Protein AF-A0A8H7UE37-F1 (afdb_monomer_lite)

Sequence (654 aa):
MVHKPHLWFCLLLLSITTSHAYVTHLELTSCKQGSACSPVPGFKMLPVNVNQDTDLDSVFLHLRNDHTSPPITDLMLVQAPQPTEIDGWTYMNINLHQNSNQPKKEDSNAIWLYYTRNTTISNRPITSIIIKQGKNQDGGVGYRRLAMDLNTKVGGEHLYYHQDGSAEPITAISAKSCFSDDCYIEGWERVPKDVNEGVIIGFRVYLFFKRERGNSPVTDMVVVLDDQTPPEGYIKVDVDLNSGTVRGASIFLYYKIESNLTEDDLKTAVQQMAVAYGDSLGTPYGWNKINVDLNSQGHDSSDGFGQPTFLFFRRGYEVPEKVPPLTFKADGTFKILQLADLHFSNNKGKCRDVPPNSSCEGDSTTVASIEKLLKSERPDLVVFTGDNIDGIGGVNDARTATLKYSQPVIEQRIPWAMIFGNHDDENDLSREELFEVVRNLPYSISEEGPFEISGVGNYVLKIWTNGTDAKLTEKMHAFTVYLFDSHAYANPEKTVYGEIKQDQLEWYRNVSQSFKTGQADTPNAIAFFHIPMPEYNNLDRDGHQQPILGDKRETVSSGKDTSYSILSTFREGGDIRATGCGHDHVNDYCMNAEGIALCYAGGMGVNGYGAGHLGWPRRSRVWLIEDFGSTIRTWKRLDDKMLTMIHYQTLTND

Organism: Mortierella isabellina (NCBI:txid91625)

Radius of gyration: 26.6 Å; chains: 1; bounding box: 83×65×78 Å

Foldseek 3Di:
DDDDDDDDDDDPPPPPPVDQFFWQDKAKWWAQPPDDTDADPQWFWAPDQLAPPHNATGMIMTTHGDPVGQAWFDKAKDQALDDDDDPQKDKYPDFLRHHPPDPPDSDSRTMIMIIGSDVVVGVWTWRDKHWWADQLQALDFQKWWHLDRSHVVVDGIIMIIHTDFWAQAWQDKAKDWAQGQNDDDPQWTKQNDFLQAAAPFFTGMIMTTHRDPPHFHWADKAKDWPVDDDDPQWDWRPDFSRGRHPAATGIIMTIHTDPPDDPVSSQFGWRGKHKAFEPDFDAAPQKDKRPDFSQDRPNDPPHGNHTRMIMIIGGHDDQFADDDAAAADLQFKAKEWEAEQAAFARYQFDQALAAPPDDDRFLVLLLVLVLVCCVVVVHLEYEYQENLHHLVVAHAGLLRSLRSVCVSCVVVQHAYEYEYEQSSCNYSDHQVSSVVSQCRGHNYPFAQDRSPDDDGGFDKRFYWYPCPHPVDNGIARAEMETEAHQDHAPDPVSPFGGGGDPRSLVVVLVVLVVQDDDPDHRHAYEYGHAQDAPVVQQQDPVGDHFDKQFDDDDGRRHGDDPVDDPVVSCVVSVRAQEYEYEHRQAAAIWGQDPRHIYGYQHHSHSNDHYNSVVVQAGKGKMWMAGPSRQWIWMWMFGSDPVSDTDRTDIRGDD

Structure (mmCIF, N/CA/C/O backbone):
data_AF-A0A8H7UE37-F1
#
_entry.id   AF-A0A8H7UE37-F1
#
loop_
_atom_site.group_PDB
_atom_site.id
_atom_site.type_symbol
_atom_site.label_atom_id
_atom_site.label_alt_id
_atom_site.label_comp_id
_atom_site.label_asym_id
_atom_site.label_entity_id
_atom_site.label_seq_id
_atom_site.pdbx_PDB_ins_code
_atom_site.Cartn_x
_atom_site.Cartn_y
_atom_site.Cartn_z
_atom_site.occupancy
_atom_site.B_iso_or_equiv
_atom_site.auth_seq_id
_atom_site.auth_comp_id
_atom_site.auth_asym_id
_atom_site.auth_atom_id
_atom_site.pdbx_PDB_model_num
ATOM 1 N N . MET A 1 1 ? -51.713 34.865 -25.812 1.00 34.66 1 MET A N 1
ATOM 2 C CA . MET A 1 1 ? -50.874 35.722 -24.950 1.00 34.66 1 MET A CA 1
ATOM 3 C C . MET A 1 1 ? -50.105 34.812 -24.019 1.00 34.66 1 MET A C 1
ATOM 5 O O . MET A 1 1 ? -50.710 34.019 -23.315 1.00 34.66 1 MET A O 1
ATOM 9 N N . VAL A 1 2 ? -48.786 34.838 -24.162 1.00 32.00 2 VAL A N 1
ATOM 10 C CA . VAL A 1 2 ? -47.820 33.907 -23.573 1.00 32.00 2 VAL A CA 1
ATOM 11 C C . VAL A 1 2 ? -47.376 34.457 -22.222 1.00 32.00 2 VAL A C 1
ATOM 13 O O . VAL A 1 2 ? -46.884 35.582 -22.175 1.00 32.00 2 VAL A O 1
ATOM 16 N N . HIS A 1 3 ? -47.488 33.6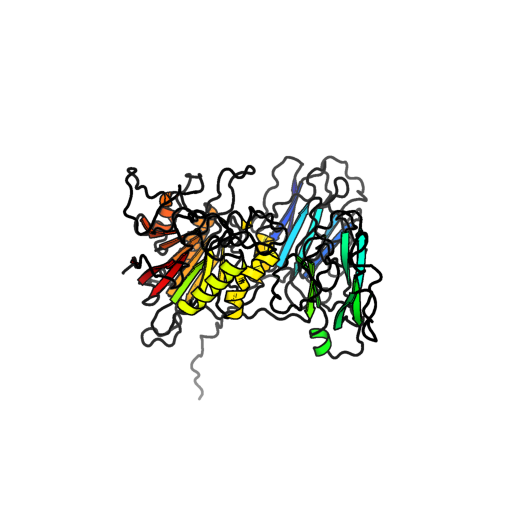74 -21.150 1.00 28.45 3 HIS A N 1
ATOM 17 C CA . HIS A 1 3 ? -46.772 33.925 -19.899 1.00 28.45 3 HIS A CA 1
ATOM 18 C C . HIS A 1 3 ? -46.062 32.644 -19.453 1.00 28.45 3 HIS A C 1
ATOM 20 O O . HIS A 1 3 ? -46.688 31.623 -19.186 1.00 28.45 3 HIS A O 1
ATOM 26 N N . LYS A 1 4 ? -44.727 32.723 -19.456 1.00 33.03 4 LYS A N 1
ATOM 27 C CA . LYS A 1 4 ? -43.789 31.742 -18.904 1.00 33.03 4 LYS A CA 1
ATOM 28 C C . LYS A 1 4 ? -43.851 31.779 -17.372 1.00 33.03 4 LYS A C 1
ATOM 30 O O . LYS A 1 4 ? -43.918 32.880 -16.828 1.00 33.03 4 LYS A O 1
ATOM 35 N N . PRO A 1 5 ? -43.638 30.649 -16.685 1.00 34.28 5 PRO A N 1
ATOM 36 C CA . PRO A 1 5 ? -42.962 30.646 -15.403 1.00 34.28 5 PRO A CA 1
ATOM 37 C C . PRO A 1 5 ? -41.538 30.094 -15.545 1.00 34.28 5 PRO A C 1
ATOM 39 O O . PRO A 1 5 ? -41.232 29.251 -16.388 1.00 34.28 5 PRO A O 1
ATOM 42 N N . HIS A 1 6 ? -40.661 30.662 -14.730 1.00 29.09 6 HIS A N 1
ATOM 43 C CA . HIS A 1 6 ? -39.228 30.440 -14.667 1.00 29.09 6 HIS A CA 1
ATOM 44 C C . HIS A 1 6 ? -38.876 29.012 -14.215 1.00 29.09 6 HIS A C 1
ATOM 46 O O . HIS A 1 6 ? -39.248 28.613 -13.117 1.00 29.09 6 HIS A O 1
ATOM 52 N N . LEU A 1 7 ? -38.098 28.285 -15.027 1.00 27.94 7 LEU A N 1
ATOM 53 C CA . LEU A 1 7 ? -37.237 27.198 -14.551 1.00 27.94 7 LEU A CA 1
ATOM 54 C C . LEU A 1 7 ? -35.882 27.809 -14.193 1.00 27.94 7 LEU A C 1
ATOM 56 O O . LEU A 1 7 ? -35.110 28.167 -15.081 1.00 27.94 7 LEU A O 1
ATOM 60 N N . TRP A 1 8 ? -35.612 27.938 -12.902 1.00 28.86 8 TRP A N 1
ATOM 61 C CA . TRP A 1 8 ? -34.265 28.048 -12.358 1.00 28.86 8 TRP A CA 1
ATOM 62 C C . TRP A 1 8 ? -34.138 26.994 -11.258 1.00 28.86 8 TRP A C 1
ATOM 64 O O . TRP A 1 8 ? -35.084 26.796 -10.501 1.00 28.86 8 TRP A O 1
ATOM 74 N N . PHE A 1 9 ? -32.947 26.399 -11.191 1.00 29.47 9 PHE A N 1
ATOM 75 C CA . PHE A 1 9 ? -32.433 25.398 -10.250 1.00 29.47 9 PHE A CA 1
ATOM 76 C C . PHE A 1 9 ? -32.498 23.911 -10.631 1.00 29.47 9 PHE A C 1
ATOM 78 O O . PHE A 1 9 ? -33.490 23.397 -11.132 1.00 29.47 9 PHE A O 1
ATOM 85 N N . CYS A 1 10 ? -31.371 23.265 -10.302 1.00 28.75 10 CYS A N 1
ATOM 86 C CA . CYS A 1 10 ? -31.026 21.843 -10.359 1.00 28.75 10 CYS A CA 1
ATOM 87 C C . CYS A 1 10 ? -30.431 21.314 -11.671 1.00 28.75 10 CYS A C 1
ATOM 89 O O . CYS A 1 10 ? -31.025 20.507 -12.375 1.00 28.75 10 CYS A O 1
ATOM 91 N N . LEU A 1 11 ? -29.171 21.687 -11.913 1.00 26.25 11 LEU A N 1
ATOM 92 C CA . LEU A 1 11 ? -28.187 20.823 -12.575 1.00 26.25 11 LEU A CA 1
ATOM 93 C C . LEU A 1 11 ? -26.800 21.103 -11.975 1.00 26.25 11 LEU A C 1
ATOM 95 O O . LEU A 1 11 ? -25.934 21.718 -12.583 1.00 26.25 11 LEU A O 1
ATOM 99 N N . LEU A 1 12 ? -26.621 20.665 -10.730 1.00 26.53 12 LEU A N 1
ATOM 100 C CA . LEU A 1 12 ? -25.312 20.380 -10.144 1.00 26.53 12 LEU A CA 1
ATOM 101 C C . LEU A 1 12 ? -25.247 18.862 -9.963 1.00 26.53 12 LEU A C 1
ATOM 103 O O . LEU A 1 12 ? -25.340 18.325 -8.866 1.00 26.53 12 LEU A O 1
ATOM 107 N N . LEU A 1 13 ? -25.146 18.157 -11.091 1.00 26.72 13 LEU A N 1
ATOM 108 C CA . LEU A 1 13 ? -24.564 16.822 -11.103 1.00 26.72 13 LEU A CA 1
ATOM 109 C C . LEU A 1 13 ? -23.064 17.028 -10.882 1.00 26.72 13 LEU A C 1
ATOM 111 O O . LEU A 1 13 ? -22.300 17.165 -11.833 1.00 26.72 13 LEU A O 1
ATOM 115 N N . LEU A 1 14 ? -22.655 17.117 -9.615 1.00 27.89 14 LEU A N 1
ATOM 116 C CA . LEU A 1 14 ? -21.276 16.843 -9.237 1.00 27.89 14 LEU A CA 1
ATOM 117 C C . LEU A 1 14 ? -21.028 15.382 -9.604 1.00 27.89 14 LEU A C 1
ATOM 119 O O . LEU A 1 14 ? -21.401 14.462 -8.878 1.00 27.89 14 LEU A O 1
ATOM 123 N N . SER A 1 15 ? -20.444 15.171 -10.780 1.00 25.73 15 SER A N 1
ATOM 124 C CA . SER A 1 15 ? -19.753 13.935 -11.083 1.00 25.73 15 SER A CA 1
ATOM 125 C C . SER A 1 15 ? -18.655 13.795 -10.035 1.00 25.73 15 SER A C 1
ATOM 127 O O . SER A 1 15 ? -17.608 14.433 -10.135 1.00 25.73 15 SER A O 1
ATOM 129 N N . ILE A 1 16 ? -18.897 12.989 -9.005 1.00 31.11 16 ILE A N 1
ATOM 130 C CA . ILE A 1 16 ? -17.833 12.500 -8.133 1.00 31.11 16 ILE A CA 1
ATOM 131 C C . ILE A 1 16 ? -17.079 11.466 -8.969 1.00 31.11 16 ILE A C 1
ATOM 133 O O . ILE A 1 16 ? -17.248 10.257 -8.839 1.00 31.11 16 ILE A O 1
ATOM 137 N N . THR A 1 17 ? -16.301 11.955 -9.930 1.00 31.14 17 THR A N 1
ATOM 138 C CA . THR A 1 17 ? -15.171 11.205 -10.443 1.00 31.14 17 THR A CA 1
ATOM 139 C C . THR A 1 17 ? -14.188 11.167 -9.290 1.00 31.14 17 THR A C 1
ATOM 141 O O . THR A 1 17 ? -13.729 12.224 -8.867 1.00 31.14 17 THR A O 1
ATOM 144 N N . THR A 1 18 ? -13.897 9.980 -8.764 1.00 38.09 18 THR A N 1
ATOM 145 C CA . THR A 1 18 ? -12.721 9.719 -7.924 1.00 38.09 18 THR A CA 1
ATOM 146 C C . THR A 1 18 ? -11.518 10.397 -8.591 1.00 38.09 18 THR A C 1
ATOM 148 O O . THR A 1 18 ? -11.012 9.882 -9.601 1.00 38.09 18 THR A O 1
ATOM 151 N N . SER A 1 19 ? -11.145 11.601 -8.152 1.00 43.75 19 SER A N 1
ATOM 152 C CA . SER A 1 19 ? -10.077 12.357 -8.792 1.00 43.75 19 SER A CA 1
ATOM 153 C C . SER A 1 19 ? -8.793 11.637 -8.445 1.00 43.75 19 SER A C 1
ATOM 155 O O . SER A 1 19 ? -8.361 11.653 -7.297 1.00 43.75 19 SER A O 1
ATOM 157 N N . HIS A 1 20 ? -8.210 10.956 -9.421 1.00 56.56 20 HIS A N 1
ATOM 158 C CA . HIS A 1 20 ? -6.853 10.470 -9.254 1.00 56.56 20 HIS A CA 1
ATOM 159 C C . HIS A 1 20 ? -5.995 11.724 -9.075 1.00 56.56 20 HIS A C 1
ATOM 161 O O . HIS A 1 20 ? -6.068 12.646 -9.892 1.00 56.56 20 HIS A O 1
ATOM 167 N N . ALA A 1 21 ? -5.286 11.816 -7.954 1.00 68.69 21 ALA A N 1
ATOM 168 C CA . ALA A 1 21 ? -4.357 12.908 -7.737 1.00 68.69 21 ALA A CA 1
ATOM 169 C C . ALA A 1 21 ? -3.197 12.720 -8.729 1.00 68.69 21 ALA A C 1
ATOM 171 O O . ALA A 1 21 ? -2.538 11.680 -8.715 1.00 68.69 21 ALA A O 1
ATOM 172 N N . TYR A 1 22 ? -3.030 13.677 -9.641 1.00 86.31 22 TYR A N 1
ATOM 173 C CA . TYR A 1 22 ? -1.960 13.700 -10.637 1.00 86.31 22 TYR A CA 1
ATOM 174 C C . TYR A 1 22 ? -1.039 14.881 -10.359 1.00 86.31 22 TYR A C 1
ATOM 176 O O . TYR A 1 22 ? -1.509 15.943 -9.939 1.00 86.31 22 TYR A O 1
ATOM 184 N N . VAL A 1 23 ? 0.243 14.726 -10.683 1.00 89.94 23 VAL A N 1
ATOM 185 C CA . VAL A 1 23 ? 1.232 15.797 -10.588 1.00 89.94 23 VAL A CA 1
ATOM 186 C C . VAL A 1 23 ? 0.902 16.873 -11.611 1.00 89.94 23 VAL A C 1
ATOM 188 O O . VAL A 1 23 ? 0.894 16.645 -12.820 1.00 89.94 23 VAL A O 1
ATOM 191 N N . THR A 1 24 ? 0.626 18.075 -11.118 1.00 92.62 24 THR A N 1
ATOM 192 C CA . THR A 1 24 ? 0.253 19.223 -11.962 1.00 92.62 24 THR A CA 1
ATOM 193 C C . THR A 1 24 ? 1.321 20.297 -11.989 1.00 92.62 24 THR A C 1
ATOM 195 O O . THR A 1 24 ? 1.437 21.016 -12.982 1.00 92.62 24 THR A O 1
ATOM 198 N N . HIS A 1 25 ? 2.117 20.400 -10.926 1.00 92.81 25 HIS A N 1
ATOM 199 C CA . HIS A 1 25 ? 3.184 21.382 -10.806 1.00 92.81 25 HIS A CA 1
ATOM 200 C C . HIS A 1 25 ? 4.425 20.744 -10.193 1.00 92.81 25 HIS A C 1
ATOM 202 O O . HIS A 1 25 ? 4.324 19.878 -9.322 1.00 92.81 25 HIS A O 1
ATOM 208 N N . LEU A 1 26 ? 5.577 21.228 -10.650 1.00 95.06 26 LEU A N 1
ATOM 209 C CA . LEU A 1 26 ? 6.892 20.928 -10.110 1.00 95.06 26 LEU A CA 1
ATOM 210 C C . LEU A 1 26 ? 7.534 22.240 -9.697 1.00 95.06 26 LEU A C 1
ATOM 212 O O . LEU A 1 26 ? 7.420 23.223 -10.427 1.00 95.06 26 LEU A O 1
ATOM 216 N N . GLU A 1 27 ? 8.234 22.226 -8.574 1.00 94.19 27 GLU A N 1
ATOM 217 C CA . GLU A 1 27 ? 9.140 23.291 -8.157 1.00 94.19 27 GLU A CA 1
ATOM 218 C C . GLU A 1 27 ? 10.468 22.680 -7.713 1.00 94.19 27 GLU A C 1
ATOM 220 O O . GLU A 1 27 ? 10.533 21.529 -7.282 1.00 94.19 27 GLU A O 1
ATOM 225 N N . LEU A 1 28 ? 11.549 23.444 -7.844 1.00 93.62 28 LEU A N 1
ATOM 226 C CA . LEU A 1 28 ? 12.855 23.065 -7.314 1.00 93.62 28 LEU A CA 1
ATOM 227 C C . LEU A 1 28 ? 13.273 24.101 -6.280 1.00 93.62 28 LEU A C 1
ATOM 229 O O . LEU A 1 28 ? 13.083 25.301 -6.474 1.00 93.62 28 LEU A O 1
ATOM 233 N N . THR A 1 29 ? 13.916 23.645 -5.213 1.00 93.44 29 THR A N 1
ATOM 234 C CA . THR A 1 29 ? 14.628 24.531 -4.286 1.00 93.44 29 THR A CA 1
ATOM 235 C C . THR A 1 29 ? 16.087 24.139 -4.235 1.00 93.44 29 THR A C 1
ATOM 237 O O . THR A 1 29 ? 16.385 22.952 -4.142 1.00 93.44 29 THR A O 1
ATOM 240 N N . SER A 1 30 ? 16.975 25.130 -4.231 1.00 91.06 30 SER A N 1
ATOM 241 C CA . SER A 1 30 ? 18.399 24.940 -3.964 1.00 91.06 30 SER A CA 1
ATOM 242 C C . SER A 1 30 ? 18.808 25.724 -2.721 1.00 91.06 30 SER A C 1
ATOM 244 O O . SER A 1 30 ? 18.370 26.860 -2.521 1.00 91.06 30 SER A O 1
ATOM 246 N N . CYS A 1 31 ? 19.646 25.126 -1.883 1.00 91.00 31 CYS A N 1
ATOM 247 C CA . CYS A 1 31 ? 20.275 25.781 -0.745 1.00 91.00 31 CYS A CA 1
ATOM 248 C C . CYS A 1 31 ? 21.724 25.312 -0.599 1.00 91.00 31 CYS A C 1
ATOM 250 O O . CYS A 1 31 ? 22.098 24.228 -1.038 1.00 91.00 31 CYS A O 1
ATOM 252 N N . LYS A 1 32 ? 22.558 26.133 0.044 1.00 88.19 32 LYS A N 1
ATOM 253 C CA . LYS A 1 32 ? 23.954 25.768 0.305 1.00 88.19 32 LYS A CA 1
ATOM 254 C C . LYS A 1 32 ? 24.036 24.457 1.076 1.00 88.19 32 LYS A C 1
ATOM 256 O O . LYS A 1 32 ? 23.261 24.248 2.010 1.00 88.19 32 LYS A O 1
ATOM 261 N N . GLN A 1 33 ? 25.024 23.633 0.742 1.00 81.25 33 GLN A N 1
ATOM 262 C CA . GLN A 1 33 ? 25.278 22.381 1.446 1.00 81.25 33 GLN A CA 1
ATOM 263 C C . GLN A 1 33 ? 25.327 22.591 2.972 1.00 81.25 33 GLN A C 1
ATOM 265 O O . GLN A 1 33 ? 25.965 23.524 3.466 1.00 81.25 33 GLN A O 1
ATOM 270 N N . GLY A 1 34 ? 24.619 21.739 3.718 1.00 73.12 34 GLY A N 1
ATOM 271 C CA . GLY A 1 34 ? 24.516 21.818 5.181 1.00 73.12 34 GLY A CA 1
ATOM 272 C C . GLY A 1 34 ? 23.551 22.887 5.711 1.00 73.12 34 GLY A C 1
ATOM 273 O O . GLY A 1 34 ? 23.388 23.005 6.923 1.00 73.12 34 GLY A O 1
ATOM 274 N N . SER A 1 35 ? 22.897 23.656 4.835 1.00 83.62 35 SER A N 1
ATOM 275 C CA . SER A 1 35 ? 21.794 24.553 5.202 1.00 83.62 35 SER A CA 1
ATOM 276 C C . SER A 1 35 ? 20.446 23.853 5.022 1.00 83.62 35 SER A C 1
ATOM 278 O O . SER A 1 35 ? 20.302 22.982 4.167 1.00 83.62 35 SER A O 1
ATOM 280 N N . ALA A 1 36 ? 19.439 24.254 5.800 1.00 82.19 36 ALA A N 1
ATOM 281 C CA . ALA A 1 36 ? 18.069 23.795 5.589 1.00 82.19 36 ALA A CA 1
ATOM 282 C C . ALA A 1 36 ? 17.468 24.484 4.352 1.00 82.19 36 ALA A C 1
ATOM 284 O O . ALA A 1 36 ? 17.422 25.714 4.284 1.00 82.19 36 ALA A O 1
ATOM 285 N N . CYS A 1 37 ? 17.008 23.695 3.382 1.00 85.44 37 CYS A N 1
ATOM 286 C CA . CYS A 1 37 ? 16.220 24.198 2.260 1.00 85.44 37 CYS A CA 1
ATOM 287 C C . CYS A 1 37 ? 14.795 24.483 2.744 1.00 85.44 37 CYS A C 1
ATOM 289 O O . CYS A 1 37 ? 14.187 23.654 3.421 1.00 85.44 37 CYS A O 1
ATOM 291 N N . SER A 1 38 ? 14.261 25.656 2.407 1.00 84.38 38 SER A N 1
ATOM 292 C CA . SER A 1 38 ? 12.884 26.000 2.763 1.00 84.38 38 SER A CA 1
ATOM 293 C C . SER A 1 38 ? 11.894 25.201 1.910 1.00 84.38 38 SER A C 1
ATOM 295 O O . SER A 1 38 ? 12.076 25.149 0.692 1.00 84.38 38 SER A O 1
ATOM 297 N N . PRO A 1 39 ? 10.827 24.634 2.501 1.00 85.12 39 PRO A N 1
ATOM 298 C CA . PRO A 1 39 ? 9.740 24.050 1.727 1.00 85.12 39 PRO A CA 1
ATOM 299 C C . PRO A 1 39 ? 9.027 25.119 0.886 1.00 85.12 39 PRO A C 1
ATOM 301 O O . PRO A 1 39 ? 8.982 26.293 1.268 1.00 85.12 39 PRO A O 1
ATOM 304 N N . VAL A 1 40 ? 8.447 24.718 -0.248 1.00 88.31 40 VAL A N 1
ATOM 305 C CA . VAL A 1 40 ? 7.613 25.607 -1.071 1.00 88.31 40 VAL A CA 1
ATOM 306 C C . VAL A 1 40 ? 6.161 25.529 -0.579 1.00 88.31 40 VAL A C 1
ATOM 308 O O . VAL A 1 40 ? 5.598 24.435 -0.542 1.00 88.31 40 VAL A O 1
ATOM 311 N N . PRO A 1 41 ? 5.515 26.652 -0.202 1.00 85.00 41 PRO A N 1
ATOM 312 C CA . PRO A 1 41 ? 4.135 26.630 0.280 1.00 85.00 41 PRO A CA 1
ATOM 313 C C . PRO A 1 41 ? 3.164 25.992 -0.722 1.00 85.00 41 PRO A C 1
ATOM 315 O O . PRO A 1 41 ? 3.100 26.404 -1.881 1.00 85.00 41 PRO A O 1
ATOM 318 N N . GLY A 1 42 ? 2.381 25.016 -0.258 1.00 83.38 42 GLY A N 1
ATOM 319 C CA . GLY A 1 42 ? 1.424 24.278 -1.089 1.00 83.38 42 GLY A CA 1
ATOM 320 C C . GLY A 1 42 ? 2.052 23.210 -1.990 1.00 83.38 42 GLY A C 1
ATOM 321 O O . GLY A 1 42 ? 1.402 22.782 -2.939 1.00 83.38 42 GLY A O 1
ATOM 322 N N . PHE A 1 43 ? 3.300 22.807 -1.734 1.00 87.19 43 PHE A N 1
ATOM 323 C CA . PHE A 1 43 ? 3.949 21.679 -2.400 1.00 87.19 43 PHE A CA 1
ATOM 324 C C . PHE A 1 43 ? 4.489 20.669 -1.376 1.00 87.19 43 PHE A C 1
ATOM 326 O O . PHE A 1 43 ? 4.968 21.050 -0.307 1.00 87.19 43 PHE A O 1
ATOM 333 N N . LYS A 1 44 ? 4.481 19.383 -1.743 1.00 83.62 44 LYS A N 1
ATOM 334 C CA . LYS A 1 44 ? 5.189 18.306 -1.038 1.00 83.62 44 LYS A CA 1
ATOM 335 C C . LYS A 1 44 ? 6.640 18.275 -1.499 1.00 83.62 44 LYS A C 1
ATOM 337 O O . LYS A 1 44 ? 6.910 18.014 -2.671 1.00 83.62 44 LYS A O 1
ATOM 342 N N . MET A 1 45 ? 7.571 18.516 -0.582 1.00 86.69 45 MET A N 1
ATOM 343 C CA . MET A 1 45 ? 9.000 18.331 -0.829 1.00 86.69 45 MET A CA 1
ATOM 344 C C . MET A 1 45 ? 9.333 16.838 -0.781 1.00 86.69 45 MET A C 1
ATOM 346 O O . MET A 1 45 ? 9.078 16.187 0.231 1.00 86.69 45 MET A O 1
ATOM 350 N N . LEU A 1 46 ? 9.921 16.293 -1.847 1.00 85.19 46 LEU A N 1
ATOM 351 C CA . LEU A 1 46 ? 10.476 14.943 -1.812 1.00 85.19 46 LEU A CA 1
ATOM 352 C C . LEU A 1 46 ? 11.668 14.915 -0.842 1.00 85.19 46 LEU A C 1
ATOM 354 O O . LEU A 1 46 ? 12.514 15.809 -0.907 1.00 85.19 46 LEU A O 1
ATOM 358 N N . PRO A 1 47 ? 11.783 13.902 0.034 1.00 81.19 47 PRO A N 1
ATOM 359 C CA . PRO A 1 47 ? 12.769 13.883 1.118 1.00 81.19 47 PRO A CA 1
ATOM 360 C C . PRO A 1 47 ? 14.196 13.536 0.653 1.00 81.19 47 PRO A C 1
ATOM 362 O O . PRO A 1 47 ? 15.035 13.152 1.463 1.00 81.19 47 PRO A O 1
ATOM 365 N N . VAL A 1 48 ? 14.480 13.656 -0.645 1.00 84.75 48 VAL A N 1
ATOM 366 C CA . VAL A 1 48 ? 15.735 13.236 -1.271 1.00 84.75 48 VAL A CA 1
ATOM 367 C C . VAL A 1 48 ? 16.450 14.461 -1.829 1.00 84.75 48 VAL A C 1
ATOM 369 O O . VAL A 1 48 ? 15.912 15.170 -2.681 1.00 84.75 48 VAL A O 1
ATOM 372 N N . ASN A 1 49 ? 17.664 14.706 -1.335 1.00 87.19 49 ASN A N 1
ATOM 373 C CA . ASN A 1 49 ? 18.562 15.701 -1.907 1.00 87.19 49 ASN A CA 1
ATOM 374 C C . ASN A 1 49 ? 19.245 15.096 -3.136 1.00 87.19 49 ASN A C 1
ATOM 376 O O . ASN A 1 49 ? 20.067 14.212 -2.957 1.00 87.19 49 ASN A O 1
ATOM 380 N N . VAL A 1 50 ? 18.986 15.617 -4.337 1.00 88.06 50 VAL A N 1
ATOM 381 C CA . VAL A 1 50 ? 19.532 15.072 -5.605 1.00 88.06 50 VAL A CA 1
ATOM 382 C C . VAL A 1 50 ? 21.045 15.236 -5.784 1.00 88.06 50 VAL A C 1
ATOM 384 O O . VAL A 1 50 ? 21.590 14.815 -6.798 1.00 88.06 50 VAL A O 1
ATOM 387 N N . ASN A 1 51 ? 21.693 15.922 -4.844 1.00 86.44 51 ASN A N 1
ATOM 388 C CA . ASN A 1 51 ? 23.136 16.114 -4.779 1.00 86.44 51 ASN A CA 1
ATOM 389 C C . ASN A 1 51 ? 23.709 15.536 -3.479 1.00 86.44 51 ASN A C 1
ATOM 391 O O . ASN A 1 51 ? 24.707 16.044 -2.950 1.00 86.44 51 ASN A O 1
ATOM 395 N N . GLN A 1 52 ? 23.051 14.533 -2.897 1.00 84.44 52 GLN A N 1
ATOM 396 C CA . GLN A 1 52 ? 23.498 13.949 -1.639 1.00 84.44 52 GLN A CA 1
ATOM 397 C C . GLN A 1 52 ? 24.938 13.421 -1.767 1.00 84.44 52 GLN A C 1
ATOM 399 O O . GLN A 1 52 ? 25.369 12.972 -2.824 1.00 84.44 52 GLN A O 1
ATOM 404 N N . ASP A 1 53 ? 25.723 13.551 -0.696 1.00 81.69 53 ASP A N 1
ATOM 405 C CA . ASP A 1 53 ? 27.126 13.108 -0.632 1.00 81.69 53 ASP A CA 1
ATOM 406 C C . ASP A 1 53 ? 28.099 13.779 -1.631 1.00 81.69 53 ASP A C 1
ATOM 408 O O . ASP A 1 53 ? 29.234 13.329 -1.802 1.00 81.69 53 ASP A O 1
ATOM 412 N N . THR A 1 54 ? 27.704 14.895 -2.252 1.00 80.88 54 THR A N 1
ATOM 413 C CA . THR A 1 54 ? 28.578 15.728 -3.104 1.00 80.88 54 THR A CA 1
ATOM 414 C C . THR A 1 54 ? 29.066 16.989 -2.393 1.00 80.88 54 THR A C 1
ATOM 416 O O . THR A 1 54 ? 28.726 17.230 -1.244 1.00 80.88 54 THR A O 1
ATOM 419 N N . ASP A 1 55 ? 29.853 17.822 -3.078 1.00 83.38 55 ASP A N 1
ATOM 420 C CA . ASP A 1 55 ? 30.199 19.194 -2.681 1.00 83.38 55 ASP A CA 1
ATOM 421 C C . ASP A 1 55 ? 29.281 20.268 -3.311 1.00 83.38 55 ASP A C 1
ATOM 423 O O . ASP A 1 55 ? 29.609 21.460 -3.297 1.00 83.38 55 ASP A O 1
ATOM 427 N N . LEU A 1 56 ? 28.166 19.852 -3.921 1.00 86.88 56 LEU A N 1
ATOM 428 C CA . LEU A 1 56 ? 27.205 20.719 -4.606 1.00 86.88 56 LEU A CA 1
ATOM 429 C C . LEU A 1 56 ? 26.155 21.275 -3.625 1.00 86.88 56 LEU A C 1
ATOM 431 O O . LEU A 1 56 ? 26.043 20.840 -2.477 1.00 86.88 56 LEU A O 1
ATOM 435 N N . ASP A 1 57 ? 25.381 22.265 -4.076 1.00 89.31 57 ASP A N 1
ATOM 436 C CA . ASP A 1 57 ? 24.240 22.777 -3.315 1.00 89.31 57 ASP A CA 1
ATOM 437 C C . ASP A 1 57 ? 23.197 21.664 -3.137 1.00 89.31 57 ASP A C 1
ATOM 439 O O . ASP A 1 57 ? 22.945 20.885 -4.056 1.00 89.31 57 ASP A O 1
ATOM 443 N N . SER A 1 58 ? 22.534 21.615 -1.982 1.00 90.62 58 SER A N 1
ATOM 444 C CA . SER A 1 58 ? 21.401 20.713 -1.798 1.00 90.62 58 SER A CA 1
ATOM 445 C C . SER A 1 58 ? 20.257 21.150 -2.706 1.00 90.62 58 SER A C 1
ATOM 447 O O . SER A 1 58 ? 19.889 22.328 -2.705 1.00 90.62 58 SER A O 1
ATOM 449 N N . VAL A 1 59 ? 19.684 20.217 -3.464 1.00 91.38 59 VAL A N 1
ATOM 450 C CA . VAL A 1 59 ? 18.566 20.479 -4.376 1.00 91.38 59 VAL A CA 1
ATOM 451 C C . VAL A 1 59 ? 17.442 19.481 -4.099 1.00 91.38 59 VAL A C 1
ATOM 453 O O . VAL A 1 59 ? 17.672 18.277 -4.028 1.00 91.38 59 VAL A O 1
ATOM 456 N N . PHE A 1 60 ? 16.220 19.990 -3.940 1.00 91.38 60 PHE A N 1
ATOM 457 C CA . PHE A 1 60 ? 15.028 19.190 -3.644 1.00 91.38 60 PHE A CA 1
ATOM 458 C C . PHE A 1 60 ? 13.925 19.458 -4.665 1.00 91.38 60 PHE A C 1
ATOM 460 O O . PHE A 1 60 ? 13.722 20.605 -5.079 1.00 91.38 60 PHE A O 1
ATOM 467 N N . LEU A 1 61 ? 13.206 18.396 -5.035 1.00 92.62 61 LEU A N 1
ATOM 468 C CA . LEU A 1 61 ? 12.032 18.450 -5.902 1.00 92.62 61 LEU A CA 1
ATOM 469 C C . LEU A 1 61 ? 10.755 18.579 -5.072 1.00 92.62 61 LEU A C 1
ATOM 471 O O . LEU A 1 61 ? 10.571 17.874 -4.085 1.00 92.62 61 LEU A O 1
ATOM 475 N N . HIS A 1 62 ? 9.869 19.468 -5.504 1.00 91.94 62 HIS A N 1
ATOM 476 C CA . HIS A 1 62 ? 8.595 19.771 -4.867 1.00 91.94 62 HIS A CA 1
ATOM 477 C C . HIS A 1 62 ? 7.458 19.461 -5.834 1.00 91.94 62 HIS A C 1
ATOM 479 O O . HIS A 1 62 ? 7.498 19.886 -6.990 1.00 91.94 62 HIS A O 1
ATOM 485 N N . LEU A 1 63 ? 6.440 18.739 -5.371 1.00 91.25 63 LEU A N 1
ATOM 486 C CA . LEU A 1 63 ? 5.294 18.299 -6.167 1.00 91.25 63 LEU A CA 1
ATOM 487 C C . LEU A 1 63 ? 4.007 18.950 -5.661 1.00 91.25 63 LEU A C 1
ATOM 489 O O . LEU A 1 63 ? 3.820 19.101 -4.456 1.00 91.25 63 LEU A O 1
ATOM 493 N N . ARG A 1 64 ? 3.089 19.290 -6.568 1.00 88.62 64 ARG A N 1
ATOM 494 C CA . ARG A 1 64 ? 1.730 19.707 -6.197 1.00 88.62 64 ARG A CA 1
ATOM 495 C C . ARG A 1 64 ? 0.683 19.107 -7.123 1.00 88.62 64 ARG A C 1
ATOM 497 O O . ARG A 1 64 ? 0.832 19.111 -8.354 1.00 88.62 64 ARG A O 1
ATOM 504 N N . ASN A 1 65 ? -0.424 18.704 -6.512 1.00 85.12 65 ASN A N 1
ATOM 505 C CA . ASN A 1 65 ? -1.599 18.173 -7.184 1.00 85.12 65 ASN A CA 1
ATOM 506 C C . ASN A 1 65 ? -2.733 19.195 -7.055 1.00 85.12 65 ASN A C 1
ATOM 508 O O . ASN A 1 65 ? -3.209 19.478 -5.963 1.00 85.12 65 ASN A O 1
ATOM 512 N N . ASP A 1 66 ? -3.129 19.789 -8.177 1.00 82.69 66 ASP A N 1
ATOM 513 C CA . ASP A 1 66 ? -4.175 20.804 -8.254 1.00 82.69 66 ASP A CA 1
ATOM 514 C C . ASP A 1 66 ? -5.223 20.359 -9.274 1.00 82.69 66 ASP A C 1
ATOM 516 O O . ASP A 1 66 ? -4.978 20.356 -10.477 1.00 82.69 66 ASP A O 1
ATOM 520 N N . HIS A 1 67 ? -6.417 20.014 -8.798 1.00 76.31 67 HIS A N 1
ATOM 521 C CA . HIS A 1 67 ? -7.498 19.503 -9.645 1.00 76.31 67 HIS A CA 1
ATOM 522 C C . HIS A 1 67 ? -8.002 20.498 -10.704 1.00 76.31 67 HIS A C 1
ATOM 524 O O . HIS A 1 67 ? -8.778 20.108 -11.576 1.00 76.31 67 HIS A O 1
ATOM 530 N N . THR A 1 68 ? -7.594 21.767 -10.645 1.00 84.56 68 THR A N 1
ATOM 531 C CA . THR A 1 68 ? -7.974 22.787 -11.631 1.00 84.56 68 THR A CA 1
ATOM 532 C C . THR A 1 68 ? -6.981 22.926 -12.784 1.00 84.56 68 THR A C 1
ATOM 534 O O . THR A 1 68 ? -7.304 23.545 -13.800 1.00 84.56 68 THR A O 1
ATOM 537 N N . SER A 1 69 ? -5.801 22.315 -12.665 1.00 88.06 69 SER A N 1
ATOM 538 C CA . SER A 1 69 ? -4.712 22.447 -13.629 1.00 88.06 69 SER A CA 1
ATOM 539 C C . SER A 1 69 ? -4.522 21.178 -14.468 1.00 88.06 69 SER A C 1
ATOM 541 O O . SER A 1 69 ? -4.7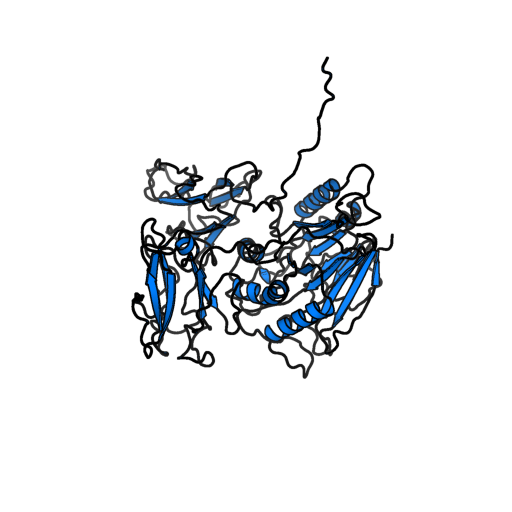16 20.068 -13.971 1.00 88.06 69 SER A O 1
ATOM 543 N N . PRO A 1 70 ? -4.110 21.300 -15.746 1.00 89.75 70 PRO A N 1
ATOM 544 C CA . PRO A 1 70 ? -3.792 20.135 -16.563 1.00 89.75 70 PRO A CA 1
ATOM 545 C C . PRO A 1 70 ? -2.584 19.369 -15.990 1.00 89.75 70 PRO A C 1
ATOM 547 O O . PRO A 1 70 ? -1.613 19.997 -15.545 1.00 89.75 70 PRO A O 1
ATOM 550 N N . PRO A 1 71 ? -2.608 18.024 -16.027 1.00 92.38 71 PRO A N 1
ATOM 551 C CA . PRO A 1 71 ? -1.537 17.205 -15.478 1.00 92.38 71 PRO A CA 1
ATOM 552 C C . PRO A 1 71 ? -0.256 17.320 -16.303 1.00 92.38 71 PRO A C 1
ATOM 554 O O . PRO A 1 71 ? -0.282 17.553 -17.514 1.00 92.38 71 PRO A O 1
ATOM 557 N N . ILE A 1 72 ? 0.876 17.115 -15.637 1.00 94.94 72 ILE A N 1
ATOM 558 C CA . ILE A 1 72 ? 2.143 16.831 -16.304 1.00 94.94 72 ILE A CA 1
ATOM 559 C C . ILE A 1 72 ? 2.068 15.414 -16.866 1.00 94.94 72 ILE A C 1
ATOM 561 O O . ILE A 1 72 ? 1.558 14.501 -16.221 1.00 94.94 72 ILE A O 1
ATOM 565 N N . THR A 1 73 ? 2.551 15.251 -18.091 1.00 91.94 73 THR A N 1
ATOM 566 C CA . THR A 1 73 ? 2.396 14.022 -18.879 1.00 91.94 73 THR A CA 1
ATOM 567 C C . THR A 1 73 ? 3.705 13.334 -19.223 1.00 91.94 73 THR A C 1
ATOM 569 O O . THR A 1 73 ? 3.677 12.160 -19.571 1.00 91.94 73 THR A O 1
ATOM 572 N N . ASP A 1 74 ? 4.843 14.025 -19.154 1.00 91.31 74 ASP A N 1
ATOM 573 C CA . ASP A 1 74 ? 6.154 13.398 -19.332 1.00 91.31 74 ASP A CA 1
ATOM 574 C C . ASP A 1 74 ? 7.270 14.269 -18.735 1.00 91.31 74 ASP A C 1
ATOM 576 O O . ASP A 1 74 ? 7.082 15.480 -18.556 1.00 91.31 74 ASP A O 1
ATOM 580 N N . LEU A 1 75 ? 8.418 13.649 -18.446 1.00 93.75 75 LEU A N 1
ATOM 581 C CA . LEU A 1 75 ? 9.632 14.291 -17.932 1.00 93.75 75 LEU A CA 1
ATOM 582 C C . LEU A 1 75 ? 10.838 13.949 -18.806 1.00 93.75 75 LEU A C 1
ATOM 584 O O . LEU A 1 75 ? 10.928 12.857 -19.363 1.00 93.75 75 LEU A O 1
ATOM 588 N N . MET A 1 76 ? 11.806 14.861 -18.871 1.00 91.56 76 MET A N 1
ATOM 589 C CA . MET A 1 76 ? 13.130 14.559 -19.415 1.00 91.56 76 MET A CA 1
ATOM 590 C C . MET A 1 76 ? 14.230 15.290 -18.650 1.00 91.56 76 MET A C 1
ATOM 592 O O . MET A 1 76 ? 13.997 16.331 -18.036 1.00 91.56 76 MET A O 1
ATOM 596 N N . LEU A 1 77 ? 15.445 14.757 -18.738 1.00 90.62 77 LEU A N 1
ATOM 597 C CA . LEU A 1 77 ? 16.659 15.397 -18.245 1.00 90.62 77 LEU A CA 1
ATOM 598 C C . LEU A 1 77 ? 17.553 15.737 -19.433 1.00 90.62 77 LEU A C 1
ATOM 600 O O . LEU A 1 77 ? 17.783 14.890 -20.296 1.00 90.62 77 LEU A O 1
ATOM 604 N N . VAL A 1 78 ? 18.061 16.967 -19.465 1.00 89.88 78 VAL A N 1
ATOM 605 C CA . VAL A 1 78 ? 18.966 17.446 -20.515 1.00 89.88 78 VAL A CA 1
ATOM 606 C C . VAL A 1 78 ? 20.238 17.971 -19.869 1.00 89.88 78 VAL A C 1
ATOM 608 O O . VAL A 1 78 ? 20.181 18.853 -19.011 1.00 89.88 78 VAL A O 1
ATOM 611 N N . GLN A 1 79 ? 21.383 17.446 -20.304 1.00 88.31 79 GLN A N 1
ATOM 612 C CA . GLN A 1 79 ? 22.695 17.914 -19.876 1.00 88.31 79 GLN A CA 1
ATOM 613 C C . GLN A 1 79 ? 23.208 18.931 -20.894 1.00 88.31 79 GLN A C 1
ATOM 615 O O . GLN A 1 79 ? 23.463 18.589 -22.049 1.00 88.31 79 GLN A O 1
ATOM 620 N N . ALA A 1 80 ? 23.310 20.191 -20.480 1.00 87.75 80 ALA A N 1
ATOM 621 C CA . ALA A 1 80 ? 23.753 21.288 -21.333 1.00 87.75 80 ALA A CA 1
ATOM 622 C C . ALA A 1 80 ? 24.208 22.488 -20.483 1.00 87.75 80 ALA A C 1
ATOM 624 O O . ALA A 1 80 ? 23.617 22.730 -19.428 1.00 87.75 80 ALA A O 1
ATOM 625 N N . PRO A 1 81 ? 25.170 23.312 -20.955 1.00 86.56 81 PRO A N 1
ATOM 626 C CA . PRO A 1 81 ? 25.638 24.492 -20.220 1.00 86.56 81 PRO A CA 1
ATOM 627 C C . PRO A 1 81 ? 24.535 25.474 -19.817 1.00 86.56 81 PRO A C 1
ATOM 629 O O . PRO A 1 81 ? 24.670 26.188 -18.825 1.00 86.56 81 PRO A O 1
ATOM 632 N N . GLN A 1 82 ? 23.465 25.535 -20.610 1.00 86.81 82 GLN A N 1
ATOM 633 C CA . GLN A 1 82 ? 22.266 26.342 -20.408 1.00 86.81 82 GLN A CA 1
ATOM 634 C C . GLN A 1 82 ? 21.050 25.540 -20.891 1.00 86.81 82 GLN A C 1
ATOM 636 O O . GLN A 1 82 ? 21.210 24.685 -21.771 1.00 86.81 82 GLN A O 1
ATOM 641 N N . PRO A 1 83 ? 19.843 25.802 -20.360 1.00 87.62 83 PRO A N 1
ATOM 642 C CA . PRO A 1 83 ? 18.643 25.160 -20.866 1.00 87.62 83 PRO A CA 1
ATOM 643 C C . PRO A 1 83 ? 18.402 25.595 -22.318 1.00 87.62 83 PRO A C 1
ATOM 645 O O . PRO A 1 83 ? 18.687 26.729 -22.704 1.00 87.62 83 PRO A O 1
ATOM 648 N N . THR A 1 84 ? 17.890 24.676 -23.128 1.00 89.06 84 THR A N 1
ATOM 649 C CA . THR A 1 84 ? 17.554 24.915 -24.534 1.00 89.06 84 THR A CA 1
ATOM 650 C C . THR A 1 84 ? 16.043 24.898 -24.684 1.00 89.06 84 THR A C 1
ATOM 652 O O . THR A 1 84 ? 15.357 24.128 -24.017 1.00 89.06 84 THR A O 1
ATOM 655 N N . GLU A 1 85 ? 15.500 25.761 -25.540 1.00 92.38 85 GLU A N 1
ATOM 656 C CA . GLU A 1 85 ? 14.075 25.698 -25.854 1.00 92.38 85 GLU A CA 1
ATOM 657 C C . GLU A 1 85 ? 13.793 24.432 -26.667 1.00 92.38 85 GLU A C 1
ATOM 659 O O . GLU A 1 85 ? 14.372 24.218 -27.734 1.00 92.38 85 GLU A O 1
ATOM 664 N N . ILE A 1 86 ? 12.901 23.590 -26.148 1.00 92.44 86 ILE A N 1
ATOM 665 C CA . ILE A 1 86 ? 12.441 22.369 -26.804 1.00 92.44 86 ILE A CA 1
ATOM 666 C C . ILE A 1 86 ? 10.934 22.510 -27.001 1.00 92.44 86 ILE A C 1
ATOM 668 O O . ILE A 1 86 ? 10.199 22.751 -26.042 1.00 92.44 86 ILE A O 1
ATOM 672 N N . ASP A 1 87 ? 10.475 22.374 -28.246 1.00 92.25 87 ASP A N 1
ATOM 673 C CA . ASP A 1 87 ? 9.066 22.569 -28.592 1.00 92.25 87 ASP A CA 1
ATOM 674 C C . ASP A 1 87 ? 8.147 21.653 -27.771 1.00 92.25 87 ASP A C 1
ATOM 676 O O . ASP A 1 87 ? 8.357 20.444 -27.677 1.00 92.25 87 ASP A O 1
ATOM 680 N N . GLY A 1 88 ? 7.127 22.245 -27.150 1.00 91.25 88 GLY A N 1
ATOM 681 C CA . GLY A 1 88 ? 6.193 21.538 -26.278 1.00 91.25 88 GLY A CA 1
ATOM 682 C C . GLY A 1 88 ? 6.729 21.152 -24.892 1.00 91.25 88 GLY A C 1
ATOM 683 O O . GLY A 1 88 ? 5.991 20.505 -24.149 1.00 91.25 88 GLY A O 1
ATOM 684 N N . TRP A 1 89 ? 7.946 21.547 -24.508 1.00 95.69 89 TRP A N 1
ATOM 685 C CA . TRP A 1 89 ? 8.534 21.255 -23.196 1.00 95.69 89 TRP A CA 1
ATOM 686 C C . TRP A 1 89 ? 8.859 22.524 -22.408 1.00 95.69 89 TRP A C 1
ATOM 688 O O . TRP A 1 89 ? 9.163 23.577 -22.960 1.00 95.69 89 TRP A O 1
ATOM 698 N N . THR A 1 90 ? 8.793 22.429 -21.083 1.00 95.94 90 THR A N 1
ATOM 699 C CA . THR A 1 90 ? 9.130 23.510 -20.151 1.00 95.94 90 THR A CA 1
ATOM 700 C C . THR A 1 90 ? 10.236 23.038 -19.222 1.00 95.94 90 THR A C 1
ATOM 702 O O . THR A 1 90 ? 10.098 21.976 -18.620 1.00 95.94 90 THR A O 1
ATOM 705 N N . TYR A 1 91 ? 11.321 23.805 -19.099 1.00 94.44 91 TYR A N 1
ATOM 706 C CA . TYR A 1 91 ? 12.419 23.491 -18.183 1.00 94.44 91 TYR A CA 1
ATOM 707 C C . TYR A 1 91 ? 12.237 24.147 -16.813 1.00 94.44 91 TYR A C 1
ATOM 709 O O . TYR A 1 91 ? 11.612 25.198 -16.677 1.00 94.44 91 TYR A O 1
ATOM 717 N N . MET A 1 92 ? 12.825 23.525 -15.797 1.00 94.38 92 MET A N 1
ATOM 718 C CA . MET A 1 92 ? 12.917 24.044 -14.440 1.00 94.38 92 MET A CA 1
ATOM 719 C C . MET A 1 92 ? 14.119 24.984 -14.310 1.00 94.38 92 MET A C 1
ATOM 721 O O . MET A 1 92 ? 15.214 24.674 -14.770 1.00 94.38 92 MET A O 1
ATOM 725 N N . ASN A 1 93 ? 13.945 26.121 -13.636 1.00 88.12 93 ASN A N 1
ATOM 726 C CA . ASN A 1 93 ? 14.945 27.200 -13.585 1.00 88.12 93 ASN A CA 1
ATOM 727 C C . ASN A 1 93 ? 16.141 26.950 -12.641 1.00 88.12 93 ASN A C 1
ATOM 729 O O . ASN A 1 93 ? 16.900 27.878 -12.362 1.00 88.12 93 ASN A O 1
ATOM 733 N N . ILE A 1 94 ? 16.318 25.728 -12.137 1.00 90.06 94 ILE A N 1
ATOM 734 C CA . ILE A 1 94 ? 17.426 25.354 -11.254 1.00 90.06 94 ILE A CA 1
ATOM 735 C C . ILE A 1 94 ? 18.239 24.255 -11.934 1.00 90.06 94 ILE A C 1
ATOM 737 O O . ILE A 1 94 ? 17.687 23.235 -12.343 1.00 90.06 94 ILE A O 1
ATOM 741 N N . ASN A 1 95 ? 19.554 24.473 -12.024 1.00 89.50 95 ASN A N 1
ATOM 742 C CA . ASN A 1 95 ? 20.504 23.429 -12.391 1.00 89.50 95 ASN A CA 1
ATOM 743 C C . ASN A 1 95 ? 20.497 22.373 -11.279 1.00 89.50 95 ASN A C 1
ATOM 745 O O . ASN A 1 95 ? 20.808 22.693 -10.131 1.00 89.50 95 ASN A O 1
ATOM 749 N N . LEU A 1 96 ? 20.176 21.123 -11.604 1.00 89.62 96 LEU A N 1
ATOM 750 C CA . LEU A 1 96 ? 20.193 20.047 -10.616 1.00 89.62 96 LEU A CA 1
ATOM 751 C C . LEU A 1 96 ? 21.597 19.828 -10.040 1.00 89.62 96 LEU A C 1
ATOM 753 O O . LEU A 1 96 ? 21.698 19.443 -8.890 1.00 89.62 96 LEU A O 1
ATOM 757 N N . HIS A 1 97 ? 22.662 20.184 -10.765 1.00 86.94 97 HIS A N 1
ATOM 758 C CA . HIS A 1 97 ? 24.065 20.164 -10.315 1.00 86.94 97 HIS A CA 1
ATOM 759 C C . HIS A 1 97 ? 24.580 21.522 -9.822 1.00 86.94 97 HIS A C 1
ATOM 761 O O . HIS A 1 97 ? 25.763 21.840 -9.943 1.00 86.94 97 HIS A O 1
ATOM 767 N N . GLN A 1 98 ? 23.704 22.385 -9.307 1.00 84.19 98 GLN A N 1
ATOM 768 C CA . GLN A 1 98 ? 24.118 23.723 -8.897 1.00 84.19 98 GLN A CA 1
ATOM 769 C C . GLN A 1 98 ? 25.210 23.696 -7.812 1.00 84.19 98 GLN A C 1
ATOM 771 O O . GLN A 1 98 ? 25.104 22.985 -6.819 1.00 84.19 98 GLN A O 1
ATOM 776 N N . ASN A 1 99 ? 26.239 24.538 -7.965 1.00 83.69 99 ASN A N 1
ATOM 777 C CA . ASN A 1 99 ? 27.248 24.783 -6.935 1.00 83.69 99 ASN A CA 1
ATOM 778 C C . ASN A 1 99 ? 27.455 26.288 -6.727 1.00 83.69 99 ASN A C 1
ATOM 780 O O . ASN A 1 99 ? 28.143 26.950 -7.508 1.00 83.69 99 ASN A O 1
ATOM 784 N N . SER A 1 100 ? 26.892 26.835 -5.649 1.00 79.31 100 SER A N 1
ATOM 785 C CA . SER A 1 100 ? 27.015 28.258 -5.313 1.00 79.31 100 SER A CA 1
ATOM 786 C C . SER A 1 100 ? 28.429 28.698 -4.903 1.00 79.31 100 SER A C 1
ATOM 788 O O . SER A 1 100 ? 28.690 29.902 -4.837 1.00 79.31 100 SER A O 1
ATOM 790 N N . ASN A 1 101 ? 29.350 27.760 -4.646 1.00 71.69 101 ASN A N 1
ATOM 791 C CA . ASN A 1 101 ? 30.737 28.041 -4.268 1.00 71.69 101 ASN A CA 1
ATOM 792 C C . ASN A 1 101 ? 31.699 28.108 -5.469 1.00 71.69 101 ASN A C 1
ATOM 794 O O . ASN A 1 101 ? 32.850 28.514 -5.295 1.00 71.69 101 ASN A O 1
ATOM 798 N N . GLN A 1 102 ? 31.260 27.748 -6.682 1.00 66.62 102 GLN A N 1
ATOM 799 C CA . GLN A 1 102 ? 32.077 27.875 -7.891 1.00 66.62 102 GLN A CA 1
ATOM 800 C C . GLN A 1 102 ? 31.746 29.152 -8.686 1.00 66.62 102 GLN A C 1
ATOM 802 O O . GLN A 1 102 ? 30.588 29.569 -8.757 1.00 66.62 102 GLN A O 1
ATOM 807 N N . PRO A 1 103 ? 32.748 29.816 -9.300 1.00 58.34 103 PRO A N 1
ATOM 808 C CA . PRO A 1 103 ? 32.492 30.954 -10.179 1.00 58.34 103 PRO A CA 1
ATOM 809 C C . PRO A 1 103 ? 31.620 30.516 -11.363 1.00 58.34 103 PRO A C 1
ATOM 811 O O . PRO A 1 103 ? 31.856 29.445 -11.916 1.00 58.34 103 PRO A O 1
ATOM 814 N N . LYS A 1 104 ? 30.663 31.365 -11.778 1.00 56.31 104 LYS A N 1
ATOM 815 C CA . LYS A 1 104 ? 29.782 31.170 -12.950 1.00 56.31 104 LYS A CA 1
ATOM 816 C C . LYS A 1 104 ? 30.590 31.058 -14.256 1.00 56.31 104 LYS A C 1
ATOM 818 O O . LYS A 1 104 ? 30.652 32.005 -15.036 1.00 56.31 104 LYS A O 1
ATOM 823 N N . LYS A 1 105 ? 31.266 29.937 -14.479 1.00 55.41 105 LYS A N 1
ATOM 824 C CA . LYS A 1 105 ? 31.704 29.491 -15.803 1.00 55.41 105 LYS A CA 1
ATOM 825 C C . LYS A 1 105 ? 30.569 28.679 -16.422 1.00 55.41 105 LYS A C 1
ATOM 827 O O . LYS A 1 105 ? 29.717 28.181 -15.693 1.00 55.41 105 LYS A O 1
ATOM 832 N N . GLU A 1 106 ? 30.551 28.574 -17.748 1.00 58.31 106 GLU A N 1
ATOM 833 C CA . GLU A 1 106 ? 29.705 27.594 -18.434 1.00 58.31 106 GLU A CA 1
ATOM 834 C C . GLU A 1 106 ? 30.022 26.209 -17.866 1.00 58.31 106 GLU A C 1
ATOM 836 O O . GLU A 1 106 ? 31.110 25.672 -18.081 1.00 58.31 106 GLU A O 1
ATOM 841 N N . ASP A 1 107 ? 29.098 25.679 -17.070 1.00 66.19 107 ASP A N 1
ATOM 842 C CA . ASP A 1 107 ? 29.210 24.340 -16.521 1.00 66.19 107 ASP A CA 1
ATOM 843 C C . ASP A 1 107 ? 28.656 23.364 -17.552 1.00 66.19 107 ASP A C 1
ATOM 845 O O . ASP A 1 107 ? 27.450 23.147 -17.644 1.00 66.19 107 ASP A O 1
ATOM 849 N N . SER A 1 108 ? 29.546 22.785 -18.358 1.00 65.94 108 SER A N 1
ATOM 850 C CA . SER A 1 108 ? 29.202 21.739 -19.327 1.00 65.94 108 SER A CA 1
ATOM 851 C C . SER A 1 108 ? 28.503 20.530 -18.705 1.00 65.94 108 SER A C 1
ATOM 853 O O . SER A 1 108 ? 27.929 19.735 -19.443 1.00 65.94 108 SER A O 1
ATOM 855 N N . ASN A 1 109 ? 28.547 20.387 -17.377 1.00 76.94 109 ASN A N 1
ATOM 856 C CA . ASN A 1 109 ? 27.901 19.301 -16.660 1.00 76.94 109 ASN A CA 1
ATOM 857 C C . ASN A 1 109 ? 26.525 19.676 -16.097 1.00 76.94 109 ASN A C 1
ATOM 859 O O . ASN A 1 109 ? 25.910 18.815 -15.480 1.00 76.94 109 ASN A O 1
ATOM 863 N N . ALA A 1 110 ? 26.030 20.902 -16.307 1.00 86.50 110 ALA A N 1
ATOM 864 C CA . ALA A 1 110 ? 24.726 21.315 -15.801 1.00 86.50 110 ALA A CA 1
ATOM 865 C C . ALA A 1 110 ? 23.596 20.415 -16.327 1.00 86.50 110 ALA A C 1
ATOM 867 O O . ALA A 1 110 ? 23.541 20.083 -17.515 1.00 86.50 110 ALA A O 1
ATOM 868 N N . ILE A 1 111 ? 22.685 20.049 -15.425 1.00 90.06 111 ILE A N 1
ATOM 869 C CA . ILE A 1 111 ? 21.549 19.167 -15.693 1.00 90.06 111 ILE A CA 1
ATOM 870 C C . ILE A 1 111 ? 20.257 19.941 -15.453 1.00 90.06 111 ILE A C 1
ATOM 872 O O . ILE A 1 111 ? 20.055 20.541 -14.397 1.00 90.06 111 ILE A O 1
ATOM 876 N N . TRP A 1 112 ? 19.356 19.880 -16.426 1.00 92.50 112 TRP A N 1
ATOM 877 C CA . TRP A 1 112 ? 18.086 20.594 -16.417 1.00 92.50 112 TRP A CA 1
ATOM 878 C C . TRP A 1 112 ? 16.926 19.601 -16.501 1.00 92.50 112 TRP A C 1
ATOM 880 O O . TRP A 1 112 ? 16.884 18.764 -17.406 1.00 92.50 112 TRP A O 1
ATOM 890 N N . LEU A 1 113 ? 15.974 19.711 -15.571 1.00 94.81 113 LEU A N 1
ATOM 891 C CA . LEU A 1 113 ? 14.718 18.959 -15.598 1.00 94.81 113 LEU A CA 1
ATOM 892 C C . LEU A 1 113 ? 13.703 19.675 -16.484 1.00 94.81 113 LEU A C 1
ATOM 894 O O . LEU A 1 113 ? 13.476 20.870 -16.315 1.00 94.81 113 LEU A O 1
ATOM 898 N N . TYR A 1 114 ? 13.065 18.938 -17.386 1.00 95.75 114 TYR A N 1
ATOM 899 C CA . TYR A 1 114 ? 11.961 19.420 -18.206 1.00 95.75 114 TYR A CA 1
ATOM 900 C C . TYR A 1 114 ? 10.718 18.590 -17.939 1.00 95.75 114 TYR A C 1
ATOM 902 O O . TYR A 1 114 ? 10.794 17.398 -17.638 1.00 95.75 114 TYR A O 1
ATOM 910 N N . TYR A 1 115 ? 9.570 19.219 -18.138 1.00 96.25 115 TYR A N 1
ATOM 911 C CA . TYR A 1 115 ? 8.275 18.569 -18.125 1.00 96.25 115 TYR A CA 1
ATOM 912 C C . TYR A 1 115 ? 7.445 18.998 -19.340 1.00 96.25 115 TYR A C 1
ATOM 914 O O . TYR A 1 115 ? 7.660 20.066 -19.921 1.00 96.25 115 TYR A O 1
ATOM 922 N N . THR A 1 116 ? 6.457 18.190 -19.716 1.00 94.69 116 THR A N 1
ATOM 923 C CA . THR A 1 116 ? 5.468 18.554 -20.740 1.00 94.69 116 THR A CA 1
ATOM 924 C C . THR A 1 116 ? 4.045 18.236 -20.296 1.00 94.69 116 THR A C 1
ATOM 926 O O . THR A 1 116 ? 3.802 17.301 -19.533 1.00 94.69 116 THR A O 1
ATOM 929 N N . ARG A 1 117 ? 3.091 19.023 -20.799 1.00 94.06 117 ARG A N 1
ATOM 930 C CA . ARG A 1 117 ? 1.641 18.765 -20.722 1.00 94.06 117 ARG A CA 1
ATOM 931 C C . ARG A 1 117 ? 1.043 18.467 -22.101 1.00 94.06 117 ARG A C 1
ATOM 933 O O . ARG A 1 117 ? -0.175 18.446 -22.267 1.00 94.06 117 ARG A O 1
ATOM 940 N N . ASN A 1 118 ? 1.895 18.339 -23.118 1.00 89.56 118 ASN A N 1
ATOM 941 C CA . ASN A 1 118 ? 1.471 18.161 -24.491 1.00 89.56 118 ASN A CA 1
ATOM 942 C C . ASN A 1 118 ? 1.021 16.711 -24.706 1.00 89.56 118 ASN A C 1
ATOM 944 O O . ASN A 1 118 ? 1.838 15.801 -24.840 1.00 89.56 118 ASN A O 1
ATOM 948 N N . THR A 1 119 ? -0.292 16.517 -24.819 1.00 86.44 119 THR A N 1
ATOM 949 C CA . THR A 1 119 ? -0.907 15.195 -24.994 1.00 86.44 119 THR A CA 1
ATOM 950 C C . THR A 1 119 ? -0.562 14.519 -26.318 1.00 86.44 119 THR A C 1
ATOM 952 O O . THR A 1 119 ? -0.759 13.312 -26.461 1.00 86.44 119 THR A O 1
ATOM 955 N N . THR A 1 120 ? -0.010 15.265 -27.281 1.00 83.06 120 THR A N 1
ATOM 956 C CA . THR A 1 120 ? 0.537 14.681 -28.512 1.00 83.06 120 THR A CA 1
ATOM 957 C C . THR A 1 120 ? 1.862 13.954 -28.270 1.00 83.06 120 THR A C 1
ATOM 959 O O . THR A 1 120 ? 2.179 13.045 -29.032 1.00 83.06 120 THR A O 1
ATOM 962 N N . ILE A 1 121 ? 2.598 14.291 -27.203 1.00 80.44 121 ILE A N 1
ATOM 963 C CA . ILE A 1 121 ? 3.842 13.623 -26.787 1.00 80.44 121 ILE A CA 1
ATOM 964 C C . ILE A 1 121 ? 3.504 12.417 -25.910 1.00 80.44 121 ILE A C 1
ATOM 966 O O . ILE A 1 121 ? 3.845 11.287 -26.249 1.00 80.44 121 ILE A O 1
ATOM 970 N N . SER A 1 122 ? 2.766 12.652 -24.826 1.00 82.19 122 SER A N 1
ATOM 971 C CA . SER A 1 122 ? 2.284 11.628 -23.899 1.00 82.19 122 SER A CA 1
ATOM 972 C C . SER A 1 122 ? 0.897 12.024 -23.416 1.00 82.19 122 SER A C 1
ATOM 974 O O . SER A 1 122 ? 0.692 13.143 -22.962 1.00 82.19 122 SER A O 1
ATOM 976 N N . ASN A 1 123 ? -0.074 11.121 -23.498 1.00 83.00 123 ASN A N 1
ATOM 977 C CA . ASN A 1 123 ? -1.436 11.361 -23.013 1.00 83.00 123 ASN A CA 1
ATOM 978 C C . ASN A 1 123 ? -1.668 10.825 -21.590 1.00 83.00 123 ASN A C 1
ATOM 980 O O . ASN A 1 123 ? -2.793 10.894 -21.094 1.00 83.00 123 ASN A O 1
ATOM 984 N N . ARG A 1 124 ? -0.627 10.288 -20.942 1.00 85.19 124 ARG A N 1
ATOM 985 C CA . ARG A 1 124 ? -0.726 9.682 -19.616 1.00 85.19 124 ARG A CA 1
ATOM 986 C C . ARG A 1 124 ? -0.258 10.657 -18.540 1.00 85.19 124 ARG A C 1
ATOM 988 O O . ARG A 1 124 ? 0.899 11.081 -18.580 1.00 85.19 124 ARG A O 1
ATOM 995 N N . PRO A 1 125 ? -1.118 11.013 -17.577 1.00 88.94 125 PRO A N 1
ATOM 996 C CA . PRO A 1 125 ? -0.723 11.885 -16.486 1.00 88.94 125 PRO A CA 1
ATOM 997 C C . PRO A 1 125 ? 0.267 11.179 -15.555 1.00 88.94 125 PRO A C 1
ATOM 999 O O . PRO A 1 125 ? 0.135 9.986 -15.275 1.00 88.94 125 PRO A O 1
ATOM 1002 N N . ILE A 1 126 ? 1.245 11.932 -15.061 1.00 90.19 126 ILE A N 1
ATOM 1003 C CA . ILE A 1 126 ? 2.163 11.484 -14.016 1.00 90.19 126 ILE A CA 1
ATOM 1004 C C . ILE A 1 126 ? 1.418 11.483 -12.681 1.00 90.19 126 ILE A C 1
ATOM 1006 O O . ILE A 1 126 ? 0.833 12.499 -12.305 1.00 90.19 126 ILE A O 1
ATOM 1010 N N . THR A 1 127 ? 1.436 10.360 -11.965 1.00 84.81 127 THR A N 1
ATOM 1011 C CA . THR A 1 127 ? 0.807 10.230 -10.637 1.00 84.81 127 THR A CA 1
ATOM 1012 C C . THR A 1 127 ? 1.804 10.381 -9.505 1.00 84.81 127 THR A C 1
ATOM 1014 O O . THR A 1 127 ? 1.462 10.936 -8.469 1.00 84.81 127 THR A O 1
ATOM 1017 N N . SER A 1 128 ? 3.041 9.934 -9.717 1.00 85.94 128 SER A N 1
ATOM 1018 C CA . SER A 1 128 ? 4.077 9.912 -8.692 1.00 85.94 128 SER A CA 1
ATOM 1019 C C . SER A 1 128 ? 5.452 10.147 -9.306 1.00 85.94 128 SER A C 1
ATOM 1021 O O . SER A 1 128 ? 5.713 9.745 -10.442 1.00 85.94 128 SER A O 1
ATOM 1023 N N . ILE A 1 129 ? 6.328 10.812 -8.555 1.00 88.94 129 ILE A N 1
ATOM 1024 C CA . ILE A 1 129 ? 7.740 11.004 -8.884 1.00 88.94 129 ILE A CA 1
ATOM 1025 C C . ILE A 1 129 ? 8.549 10.632 -7.649 1.00 88.94 129 ILE A C 1
ATOM 1027 O O . ILE A 1 129 ? 8.269 11.115 -6.554 1.00 88.94 129 ILE A O 1
ATOM 1031 N N . ILE A 1 130 ? 9.565 9.804 -7.849 1.00 86.00 130 ILE A N 1
ATOM 1032 C CA . ILE A 1 130 ? 10.471 9.332 -6.805 1.00 86.00 130 ILE A CA 1
ATOM 1033 C C . ILE A 1 130 ? 11.918 9.526 -7.253 1.00 86.00 130 ILE A C 1
ATOM 1035 O O . ILE A 1 130 ? 12.218 9.617 -8.448 1.00 86.00 130 ILE A O 1
ATOM 1039 N N . ILE A 1 131 ? 12.826 9.567 -6.285 1.00 85.50 131 ILE A N 1
ATOM 1040 C CA . ILE A 1 131 ? 14.263 9.669 -6.527 1.00 85.50 131 ILE A CA 1
ATOM 1041 C C . ILE A 1 131 ? 14.928 8.555 -5.726 1.00 85.50 131 ILE A C 1
ATOM 1043 O O . ILE A 1 131 ? 14.759 8.489 -4.510 1.00 85.50 131 ILE A O 1
ATOM 1047 N N . LYS A 1 132 ? 15.638 7.652 -6.408 1.00 78.00 132 LYS A N 1
ATOM 1048 C CA . LYS A 1 132 ? 16.336 6.524 -5.769 1.00 78.00 132 LYS A CA 1
ATOM 1049 C C . LYS A 1 132 ? 17.826 6.794 -5.721 1.00 78.00 132 LYS A C 1
ATOM 1051 O O . LYS A 1 132 ? 18.374 7.257 -6.720 1.00 78.00 132 LYS A O 1
ATOM 1056 N N . GLN A 1 133 ? 18.436 6.458 -4.586 1.00 71.75 133 GLN A N 1
ATOM 1057 C CA . GLN A 1 133 ? 19.860 6.631 -4.309 1.00 71.75 133 GLN A CA 1
ATOM 1058 C C . GLN A 1 133 ? 20.636 5.306 -4.373 1.00 71.75 133 GLN A C 1
ATOM 1060 O O . GLN A 1 133 ? 20.138 4.242 -3.999 1.00 71.75 133 GLN A O 1
ATOM 1065 N N . GLY A 1 134 ? 21.912 5.386 -4.746 1.00 61.88 134 GLY A N 1
ATOM 1066 C CA . GLY A 1 134 ? 22.897 4.323 -4.583 1.00 61.88 134 GLY A CA 1
ATOM 1067 C C . GLY A 1 134 ? 22.675 3.079 -5.455 1.00 61.88 134 GLY A C 1
ATOM 1068 O O . GLY A 1 134 ? 22.375 3.161 -6.647 1.00 61.88 134 GLY A O 1
ATOM 1069 N N . LYS A 1 135 ? 22.924 1.901 -4.859 1.00 48.97 135 LYS A N 1
ATOM 1070 C CA . LYS A 1 135 ? 22.931 0.593 -5.546 1.00 48.97 135 LYS A CA 1
ATOM 1071 C C . LYS A 1 135 ? 21.535 0.002 -5.770 1.00 48.97 135 LYS A C 1
ATOM 1073 O O . LYS A 1 135 ? 21.385 -0.821 -6.663 1.00 48.97 135 LYS A O 1
ATOM 1078 N N . ASN A 1 136 ? 20.528 0.418 -4.999 1.00 56.28 136 ASN A N 1
ATOM 1079 C CA . ASN A 1 136 ? 19.154 -0.050 -5.174 1.00 56.28 136 ASN A CA 1
ATOM 1080 C C . ASN A 1 136 ? 18.388 0.911 -6.100 1.00 56.28 136 ASN A C 1
ATOM 1082 O O . ASN A 1 136 ? 17.687 1.816 -5.654 1.00 56.28 136 ASN A O 1
ATOM 1086 N N . GLN A 1 137 ? 18.594 0.740 -7.408 1.00 62.62 137 GLN A N 1
ATOM 1087 C CA . GLN A 1 137 ? 17.993 1.552 -8.476 1.00 62.62 137 GLN A CA 1
ATOM 1088 C C . GLN A 1 137 ? 16.653 0.976 -8.973 1.00 62.62 137 GLN A C 1
ATOM 1090 O O . GLN A 1 137 ? 16.328 1.075 -10.161 1.00 62.62 137 GLN A O 1
ATOM 1095 N N . ASP A 1 138 ? 15.900 0.304 -8.105 1.00 64.81 138 ASP A N 1
ATOM 1096 C CA . ASP A 1 138 ? 14.567 -0.187 -8.439 1.00 64.81 138 ASP A CA 1
ATOM 1097 C C . ASP A 1 138 ? 13.531 0.900 -8.115 1.00 64.81 138 ASP A C 1
ATOM 1099 O O . ASP A 1 138 ? 13.357 1.279 -6.959 1.00 64.81 138 ASP A O 1
ATOM 1103 N N . GLY A 1 139 ? 12.884 1.442 -9.152 1.00 62.28 139 GLY A N 1
ATOM 1104 C CA . GLY A 1 139 ? 11.767 2.380 -8.999 1.00 62.28 139 GLY A CA 1
ATOM 1105 C C . GLY A 1 139 ? 10.409 1.692 -8.834 1.00 62.28 139 GLY A C 1
ATOM 1106 O O . GLY A 1 139 ? 9.395 2.369 -8.771 1.00 62.28 139 GLY A O 1
ATOM 1107 N N . GLY A 1 140 ? 10.360 0.362 -8.836 1.00 64.62 140 GLY A N 1
ATOM 1108 C CA . GLY A 1 140 ? 9.135 -0.419 -8.817 1.00 64.62 140 GLY A CA 1
ATOM 1109 C C . GLY A 1 140 ? 8.482 -0.568 -10.193 1.00 64.62 140 GLY A C 1
ATOM 1110 O O . GLY A 1 140 ? 8.782 0.117 -11.175 1.00 64.62 140 GLY A O 1
ATOM 1111 N N . VAL A 1 141 ? 7.552 -1.515 -10.296 1.00 62.28 141 VAL A N 1
ATOM 1112 C CA . VAL A 1 141 ? 6.838 -1.779 -11.553 1.00 62.28 141 VAL A CA 1
ATOM 1113 C C . VAL A 1 141 ? 5.903 -0.622 -11.893 1.00 62.28 141 VAL A C 1
ATOM 1115 O O . VAL A 1 141 ? 5.093 -0.213 -11.071 1.00 62.28 141 VAL A O 1
ATOM 1118 N N . GLY A 1 142 ? 5.962 -0.164 -13.145 1.00 68.00 142 GLY A N 1
ATOM 1119 C CA . GLY A 1 142 ? 5.146 0.943 -13.651 1.00 68.00 142 GLY A CA 1
ATOM 1120 C C . GLY A 1 142 ? 5.866 2.290 -13.616 1.00 68.00 142 GLY A C 1
ATOM 1121 O O . GLY A 1 142 ? 5.446 3.208 -14.320 1.00 68.00 142 GLY A O 1
ATOM 1122 N N . TYR A 1 143 ? 6.974 2.391 -12.880 1.00 76.31 143 TYR A N 1
ATOM 1123 C CA . TYR A 1 143 ? 7.836 3.563 -12.889 1.00 76.31 143 TYR A CA 1
ATOM 1124 C C . TYR A 1 143 ? 8.815 3.530 -14.062 1.00 76.31 143 TYR A C 1
ATOM 1126 O O . TYR A 1 143 ? 9.472 2.524 -14.338 1.00 76.31 143 TYR A O 1
ATOM 1134 N N . ARG A 1 144 ? 8.945 4.670 -14.739 1.00 78.62 144 ARG A N 1
ATOM 1135 C CA . ARG A 1 144 ? 9.932 4.896 -15.793 1.00 78.62 144 ARG A CA 1
ATOM 1136 C C . ARG A 1 144 ? 11.145 5.614 -15.212 1.00 78.62 144 ARG A C 1
ATOM 1138 O O . ARG A 1 144 ? 11.008 6.708 -14.672 1.00 78.62 144 ARG A O 1
ATOM 1145 N N . ARG A 1 145 ? 12.330 5.010 -15.352 1.00 80.31 145 ARG A N 1
ATOM 1146 C CA . ARG A 1 145 ? 13.630 5.620 -15.012 1.00 80.31 145 ARG A CA 1
ATOM 1147 C C . ARG A 1 145 ? 14.012 6.658 -16.064 1.00 80.31 145 ARG A C 1
ATOM 1149 O O . ARG A 1 145 ? 14.037 6.338 -17.253 1.00 80.31 145 ARG A O 1
ATOM 1156 N N . LEU A 1 146 ? 14.393 7.861 -15.644 1.00 83.44 146 LEU A N 1
ATOM 1157 C CA . LEU A 1 146 ? 15.143 8.774 -16.502 1.00 83.44 146 LEU A CA 1
ATOM 1158 C C . LEU A 1 146 ? 16.614 8.341 -16.530 1.00 83.44 146 LEU A C 1
ATOM 1160 O O . LEU A 1 146 ? 17.225 8.125 -15.488 1.00 83.44 146 LEU A O 1
ATOM 1164 N N . ALA A 1 147 ? 17.171 8.178 -17.732 1.00 75.25 147 ALA A N 1
ATOM 1165 C CA . ALA A 1 147 ? 18.456 7.502 -17.947 1.00 75.25 147 ALA A CA 1
ATOM 1166 C C . ALA A 1 147 ? 19.680 8.231 -17.364 1.00 75.25 147 ALA A C 1
ATOM 1168 O O . ALA A 1 147 ? 20.744 7.633 -17.244 1.00 75.25 147 ALA A O 1
ATOM 1169 N N . MET A 1 148 ? 19.545 9.514 -17.037 1.00 82.44 148 MET A N 1
ATOM 1170 C CA . MET A 1 148 ? 20.647 10.340 -16.561 1.00 82.44 148 MET A CA 1
ATOM 1171 C C . MET A 1 148 ? 20.841 10.173 -15.055 1.00 82.44 148 MET A C 1
ATOM 1173 O O . MET A 1 148 ? 19.901 10.380 -14.288 1.00 82.44 148 MET A O 1
ATOM 1177 N N . ASP A 1 149 ? 22.069 9.843 -14.656 1.00 79.38 149 ASP A N 1
ATOM 1178 C CA . ASP A 1 149 ? 22.488 9.882 -13.258 1.00 79.38 149 ASP A CA 1
ATOM 1179 C C . ASP A 1 149 ? 22.598 11.345 -12.821 1.00 79.38 149 ASP A C 1
ATOM 1181 O O . ASP A 1 149 ? 23.427 12.110 -13.324 1.00 79.38 149 ASP A O 1
ATOM 1185 N N . LEU A 1 150 ? 21.731 11.733 -11.892 1.00 82.38 150 LEU A N 1
ATOM 1186 C CA . LEU A 1 150 ? 21.694 13.057 -11.289 1.00 82.38 150 LEU A CA 1
ATOM 1187 C C . LEU A 1 150 ? 22.867 13.293 -10.351 1.00 82.38 150 LEU A C 1
ATOM 1189 O O . LEU A 1 150 ? 22.986 14.393 -9.837 1.00 82.38 150 LEU A O 1
ATOM 1193 N N . ASN A 1 151 ? 23.744 12.317 -10.127 1.00 76.62 151 ASN A N 1
ATOM 1194 C CA . ASN A 1 151 ? 24.858 12.458 -9.210 1.00 76.62 151 ASN A CA 1
ATOM 1195 C C . ASN A 1 151 ? 26.095 11.655 -9.656 1.00 76.62 151 ASN A C 1
ATOM 1197 O O . ASN A 1 151 ? 26.666 10.851 -8.923 1.00 76.62 151 ASN A O 1
ATOM 1201 N N . THR A 1 152 ? 26.552 11.905 -10.884 1.00 66.50 152 THR A N 1
ATOM 1202 C CA . THR A 1 152 ? 27.614 11.140 -11.574 1.00 66.50 152 THR A CA 1
ATOM 1203 C C . THR A 1 152 ? 28.952 10.994 -10.833 1.00 66.50 152 THR A C 1
ATOM 1205 O O . THR A 1 152 ? 29.715 10.081 -11.146 1.00 66.50 152 THR A O 1
ATOM 1208 N N . LYS A 1 153 ? 29.289 11.882 -9.884 1.00 63.66 153 LYS A N 1
ATOM 1209 C CA . LYS A 1 153 ? 30.585 11.850 -9.174 1.00 63.66 153 LYS A CA 1
ATOM 1210 C C . LYS A 1 153 ? 30.646 10.803 -8.061 1.00 63.66 153 LYS A C 1
ATOM 1212 O O . LYS A 1 153 ? 31.715 10.242 -7.831 1.00 63.66 153 LYS A O 1
ATOM 1217 N N . VAL A 1 154 ? 29.534 10.581 -7.362 1.00 64.31 154 VAL A N 1
ATOM 1218 C CA . VAL A 1 154 ? 29.399 9.564 -6.297 1.00 64.31 154 VAL A CA 1
ATOM 1219 C C . VAL A 1 154 ? 28.535 8.383 -6.747 1.00 64.31 154 VAL A C 1
ATOM 1221 O O . VAL A 1 154 ? 28.664 7.293 -6.193 1.00 64.31 154 VAL A O 1
ATOM 1224 N N . GLY A 1 155 ? 27.770 8.570 -7.824 1.00 62.19 155 GLY A N 1
ATOM 1225 C CA . GLY A 1 155 ? 26.923 7.588 -8.478 1.00 62.19 155 GLY A CA 1
ATOM 1226 C C . GLY A 1 155 ? 25.571 7.424 -7.790 1.00 62.19 155 GLY A C 1
ATOM 1227 O O . GLY A 1 155 ? 25.485 7.304 -6.570 1.00 62.19 155 GLY A O 1
ATOM 1228 N N . GLY A 1 156 ? 24.518 7.293 -8.595 1.00 62.69 156 GLY A N 1
ATOM 1229 C CA . GLY A 1 156 ? 23.335 6.546 -8.184 1.00 62.69 156 GLY A CA 1
ATOM 1230 C C . GLY A 1 156 ? 22.110 7.347 -7.776 1.00 62.69 156 GLY A C 1
ATOM 1231 O O . GLY A 1 156 ? 21.276 6.764 -7.098 1.00 62.69 156 GLY A O 1
ATOM 1232 N N . GLU A 1 157 ? 21.927 8.596 -8.210 1.00 77.44 157 GLU A N 1
ATOM 1233 C CA . GLU A 1 157 ? 20.640 9.285 -8.024 1.00 77.44 157 GLU A CA 1
ATOM 1234 C C . GLU A 1 157 ? 19.869 9.340 -9.337 1.00 77.44 157 GLU A C 1
ATOM 1236 O O . GLU A 1 157 ? 20.254 10.024 -10.277 1.00 77.44 157 GLU A O 1
ATOM 1241 N N . HIS A 1 158 ? 18.769 8.599 -9.425 1.00 81.25 158 HIS A N 1
ATOM 1242 C CA . HIS A 1 158 ? 17.938 8.576 -10.628 1.00 81.25 158 HIS A CA 1
ATOM 1243 C C . HIS A 1 158 ? 16.518 9.002 -10.299 1.00 81.25 158 HIS A C 1
ATOM 1245 O O . HIS A 1 158 ? 15.946 8.579 -9.293 1.00 81.25 158 HIS A O 1
ATOM 1251 N N . LEU A 1 159 ? 15.946 9.820 -11.181 1.00 85.75 159 LEU A N 1
ATOM 1252 C CA . LEU A 1 159 ? 14.541 10.190 -11.118 1.00 85.75 159 LEU A CA 1
ATOM 1253 C C . LEU A 1 159 ? 13.705 9.118 -11.811 1.00 85.75 159 LEU A C 1
ATOM 1255 O O . LEU A 1 159 ? 14.007 8.710 -12.937 1.00 85.75 159 LEU A O 1
ATOM 1259 N N . TYR A 1 160 ? 12.629 8.708 -11.152 1.00 85.56 160 TYR A N 1
ATOM 1260 C CA . TYR A 1 160 ? 11.617 7.837 -11.723 1.00 85.56 160 TYR A CA 1
ATOM 1261 C C . TYR A 1 160 ? 10.255 8.493 -11.597 1.00 85.56 160 TYR A C 1
ATOM 1263 O O . TYR A 1 160 ? 9.998 9.244 -10.658 1.00 85.56 160 TYR A O 1
ATOM 1271 N N . TYR A 1 161 ? 9.362 8.187 -12.526 1.00 85.38 161 TYR A N 1
ATOM 1272 C CA . TYR A 1 161 ? 7.985 8.653 -12.451 1.00 85.38 161 TYR A CA 1
ATOM 1273 C C . TYR A 1 161 ? 7.012 7.567 -12.889 1.00 85.38 161 TYR A C 1
ATOM 1275 O O . TYR A 1 161 ? 7.293 6.791 -13.804 1.00 85.38 161 TYR A O 1
ATOM 1283 N N . HIS A 1 162 ? 5.873 7.519 -12.209 1.00 82.94 162 HIS A N 1
ATOM 1284 C CA . HIS A 1 162 ? 4.765 6.629 -12.507 1.00 82.94 162 HIS A CA 1
ATOM 1285 C C . HIS A 1 162 ? 3.697 7.378 -13.295 1.00 82.94 162 HIS A C 1
ATOM 1287 O O . HIS A 1 162 ? 3.464 8.573 -13.095 1.00 82.94 162 HIS A O 1
ATOM 1293 N N . GLN A 1 163 ? 3.032 6.663 -14.192 1.00 82.12 163 GLN A N 1
ATOM 1294 C CA . GLN A 1 163 ? 1.924 7.184 -14.974 1.00 82.12 163 GLN A CA 1
ATOM 1295 C C . GLN A 1 163 ? 0.755 6.211 -14.922 1.00 82.12 163 GLN A C 1
ATOM 1297 O O . GLN A 1 163 ? 0.947 5.003 -15.053 1.00 82.12 163 GLN A O 1
ATOM 1302 N N . ASP A 1 164 ? -0.462 6.734 -14.869 1.00 71.06 164 ASP A N 1
ATOM 1303 C CA . ASP A 1 164 ? -1.670 5.916 -14.999 1.00 71.06 164 ASP A CA 1
ATOM 1304 C C . ASP A 1 164 ? -2.164 5.860 -16.451 1.00 71.06 164 ASP A C 1
ATOM 1306 O O . ASP A 1 164 ? -1.787 6.668 -17.304 1.00 71.06 164 ASP A O 1
ATOM 1310 N N . GLY A 1 165 ? -3.008 4.875 -16.755 1.00 72.12 165 GLY A N 1
ATOM 1311 C CA . GLY A 1 165 ? -3.655 4.728 -18.061 1.00 72.12 165 GLY A CA 1
ATOM 1312 C C . GLY A 1 165 ? -2.901 3.865 -19.078 1.00 72.12 165 GLY A C 1
ATOM 1313 O O . GLY A 1 165 ? -1.836 3.310 -18.805 1.00 72.12 165 GLY A O 1
ATOM 1314 N N . SER A 1 166 ? -3.495 3.748 -20.270 1.00 72.81 166 SER A N 1
ATOM 1315 C CA . SER A 1 166 ? -2.979 2.932 -21.376 1.00 72.81 166 SER A CA 1
ATOM 1316 C C . SER A 1 166 ? -1.638 3.443 -21.877 1.00 72.81 166 SER A C 1
ATOM 1318 O O . SER A 1 166 ? -1.555 4.561 -22.379 1.00 72.81 166 SER A O 1
ATOM 1320 N N . ALA A 1 167 ? -0.609 2.601 -21.787 1.00 75.19 167 ALA A N 1
ATOM 1321 C CA . ALA A 1 167 ? 0.685 2.859 -22.406 1.00 75.19 167 ALA A CA 1
ATOM 1322 C C . ALA A 1 167 ? 0.629 2.574 -23.911 1.00 75.19 167 ALA A C 1
ATOM 1324 O O . ALA A 1 167 ? -0.119 1.702 -24.354 1.00 75.19 167 ALA A O 1
ATOM 1325 N N . GLU A 1 168 ? 1.461 3.267 -24.690 1.00 81.00 168 GLU A N 1
ATOM 1326 C CA . GLU A 1 168 ? 1.780 2.838 -26.058 1.00 81.00 168 GLU A CA 1
ATOM 1327 C C . GLU A 1 168 ? 2.323 1.403 -26.014 1.00 81.00 168 GLU A C 1
ATOM 1329 O O . GLU A 1 168 ? 3.100 1.111 -25.106 1.00 81.00 168 GLU A O 1
ATOM 1334 N N . PRO A 1 169 ? 1.969 0.499 -26.935 1.00 89.75 169 PRO A N 1
ATOM 1335 C CA . PRO A 1 169 ? 2.486 -0.866 -26.926 1.00 89.75 169 PRO A CA 1
ATOM 1336 C C . PRO A 1 169 ? 4.017 -0.943 -26.940 1.00 89.75 169 PRO A C 1
ATOM 1338 O O . PRO A 1 169 ? 4.710 -0.088 -27.497 1.00 89.75 169 PRO A O 1
ATOM 1341 N N . ILE A 1 170 ? 4.552 -2.008 -26.349 1.00 93.56 170 ILE A N 1
ATOM 1342 C CA . ILE A 1 170 ? 5.950 -2.389 -26.529 1.00 93.56 170 ILE A CA 1
ATOM 1343 C C . ILE A 1 170 ? 6.143 -2.784 -27.994 1.00 93.56 170 ILE A C 1
ATOM 1345 O O . ILE A 1 170 ? 5.292 -3.441 -28.578 1.00 93.56 170 ILE A O 1
ATOM 1349 N N . THR A 1 171 ? 7.260 -2.385 -28.590 1.00 94.81 171 THR A N 1
ATOM 1350 C CA . THR A 1 171 ? 7.576 -2.590 -30.019 1.00 94.81 171 THR A CA 1
ATOM 1351 C C . THR A 1 171 ? 8.853 -3.396 -30.234 1.00 94.81 171 THR A C 1
ATOM 1353 O O . THR A 1 171 ? 9.047 -3.981 -31.294 1.00 94.81 171 THR A O 1
ATOM 1356 N N . ALA A 1 172 ? 9.709 -3.480 -29.216 1.00 96.44 172 ALA A N 1
ATOM 1357 C CA . ALA A 1 172 ? 10.878 -4.346 -29.208 1.00 96.44 172 ALA A CA 1
ATOM 1358 C C . ALA A 1 172 ? 11.236 -4.723 -27.771 1.00 96.44 172 ALA A C 1
ATOM 1360 O O . ALA A 1 172 ? 11.015 -3.932 -26.849 1.00 96.44 172 ALA A O 1
ATOM 1361 N N . ILE A 1 173 ? 11.820 -5.910 -27.605 1.00 97.69 173 ILE A N 1
ATOM 1362 C CA . ILE A 1 173 ? 12.326 -6.420 -26.329 1.00 97.69 173 ILE A CA 1
ATOM 1363 C C . ILE A 1 173 ? 13.780 -6.852 -26.518 1.00 97.69 173 ILE A C 1
ATOM 1365 O O . ILE A 1 173 ? 14.145 -7.424 -27.547 1.00 97.69 173 ILE A O 1
ATOM 1369 N N . SER A 1 174 ? 14.602 -6.564 -25.517 1.00 96.50 174 SER A N 1
ATOM 1370 C CA . SER A 1 174 ? 15.992 -6.987 -25.415 1.00 96.50 174 SER A CA 1
ATOM 1371 C C . SER A 1 174 ? 16.316 -7.363 -23.967 1.00 96.50 174 SER A C 1
ATOM 1373 O O . SER A 1 174 ? 15.497 -7.192 -23.063 1.00 96.50 174 SER A O 1
ATOM 1375 N N . ALA A 1 175 ? 17.518 -7.869 -23.735 1.00 96.06 175 ALA A N 1
ATOM 1376 C CA . ALA A 1 175 ? 18.049 -8.122 -22.408 1.00 96.06 175 ALA A CA 1
ATOM 1377 C C . ALA A 1 175 ? 19.547 -7.806 -22.382 1.00 96.06 175 ALA A C 1
ATOM 1379 O O . ALA A 1 175 ? 20.183 -7.667 -23.430 1.00 96.06 175 ALA A O 1
ATOM 1380 N N . LYS A 1 176 ? 20.115 -7.654 -21.186 1.00 93.88 176 LYS A N 1
ATOM 1381 C CA . LYS A 1 176 ? 21.552 -7.416 -21.009 1.00 93.88 176 LYS A CA 1
ATOM 1382 C C . LYS A 1 176 ? 22.045 -8.058 -19.721 1.00 93.88 176 LYS A C 1
ATOM 1384 O O . LYS A 1 176 ? 21.468 -7.825 -18.661 1.00 93.88 176 LYS A O 1
ATOM 1389 N N . SER A 1 177 ? 23.133 -8.816 -19.826 1.00 92.44 177 SER A N 1
ATOM 1390 C CA . SER A 1 177 ? 23.897 -9.303 -18.677 1.00 92.44 177 SER A CA 1
ATOM 1391 C C . SER A 1 177 ? 24.862 -8.221 -18.189 1.00 92.44 177 SER A C 1
ATOM 1393 O O . SER A 1 177 ? 25.578 -7.605 -18.982 1.00 92.44 177 SER A O 1
ATOM 1395 N N . CYS A 1 178 ? 24.887 -7.993 -16.884 1.00 87.44 178 CYS A N 1
ATOM 1396 C CA . CYS A 1 178 ? 25.627 -6.928 -16.230 1.00 87.44 178 CYS A CA 1
ATOM 1397 C C . CYS A 1 178 ? 26.305 -7.440 -14.950 1.00 87.44 178 CYS A C 1
ATOM 1399 O O . CYS A 1 178 ? 25.823 -8.348 -14.277 1.00 87.44 178 CYS A O 1
ATOM 1401 N N . PHE A 1 179 ? 27.450 -6.845 -14.605 1.00 82.62 179 PHE A N 1
ATOM 1402 C CA . PHE A 1 179 ? 28.176 -7.151 -13.364 1.00 82.62 179 PHE A CA 1
ATOM 1403 C C . PHE A 1 179 ? 27.635 -6.374 -12.148 1.00 82.62 179 PHE A C 1
ATOM 1405 O O . PHE A 1 179 ? 27.980 -6.687 -11.010 1.00 82.62 179 PHE A O 1
ATOM 1412 N N . SER A 1 180 ? 26.825 -5.339 -12.378 1.00 79.38 180 SER A N 1
ATOM 1413 C CA . SER A 1 180 ? 26.273 -4.447 -11.355 1.00 79.38 180 SER A CA 1
ATOM 1414 C C . SER A 1 180 ? 24.831 -4.043 -11.684 1.00 79.38 180 SER A C 1
ATOM 1416 O O . SER A 1 180 ? 24.349 -4.285 -12.792 1.00 79.38 180 SER A O 1
ATOM 1418 N N . ASP A 1 181 ? 24.162 -3.413 -10.712 1.00 73.94 181 ASP A N 1
ATOM 1419 C CA . ASP A 1 181 ? 22.806 -2.851 -10.835 1.00 73.94 181 ASP A CA 1
ATOM 1420 C C . ASP A 1 181 ? 22.693 -1.705 -11.847 1.00 73.94 181 ASP A C 1
ATOM 1422 O O . ASP A 1 181 ? 21.599 -1.400 -12.332 1.00 73.94 181 ASP A O 1
ATOM 1426 N N . ASP A 1 182 ? 23.817 -1.068 -12.191 1.00 73.25 182 ASP A N 1
ATOM 1427 C CA . ASP A 1 182 ? 23.866 0.004 -13.185 1.00 73.25 182 ASP A CA 1
ATOM 1428 C C . ASP A 1 182 ? 23.887 -0.573 -14.607 1.00 73.25 182 ASP A C 1
ATOM 1430 O O . ASP A 1 182 ? 24.845 -0.478 -15.375 1.00 73.25 182 ASP A O 1
ATOM 1434 N N . CYS A 1 183 ? 22.803 -1.268 -14.927 1.00 79.31 183 CYS A N 1
ATOM 1435 C CA . CYS A 1 183 ? 22.579 -1.909 -16.204 1.00 79.31 183 CYS A CA 1
ATOM 1436 C C . CYS A 1 183 ? 21.538 -1.112 -16.983 1.00 79.31 183 CYS A C 1
ATOM 1438 O O . CYS A 1 183 ? 20.366 -1.099 -16.603 1.00 79.31 183 CYS A O 1
ATOM 1440 N N . TYR A 1 184 ? 21.948 -0.464 -18.074 1.00 79.50 184 TYR A N 1
ATOM 1441 C CA . TYR A 1 184 ? 21.036 0.212 -18.995 1.00 79.50 184 TYR A CA 1
ATOM 1442 C C . TYR A 1 184 ? 21.428 0.021 -20.466 1.00 79.50 184 TYR A C 1
ATOM 1444 O O . TYR A 1 184 ? 22.556 -0.381 -20.790 1.00 79.50 184 TYR A O 1
ATOM 1452 N N . ILE A 1 185 ? 20.468 0.302 -21.351 1.00 84.31 185 ILE A N 1
ATOM 1453 C CA . ILE A 1 185 ? 20.655 0.430 -22.797 1.00 84.31 185 ILE A CA 1
ATOM 1454 C C . ILE A 1 185 ? 20.091 1.797 -23.196 1.00 84.31 185 ILE A C 1
ATOM 1456 O O . ILE A 1 185 ? 18.952 2.121 -22.864 1.00 84.31 185 ILE A O 1
ATOM 1460 N N . GLU A 1 186 ? 20.894 2.613 -23.876 1.00 78.00 186 GLU A N 1
ATOM 1461 C CA . GLU A 1 186 ? 20.493 3.960 -24.291 1.00 78.00 186 GLU A CA 1
ATOM 1462 C C . GLU A 1 186 ? 19.231 3.919 -25.166 1.00 78.00 186 GLU A C 1
ATOM 1464 O O . GLU A 1 186 ? 19.164 3.180 -26.150 1.00 78.00 186 GLU A O 1
ATOM 1469 N N . GLY A 1 187 ? 18.219 4.707 -24.796 1.00 77.62 187 GLY A N 1
ATOM 1470 C CA . GLY A 1 187 ? 16.940 4.756 -25.507 1.00 77.62 187 GLY A CA 1
ATOM 1471 C C . GLY A 1 187 ? 16.010 3.562 -25.255 1.00 77.62 187 GLY A C 1
ATOM 1472 O O . GLY A 1 187 ? 15.030 3.414 -25.983 1.00 77.62 187 GLY A O 1
ATOM 1473 N N . TRP A 1 188 ? 16.292 2.718 -24.257 1.00 86.19 188 TRP A N 1
ATOM 1474 C CA . TRP A 1 188 ? 15.404 1.635 -23.828 1.00 86.19 188 TRP A CA 1
ATOM 1475 C C . TRP A 1 188 ? 14.894 1.862 -22.407 1.00 86.19 188 TRP A C 1
ATOM 1477 O O . TRP A 1 188 ? 15.617 2.335 -21.531 1.00 86.19 188 TRP A O 1
ATOM 1487 N N . GLU A 1 189 ? 13.652 1.462 -22.167 1.00 84.19 189 GLU A N 1
ATOM 1488 C CA . GLU A 1 189 ? 13.098 1.337 -20.824 1.00 84.19 189 GLU A CA 1
ATOM 1489 C C . GLU A 1 189 ? 13.547 0.003 -20.218 1.00 84.19 189 GLU A C 1
ATOM 1491 O O . GLU A 1 189 ? 13.610 -1.012 -20.912 1.00 84.19 189 GLU A O 1
ATOM 1496 N N . ARG A 1 190 ? 13.870 -0.006 -18.924 1.00 85.12 190 ARG A N 1
ATOM 1497 C CA . ARG A 1 190 ? 14.336 -1.195 -18.202 1.00 85.12 190 ARG A CA 1
ATOM 1498 C C . ARG A 1 190 ? 13.216 -1.764 -17.339 1.00 85.12 190 ARG A C 1
ATOM 1500 O O . ARG A 1 190 ? 12.576 -1.010 -16.612 1.00 85.12 190 ARG A O 1
ATOM 1507 N N . VAL A 1 191 ? 13.038 -3.084 -17.344 1.00 86.88 191 VAL A N 1
ATOM 1508 C CA . VAL A 1 191 ? 12.302 -3.778 -16.279 1.00 86.88 191 VAL A CA 1
ATOM 1509 C C . VAL A 1 191 ? 13.178 -3.752 -15.022 1.00 86.88 191 VAL A C 1
ATOM 1511 O O . VAL A 1 191 ? 14.285 -4.284 -15.073 1.00 86.88 191 VAL A O 1
ATOM 1514 N N . PRO A 1 192 ? 12.746 -3.119 -13.917 1.00 79.81 192 PRO A N 1
ATOM 1515 C CA . PRO A 1 192 ? 13.668 -2.750 -12.841 1.00 79.81 192 PRO A CA 1
ATOM 1516 C C . PRO A 1 192 ? 14.388 -3.904 -12.137 1.00 79.81 192 PRO A C 1
ATOM 1518 O O . PRO A 1 192 ? 15.514 -3.713 -11.683 1.00 79.81 192 PRO A O 1
ATOM 1521 N N . LYS A 1 193 ? 13.749 -5.074 -12.078 1.00 85.56 193 LYS A N 1
ATOM 1522 C CA . LYS A 1 193 ? 14.190 -6.250 -11.327 1.00 85.56 193 LYS A CA 1
ATOM 1523 C C . LYS A 1 193 ? 15.100 -7.173 -12.131 1.00 85.56 193 LYS A C 1
ATOM 1525 O O . LYS A 1 193 ? 14.917 -7.339 -13.339 1.00 85.56 193 LYS A O 1
ATOM 1530 N N . ASP A 1 194 ? 16.059 -7.762 -11.427 1.00 88.44 194 ASP A N 1
ATOM 1531 C CA . ASP A 1 194 ? 17.011 -8.739 -11.950 1.00 88.44 194 ASP A CA 1
ATOM 1532 C C . ASP A 1 194 ? 16.309 -10.087 -12.141 1.00 88.44 194 ASP A C 1
ATOM 1534 O O . ASP A 1 194 ? 15.711 -10.620 -11.210 1.00 88.44 194 ASP A O 1
ATOM 1538 N N . VAL A 1 195 ? 16.371 -10.667 -13.340 1.00 91.56 195 VAL A N 1
ATOM 1539 C CA . VAL A 1 195 ? 15.784 -11.999 -13.558 1.00 91.56 195 VAL A CA 1
ATOM 1540 C C . VAL A 1 195 ? 16.574 -13.112 -12.858 1.00 91.56 195 VAL A C 1
ATOM 1542 O O . VAL A 1 195 ? 16.005 -14.167 -12.599 1.00 91.56 195 VAL A O 1
ATOM 1545 N N . ASN A 1 196 ? 17.832 -12.847 -12.486 1.00 89.19 196 ASN A N 1
ATOM 1546 C CA . ASN A 1 196 ? 18.732 -13.754 -11.769 1.00 89.19 196 ASN A CA 1
ATOM 1547 C C . ASN A 1 196 ? 18.825 -13.451 -10.260 1.00 89.19 196 ASN A C 1
ATOM 1549 O O . ASN A 1 196 ? 19.835 -13.754 -9.618 1.00 89.19 196 ASN A O 1
ATOM 1553 N N . GLU A 1 197 ? 17.787 -12.857 -9.663 1.00 87.44 197 GLU A N 1
ATOM 1554 C CA . GLU A 1 197 ? 17.790 -12.521 -8.233 1.00 87.44 197 GLU A CA 1
ATOM 1555 C C . GLU A 1 197 ? 18.169 -13.725 -7.349 1.00 87.44 197 GLU A C 1
ATOM 1557 O O . GLU A 1 197 ? 17.694 -14.848 -7.525 1.00 87.44 197 GLU A O 1
ATOM 1562 N N . GLY A 1 198 ? 19.044 -13.493 -6.368 1.00 81.25 198 GLY A N 1
ATOM 1563 C CA . GLY A 1 198 ? 19.497 -14.516 -5.421 1.00 81.25 198 GLY A CA 1
ATOM 1564 C C . GLY A 1 198 ? 20.541 -15.504 -5.962 1.00 81.25 198 GLY A C 1
ATOM 1565 O O . GLY A 1 198 ? 21.016 -16.348 -5.200 1.00 81.25 198 GLY A O 1
ATOM 1566 N N . VAL A 1 199 ? 20.945 -15.408 -7.233 1.00 81.50 199 VAL A N 1
ATOM 1567 C CA . VAL A 1 199 ? 22.016 -16.243 -7.793 1.00 81.50 199 VAL A CA 1
ATOM 1568 C C . VAL A 1 199 ? 23.388 -15.796 -7.265 1.00 81.50 199 VAL A C 1
ATOM 1570 O O . VAL A 1 199 ? 23.823 -14.665 -7.463 1.00 81.50 199 VAL A O 1
ATOM 1573 N N . ILE A 1 200 ? 24.111 -16.710 -6.605 1.00 73.88 200 ILE A N 1
ATOM 1574 C CA . ILE A 1 200 ? 25.383 -16.406 -5.909 1.00 73.88 200 ILE A CA 1
ATOM 1575 C C . ILE A 1 200 ? 26.567 -16.236 -6.878 1.00 73.88 200 ILE A C 1
ATOM 1577 O O . ILE A 1 200 ? 27.462 -15.425 -6.641 1.00 73.88 200 ILE A O 1
ATOM 1581 N N . ILE A 1 201 ? 26.608 -17.032 -7.950 1.00 75.56 201 ILE A N 1
ATOM 1582 C CA . ILE A 1 201 ? 27.655 -16.996 -8.981 1.00 75.56 201 ILE A CA 1
ATOM 1583 C C . ILE A 1 201 ? 26.945 -16.841 -10.321 1.00 75.56 201 ILE A C 1
ATOM 1585 O O . ILE A 1 201 ? 26.424 -17.823 -10.848 1.00 75.56 201 ILE A O 1
ATOM 1589 N N . GLY A 1 202 ? 26.893 -15.612 -10.831 1.00 74.19 202 GLY A N 1
ATOM 1590 C CA . GLY A 1 202 ? 26.170 -15.280 -12.054 1.00 74.19 202 GLY A CA 1
ATOM 1591 C C . GLY A 1 202 ? 26.292 -13.815 -12.447 1.00 74.19 202 GLY A C 1
ATOM 1592 O O . GLY A 1 202 ? 26.855 -13.002 -11.709 1.00 74.19 202 GLY A O 1
ATOM 1593 N N . PHE A 1 203 ? 25.778 -13.492 -13.632 1.00 85.69 203 PHE A N 1
ATOM 1594 C CA . PHE A 1 203 ? 25.527 -12.109 -14.016 1.00 85.69 203 PHE A CA 1
ATOM 1595 C C . PHE A 1 203 ? 24.142 -11.696 -13.544 1.00 85.69 203 PHE A C 1
ATOM 1597 O O . PHE A 1 203 ? 23.215 -12.506 -13.553 1.00 85.69 203 PHE A O 1
ATOM 1604 N N . ARG A 1 204 ? 23.993 -10.410 -13.239 1.00 87.88 204 ARG A N 1
ATOM 1605 C CA . ARG A 1 204 ? 22.670 -9.796 -13.184 1.00 87.88 204 ARG A CA 1
ATOM 1606 C C . ARG A 1 204 ? 22.139 -9.695 -14.598 1.00 87.88 204 ARG A C 1
ATOM 1608 O O . ARG A 1 204 ? 22.898 -9.330 -15.501 1.00 87.88 204 ARG A O 1
ATOM 1615 N N . VAL A 1 205 ? 20.870 -9.989 -14.815 1.00 92.38 205 VAL A N 1
ATOM 1616 C CA . VAL A 1 205 ? 20.261 -9.913 -16.140 1.00 92.38 205 VAL A CA 1
ATOM 1617 C C . VAL A 1 205 ? 18.998 -9.071 -16.051 1.00 92.38 205 VAL A C 1
ATOM 1619 O O . VAL A 1 205 ? 18.101 -9.330 -15.259 1.00 92.38 205 VAL A O 1
ATOM 1622 N N . TYR A 1 206 ? 18.920 -8.040 -16.889 1.00 92.50 206 TYR A N 1
ATOM 1623 C CA . TYR A 1 206 ? 17.758 -7.153 -16.937 1.00 92.50 206 TYR A CA 1
ATOM 1624 C C . TYR A 1 206 ? 17.101 -7.212 -18.307 1.00 92.50 206 TYR A C 1
ATOM 1626 O O . TYR A 1 206 ? 17.784 -7.289 -19.334 1.00 92.50 206 TYR A O 1
ATOM 1634 N N . LEU A 1 207 ? 15.771 -7.139 -18.310 1.00 94.50 207 LEU A N 1
ATOM 1635 C CA . LEU A 1 207 ? 14.967 -7.005 -19.520 1.00 94.50 207 LEU A CA 1
ATOM 1636 C C . LEU A 1 207 ? 14.810 -5.525 -19.878 1.00 94.50 207 LEU A C 1
ATOM 1638 O O . LEU A 1 207 ? 14.685 -4.662 -19.008 1.00 94.50 207 LEU A O 1
ATOM 1642 N N . PHE A 1 208 ? 14.776 -5.245 -21.174 1.00 93.00 208 PHE A N 1
ATOM 1643 C CA . PHE A 1 208 ? 14.629 -3.910 -21.736 1.00 93.00 208 PHE A CA 1
ATOM 1644 C C . PHE A 1 208 ? 13.561 -3.917 -22.815 1.00 93.00 208 PHE A C 1
ATOM 1646 O O . PHE A 1 208 ? 13.435 -4.885 -23.562 1.00 93.00 208 PHE A O 1
ATOM 1653 N N . PHE A 1 209 ? 12.821 -2.823 -22.946 1.00 93.19 209 PHE A N 1
ATOM 1654 C CA . PHE A 1 209 ? 11.828 -2.678 -23.999 1.00 93.19 209 PHE A CA 1
ATOM 1655 C C . PHE A 1 209 ? 11.778 -1.257 -24.569 1.00 93.19 209 PHE A C 1
ATOM 1657 O O . PHE A 1 209 ? 12.263 -0.299 -23.967 1.00 93.19 209 PHE A O 1
ATOM 1664 N N . LYS A 1 210 ? 11.200 -1.131 -25.766 1.00 91.19 210 LYS A N 1
ATOM 1665 C CA . LYS A 1 210 ? 11.001 0.138 -26.478 1.00 91.19 210 LYS A CA 1
ATOM 1666 C C . LYS A 1 210 ? 9.545 0.371 -26.837 1.00 91.19 210 LYS A C 1
ATOM 1668 O O . LYS A 1 210 ? 8.811 -0.576 -27.123 1.00 91.19 210 LYS A O 1
ATOM 1673 N N . ARG A 1 211 ? 9.170 1.646 -26.928 1.00 87.75 211 ARG A N 1
ATOM 1674 C CA . ARG A 1 211 ? 7.872 2.120 -27.421 1.00 87.75 211 ARG A CA 1
ATOM 1675 C C . ARG A 1 211 ? 8.111 3.126 -28.538 1.00 87.75 211 ARG A C 1
ATOM 1677 O O . ARG A 1 211 ? 8.418 4.286 -28.278 1.00 87.75 211 ARG A O 1
ATOM 1684 N N . GLU A 1 212 ? 8.019 2.676 -29.781 1.00 85.00 212 GLU A N 1
ATOM 1685 C CA . GLU A 1 212 ? 8.279 3.514 -30.952 1.00 85.00 212 GLU A CA 1
ATOM 1686 C C . GLU A 1 212 ? 6.997 3.633 -31.784 1.00 85.00 212 GLU A C 1
ATOM 1688 O O . GLU A 1 212 ? 6.533 2.668 -32.390 1.00 85.00 212 GLU A O 1
ATOM 1693 N N . ARG A 1 213 ? 6.391 4.828 -31.802 1.00 79.44 213 ARG A N 1
ATOM 1694 C CA . ARG A 1 213 ? 5.170 5.071 -32.584 1.00 79.44 213 ARG A CA 1
ATOM 1695 C C . ARG A 1 213 ? 5.402 4.768 -34.062 1.00 79.44 213 ARG A C 1
ATOM 1697 O O . ARG A 1 213 ? 6.386 5.210 -34.645 1.00 79.44 213 ARG A O 1
ATOM 1704 N N . GLY A 1 214 ? 4.454 4.058 -34.668 1.00 79.81 214 GLY A N 1
ATOM 1705 C CA . GLY A 1 214 ? 4.524 3.628 -36.067 1.00 79.81 214 GLY A CA 1
ATOM 1706 C C . GLY A 1 214 ? 5.222 2.283 -36.277 1.00 79.81 214 GLY A C 1
ATOM 1707 O O . GLY A 1 214 ? 5.082 1.709 -37.357 1.00 79.81 214 GLY A O 1
ATOM 1708 N N . ASN A 1 215 ? 5.901 1.741 -35.260 1.00 89.00 215 ASN A N 1
ATOM 1709 C CA . ASN A 1 215 ? 6.429 0.383 -35.314 1.00 89.00 215 ASN A CA 1
ATOM 1710 C C . ASN A 1 215 ? 5.346 -0.641 -34.959 1.00 89.00 215 ASN A C 1
ATOM 1712 O O . ASN A 1 215 ? 4.384 -0.354 -34.246 1.00 89.00 215 ASN A O 1
ATOM 1716 N N . SER A 1 216 ? 5.506 -1.853 -35.489 1.00 92.88 216 SER A N 1
ATOM 1717 C CA . SER A 1 216 ? 4.607 -2.966 -35.183 1.00 92.88 216 SER A CA 1
ATOM 1718 C C . SER A 1 216 ? 4.775 -3.386 -33.716 1.00 92.88 216 SER A C 1
ATOM 1720 O O . SER A 1 216 ? 5.913 -3.498 -33.252 1.00 92.88 216 SER A O 1
ATOM 1722 N N . PRO A 1 217 ? 3.682 -3.591 -32.967 1.00 94.62 217 PRO A N 1
ATOM 1723 C CA . PRO A 1 217 ? 3.763 -3.896 -31.549 1.00 94.62 217 PRO A CA 1
ATOM 1724 C C . PRO A 1 217 ? 4.080 -5.368 -31.284 1.00 94.62 217 PRO A C 1
ATOM 1726 O O . PRO A 1 217 ? 3.811 -6.255 -32.097 1.00 94.62 217 PRO A O 1
ATOM 1729 N N . VAL A 1 218 ? 4.586 -5.619 -30.084 1.00 95.75 218 VAL A N 1
ATOM 1730 C CA . VAL A 1 218 ? 4.685 -6.941 -29.484 1.00 95.75 218 VAL A CA 1
ATOM 1731 C C . VAL A 1 218 ? 3.294 -7.378 -29.040 1.00 95.75 218 VAL A C 1
ATOM 1733 O O . VAL A 1 218 ? 2.655 -6.707 -28.228 1.00 95.75 218 VAL A O 1
ATOM 1736 N N . THR A 1 219 ? 2.819 -8.508 -29.553 1.00 93.62 219 THR A N 1
ATOM 1737 C CA . THR A 1 219 ? 1.495 -9.057 -29.215 1.00 93.62 219 THR A CA 1
ATOM 1738 C C . THR A 1 219 ? 1.575 -10.282 -28.320 1.00 93.62 219 THR A C 1
ATOM 1740 O O . THR A 1 219 ? 0.613 -10.580 -27.612 1.00 93.62 219 THR A O 1
ATOM 1743 N N . ASP A 1 220 ? 2.723 -10.961 -28.287 1.00 93.25 220 ASP A N 1
ATOM 1744 C CA . ASP A 1 220 ? 2.924 -12.122 -27.431 1.00 93.25 220 ASP A CA 1
ATOM 1745 C C . ASP A 1 220 ? 4.379 -12.320 -27.000 1.00 93.25 220 ASP A C 1
ATOM 1747 O O . ASP A 1 220 ? 5.309 -11.830 -27.643 1.00 93.25 220 ASP A O 1
ATOM 1751 N N . MET A 1 221 ? 4.558 -13.057 -25.906 1.00 95.31 221 MET A N 1
ATOM 1752 C CA . MET A 1 221 ? 5.839 -13.379 -25.291 1.00 95.31 221 MET A CA 1
ATOM 1753 C C . MET A 1 221 ? 5.798 -14.782 -24.686 1.00 95.31 221 MET A C 1
ATOM 1755 O O . MET A 1 221 ? 4.854 -15.132 -23.981 1.00 95.31 221 MET A O 1
ATOM 1759 N N . VAL A 1 222 ? 6.861 -15.555 -24.891 1.00 94.69 222 VAL A N 1
ATOM 1760 C CA . VAL A 1 222 ? 7.035 -16.888 -24.307 1.00 94.69 222 VAL A CA 1
ATOM 1761 C C . VAL A 1 222 ? 8.471 -17.075 -23.835 1.00 94.69 222 VAL A C 1
ATOM 1763 O O . VAL A 1 222 ? 9.411 -16.587 -24.458 1.00 94.69 222 VAL A O 1
ATOM 1766 N N . VAL A 1 223 ? 8.646 -17.798 -22.735 1.00 93.19 223 VAL A N 1
ATOM 1767 C CA . VAL A 1 223 ? 9.964 -18.248 -22.281 1.00 93.19 223 VAL A CA 1
ATOM 1768 C C . VAL A 1 223 ? 10.161 -19.682 -22.755 1.00 93.19 223 VAL A C 1
ATOM 1770 O O . VAL A 1 223 ? 9.266 -20.509 -22.595 1.00 93.19 223 VAL A O 1
ATOM 1773 N N . VAL A 1 224 ? 11.313 -19.952 -23.362 1.00 90.12 224 VAL A N 1
ATOM 1774 C CA . VAL A 1 224 ? 11.661 -21.236 -23.975 1.00 90.12 224 VAL A CA 1
ATOM 1775 C C . VAL A 1 224 ? 12.988 -21.699 -23.386 1.00 90.12 224 VAL A C 1
ATOM 1777 O O . VAL A 1 224 ? 13.954 -20.933 -23.354 1.00 90.12 224 VAL A O 1
ATOM 1780 N N . LEU A 1 225 ? 13.015 -22.940 -22.909 1.00 87.75 225 LEU A N 1
ATOM 1781 C CA . LEU A 1 225 ? 14.229 -23.603 -22.425 1.00 87.75 225 LEU A CA 1
ATOM 1782 C C . LEU A 1 225 ? 15.001 -24.219 -23.603 1.00 87.75 225 LEU A C 1
ATOM 1784 O O . LEU A 1 225 ? 14.407 -24.518 -24.636 1.00 87.75 225 LEU A O 1
ATOM 1788 N N . ASP A 1 226 ? 16.310 -24.428 -23.463 1.00 79.50 226 ASP A N 1
ATOM 1789 C CA . ASP A 1 226 ? 17.179 -24.947 -24.539 1.00 79.50 226 ASP A CA 1
ATOM 1790 C C . ASP A 1 226 ? 16.725 -26.244 -25.218 1.00 79.50 226 ASP A C 1
ATOM 1792 O O . ASP A 1 226 ? 17.040 -26.485 -26.385 1.00 79.50 226 ASP A O 1
ATOM 1796 N N . ASP A 1 227 ? 16.024 -27.108 -24.491 1.00 77.50 227 ASP A N 1
ATOM 1797 C CA . ASP A 1 227 ? 15.513 -28.383 -24.989 1.00 77.50 227 ASP A CA 1
ATOM 1798 C C . ASP A 1 227 ? 14.163 -28.251 -25.716 1.00 77.50 227 ASP A C 1
ATOM 1800 O O . ASP A 1 227 ? 13.667 -29.215 -26.306 1.00 77.50 227 ASP A O 1
ATOM 1804 N N . GLN A 1 228 ? 13.579 -27.053 -25.721 1.00 84.69 228 GLN A N 1
ATOM 1805 C CA . GLN A 1 228 ? 12.307 -26.747 -26.354 1.00 84.69 228 GLN A CA 1
ATOM 1806 C C . GLN A 1 228 ? 12.499 -26.043 -27.699 1.00 84.69 228 GLN A C 1
ATOM 1808 O O . GLN A 1 228 ? 13.386 -25.218 -27.906 1.00 84.69 228 GLN A O 1
ATOM 1813 N N . THR A 1 229 ? 11.613 -26.351 -28.647 1.00 87.94 229 THR A N 1
ATOM 1814 C CA . THR A 1 229 ? 11.574 -25.644 -29.932 1.00 87.94 229 THR A CA 1
ATOM 1815 C C . THR A 1 229 ? 10.740 -24.370 -29.781 1.00 87.94 229 THR A C 1
ATOM 1817 O O . THR A 1 229 ? 9.591 -24.468 -29.342 1.00 87.94 229 THR A O 1
ATOM 1820 N N . PRO A 1 230 ? 11.265 -23.186 -30.147 1.00 87.81 230 PRO A N 1
ATOM 1821 C CA . PRO A 1 230 ? 10.488 -21.958 -30.074 1.00 87.81 230 PRO A CA 1
ATOM 1822 C C . PRO A 1 230 ? 9.327 -21.990 -31.080 1.00 87.81 230 PRO A C 1
ATOM 1824 O O . PRO A 1 230 ? 9.461 -22.590 -32.152 1.00 87.81 230 PRO A O 1
ATOM 1827 N N . PRO A 1 231 ? 8.191 -21.336 -30.782 1.00 91.31 231 PRO A N 1
ATOM 1828 C CA . PRO A 1 231 ? 7.089 -21.260 -31.730 1.00 91.31 231 PRO A CA 1
ATOM 1829 C C . PRO A 1 231 ? 7.488 -20.511 -33.012 1.00 91.31 231 PRO A C 1
ATOM 1831 O O . PRO A 1 231 ? 8.304 -19.585 -32.993 1.00 91.31 231 PRO A O 1
ATOM 1834 N N . GLU A 1 232 ? 6.890 -20.896 -34.141 1.00 92.56 232 GLU A N 1
ATOM 1835 C CA . GLU A 1 232 ? 7.151 -20.255 -35.432 1.00 92.56 232 GLU A CA 1
ATOM 1836 C C . GLU A 1 232 ? 6.753 -18.768 -35.410 1.00 92.56 232 GLU A C 1
ATOM 1838 O O . GLU A 1 232 ? 5.702 -18.392 -34.889 1.00 92.56 232 GLU A O 1
ATOM 1843 N N . GLY A 1 233 ? 7.594 -17.913 -35.998 1.00 92.38 233 GLY A N 1
ATOM 1844 C CA . GLY A 1 233 ? 7.327 -16.477 -36.119 1.00 92.38 233 GLY A CA 1
ATOM 1845 C C . GLY A 1 233 ? 7.684 -15.636 -34.889 1.00 92.38 233 GLY A C 1
ATOM 1846 O O . GLY A 1 233 ? 7.370 -14.447 -34.875 1.00 92.38 233 GLY A O 1
ATOM 1847 N N . TYR A 1 234 ? 8.344 -16.213 -33.879 1.00 96.38 234 TYR A N 1
ATOM 1848 C CA . TYR A 1 234 ? 8.833 -15.470 -32.716 1.00 96.38 234 TYR A CA 1
ATOM 1849 C C . TYR A 1 234 ? 10.292 -15.036 -32.898 1.00 96.38 234 TYR A C 1
ATOM 1851 O O . TYR A 1 234 ? 11.120 -15.745 -33.471 1.00 96.38 234 TYR A O 1
ATOM 1859 N N . ILE A 1 235 ? 10.610 -13.861 -32.365 1.00 96.44 235 ILE A N 1
ATOM 1860 C CA . ILE A 1 235 ? 11.933 -13.246 -32.351 1.00 96.44 235 ILE A CA 1
ATOM 1861 C C . ILE A 1 235 ? 12.617 -13.616 -31.036 1.00 96.44 235 ILE A C 1
ATOM 1863 O O . ILE A 1 235 ? 12.062 -13.390 -29.960 1.00 96.44 235 ILE A O 1
ATOM 1867 N N . LYS A 1 236 ? 13.829 -14.171 -31.122 1.00 95.50 236 LYS A N 1
ATOM 1868 C CA . LYS A 1 236 ? 14.658 -14.505 -29.959 1.00 95.50 236 LYS A CA 1
ATOM 1869 C C . LYS A 1 236 ? 15.270 -13.238 -29.354 1.00 95.50 236 LYS A C 1
ATOM 1871 O O . LYS A 1 236 ? 15.896 -12.458 -30.069 1.00 95.50 236 LYS A O 1
ATOM 1876 N N . VAL A 1 237 ? 15.165 -13.073 -28.038 1.00 96.25 237 VAL A N 1
ATOM 1877 C CA . VAL A 1 237 ? 16.032 -12.169 -27.271 1.00 96.25 237 VAL A CA 1
ATOM 1878 C C . VAL A 1 237 ? 17.372 -12.876 -27.075 1.00 96.25 237 VAL A C 1
ATOM 1880 O O . VAL A 1 237 ? 17.438 -13.895 -26.392 1.00 96.25 237 VAL A O 1
ATOM 1883 N N . ASP A 1 238 ? 18.434 -12.379 -27.714 1.00 92.19 238 ASP A N 1
ATOM 1884 C CA . ASP A 1 238 ? 19.731 -13.073 -27.796 1.00 92.19 238 ASP A CA 1
ATOM 1885 C C . ASP A 1 238 ? 20.608 -12.887 -26.545 1.00 92.19 238 ASP A C 1
ATOM 1887 O O . ASP A 1 238 ? 21.765 -12.477 -26.606 1.00 92.19 238 ASP A O 1
ATOM 1891 N N . VAL A 1 239 ? 20.018 -13.161 -25.384 1.00 93.06 239 VAL A N 1
ATOM 1892 C CA . VAL A 1 239 ? 20.679 -13.223 -24.082 1.00 93.06 239 VAL A CA 1
ATOM 1893 C C . VAL A 1 239 ? 20.032 -14.358 -23.308 1.00 93.06 239 VAL A C 1
ATOM 1895 O O . VAL A 1 239 ? 18.808 -14.415 -23.199 1.00 93.06 239 VAL A O 1
ATOM 1898 N N . ASP A 1 240 ? 20.862 -15.250 -22.778 1.00 90.50 240 ASP A N 1
ATOM 1899 C CA . ASP A 1 240 ? 20.411 -16.248 -21.817 1.00 90.50 240 ASP A CA 1
ATOM 1900 C C . ASP A 1 240 ? 19.958 -15.520 -20.545 1.00 90.50 240 ASP A C 1
ATOM 1902 O O . ASP A 1 240 ? 20.739 -14.814 -19.901 1.00 90.50 240 ASP A O 1
ATOM 1906 N N . LEU A 1 241 ? 18.678 -15.637 -20.207 1.00 90.56 241 LEU A N 1
ATOM 1907 C CA . LEU A 1 241 ? 18.117 -15.029 -19.008 1.00 90.56 241 LEU A CA 1
ATOM 1908 C C . LEU A 1 241 ? 18.729 -15.619 -17.744 1.00 90.56 241 LEU A C 1
ATOM 1910 O O . LEU A 1 241 ? 18.831 -14.907 -16.759 1.00 90.56 241 LEU A O 1
ATOM 1914 N N . ASN A 1 242 ? 19.237 -16.846 -17.829 1.00 85.75 242 ASN A N 1
ATOM 1915 C CA . ASN A 1 242 ? 19.990 -17.533 -16.794 1.00 85.75 242 ASN A CA 1
ATOM 1916 C C . ASN A 1 242 ? 21.520 -17.407 -17.027 1.00 85.75 242 ASN A C 1
ATOM 1918 O O . ASN A 1 242 ? 22.312 -18.279 -16.678 1.00 85.75 242 ASN A O 1
ATOM 1922 N N . SER A 1 243 ? 21.978 -16.322 -17.666 1.00 81.62 243 SER A N 1
ATOM 1923 C CA . SER A 1 243 ? 23.389 -16.149 -18.047 1.00 81.62 243 SER A CA 1
ATOM 1924 C C . SER A 1 243 ? 24.345 -16.039 -16.855 1.00 81.62 243 SER A C 1
ATOM 1926 O O . SER A 1 243 ? 24.110 -15.332 -15.871 1.00 81.62 243 SER A O 1
ATOM 1928 N N . GLY A 1 244 ? 25.510 -16.673 -17.004 1.00 72.06 244 GLY A N 1
ATOM 1929 C CA . GLY A 1 244 ? 26.611 -16.633 -16.039 1.00 72.06 244 GLY A CA 1
ATOM 1930 C C . GLY A 1 244 ? 26.453 -17.603 -14.880 1.00 72.06 244 GLY A C 1
ATOM 1931 O O . GLY A 1 244 ? 27.365 -17.714 -14.060 1.00 72.06 244 GLY A O 1
ATOM 1932 N N . THR A 1 245 ? 25.333 -18.313 -14.815 1.00 68.81 245 THR A N 1
ATOM 1933 C CA . THR A 1 245 ? 25.079 -19.278 -13.760 1.00 68.81 245 THR A CA 1
ATOM 1934 C C . THR A 1 245 ? 25.821 -20.573 -14.069 1.00 68.81 245 THR A C 1
ATOM 1936 O O . THR A 1 245 ? 26.024 -20.974 -15.214 1.00 68.81 245 THR A O 1
ATOM 1939 N N . VAL A 1 246 ? 26.343 -21.215 -13.026 1.00 65.50 246 VAL A N 1
ATOM 1940 C CA . VAL A 1 246 ? 27.157 -22.435 -13.169 1.00 65.50 246 VAL A CA 1
ATOM 1941 C C . VAL A 1 246 ? 26.305 -23.708 -13.300 1.00 65.50 246 VAL A C 1
ATOM 1943 O O . VAL A 1 246 ? 26.862 -24.808 -13.334 1.00 65.50 246 VAL A O 1
ATOM 1946 N N . ARG A 1 247 ? 24.968 -23.583 -13.295 1.00 65.81 247 ARG A N 1
ATOM 1947 C CA . ARG A 1 247 ? 23.974 -24.674 -13.259 1.00 65.81 247 ARG A CA 1
ATOM 1948 C C . ARG A 1 247 ? 22.654 -24.220 -13.905 1.00 65.81 247 ARG A C 1
ATOM 1950 O O . ARG A 1 247 ? 22.319 -23.051 -13.818 1.00 65.81 247 ARG A O 1
ATOM 1957 N N . GLY A 1 248 ? 21.882 -25.160 -14.457 1.00 69.56 248 GLY A N 1
ATOM 1958 C CA . GLY A 1 248 ? 20.573 -24.907 -15.086 1.00 69.56 248 GLY A CA 1
ATOM 1959 C C . GLY A 1 248 ? 20.601 -24.980 -16.618 1.00 69.56 248 GLY A C 1
ATOM 1960 O O . GLY A 1 248 ? 21.674 -25.038 -17.215 1.00 69.56 248 GLY A O 1
ATOM 1961 N N . ALA A 1 249 ? 19.420 -25.043 -17.240 1.00 75.25 249 ALA A N 1
ATOM 1962 C CA . ALA A 1 249 ? 19.271 -24.892 -18.692 1.00 75.25 249 ALA A CA 1
ATOM 1963 C C . ALA A 1 249 ? 19.419 -23.411 -19.073 1.00 75.25 249 ALA A C 1
ATOM 1965 O O . ALA A 1 249 ? 19.087 -22.553 -18.245 1.00 75.25 249 ALA A O 1
ATOM 1966 N N . SER A 1 250 ? 19.871 -23.096 -20.294 1.00 84.88 250 SER A N 1
ATOM 1967 C CA . SER A 1 250 ? 19.718 -21.726 -20.780 1.00 84.88 250 SER A CA 1
ATOM 1968 C C . SER A 1 250 ? 18.245 -21.452 -21.062 1.00 84.88 250 SER A C 1
ATOM 1970 O O . SER A 1 250 ? 17.466 -22.318 -21.481 1.00 84.88 250 SER A O 1
ATOM 1972 N N . ILE A 1 251 ? 17.855 -20.224 -20.745 1.00 89.88 251 ILE A N 1
ATOM 1973 C CA . ILE A 1 251 ? 16.474 -19.768 -20.744 1.00 89.88 251 ILE A CA 1
ATOM 1974 C C . ILE A 1 251 ? 16.402 -18.551 -21.645 1.00 89.88 251 ILE A C 1
ATOM 1976 O O . ILE A 1 251 ? 17.053 -17.542 -21.395 1.00 89.88 251 ILE A O 1
ATOM 1980 N N . PHE A 1 252 ? 15.586 -18.608 -22.690 1.00 93.19 252 PHE A N 1
ATOM 1981 C CA . PHE A 1 252 ? 15.475 -17.513 -23.644 1.00 93.19 252 PHE A CA 1
ATOM 1982 C C . PHE A 1 252 ? 14.052 -16.970 -23.692 1.00 93.19 252 PHE A C 1
ATOM 1984 O O . PHE A 1 252 ? 13.076 -17.719 -23.746 1.00 93.19 252 PHE A O 1
ATOM 1991 N N . LEU A 1 253 ? 13.937 -15.643 -23.724 1.00 96.00 253 LEU A N 1
ATOM 1992 C CA . LEU A 1 253 ? 12.683 -14.971 -24.038 1.00 96.00 253 LEU A CA 1
ATOM 1993 C C . LEU A 1 253 ? 12.517 -14.883 -25.554 1.00 96.00 253 LEU A C 1
ATOM 1995 O O . LEU A 1 253 ? 13.419 -14.462 -26.277 1.00 96.00 253 LEU A O 1
ATOM 1999 N N . TYR A 1 254 ? 11.332 -15.238 -26.020 1.00 96.56 254 TYR A N 1
ATOM 2000 C CA . TYR A 1 254 ? 10.892 -15.085 -27.394 1.00 96.56 254 TYR A CA 1
ATOM 2001 C C . TYR A 1 254 ? 9.654 -14.199 -27.417 1.00 96.56 254 TYR A C 1
ATOM 2003 O O . TYR A 1 254 ? 8.795 -14.304 -26.542 1.00 96.56 254 TYR A O 1
ATOM 2011 N N . TYR A 1 255 ? 9.533 -13.332 -28.415 1.00 96.94 255 TYR A N 1
ATOM 2012 C CA . TYR A 1 255 ? 8.373 -12.452 -28.546 1.00 96.94 255 TYR A CA 1
ATOM 2013 C C . TYR A 1 255 ? 7.900 -12.338 -29.989 1.00 96.94 255 TYR A C 1
ATOM 2015 O O . TYR A 1 255 ? 8.677 -12.496 -30.929 1.00 96.94 255 TYR A O 1
ATOM 2023 N N . LYS A 1 256 ? 6.609 -12.076 -30.171 1.00 95.50 256 LYS A N 1
ATOM 2024 C CA . LYS A 1 256 ? 5.969 -11.975 -31.481 1.00 95.50 256 LYS A CA 1
ATOM 2025 C C . LYS A 1 256 ? 5.620 -10.525 -31.781 1.00 95.50 256 LYS A C 1
ATOM 2027 O O . LYS A 1 256 ? 5.007 -9.862 -30.947 1.00 95.50 256 LYS A O 1
ATOM 2032 N N . ILE A 1 257 ? 5.988 -10.060 -32.972 1.00 94.88 257 ILE A N 1
ATOM 2033 C CA . ILE A 1 257 ? 5.562 -8.768 -33.516 1.00 94.88 257 ILE A CA 1
ATOM 2034 C C . ILE A 1 257 ? 4.526 -9.019 -34.611 1.00 94.88 257 ILE A C 1
ATOM 2036 O O . ILE A 1 257 ? 4.744 -9.860 -35.485 1.00 94.88 257 ILE A O 1
ATOM 2040 N N . GLU A 1 258 ? 3.430 -8.263 -34.604 1.00 92.00 258 GLU A N 1
ATOM 2041 C CA . GLU A 1 258 ? 2.397 -8.341 -35.641 1.00 92.00 258 GLU A CA 1
ATOM 2042 C C . GLU A 1 258 ? 2.135 -6.975 -36.276 1.00 92.00 258 GLU A C 1
ATOM 2044 O O . GLU A 1 258 ? 2.132 -5.944 -35.610 1.00 92.00 258 GLU A O 1
ATOM 2049 N N . SER A 1 259 ? 1.928 -6.971 -37.593 1.00 89.50 259 SER A N 1
ATOM 2050 C CA . SER A 1 259 ? 1.652 -5.769 -38.389 1.00 89.50 259 SER A CA 1
ATOM 2051 C C . SER A 1 259 ? 0.203 -5.765 -38.879 1.00 89.50 259 SER A C 1
ATOM 2053 O O . SER A 1 259 ? -0.457 -6.803 -38.874 1.00 89.50 259 SER A O 1
ATOM 2055 N N . ASN A 1 260 ? -0.285 -4.607 -39.340 1.00 86.38 260 ASN A N 1
ATOM 2056 C CA . ASN A 1 260 ? -1.660 -4.419 -39.838 1.00 86.38 260 ASN A CA 1
ATOM 2057 C C . ASN A 1 260 ? -2.751 -4.751 -38.806 1.00 86.38 260 ASN A C 1
ATOM 2059 O O . ASN A 1 260 ? -3.827 -5.233 -39.157 1.00 86.38 260 ASN A O 1
ATOM 2063 N N . LEU A 1 261 ? -2.454 -4.487 -37.536 1.00 83.69 261 LEU A N 1
ATOM 2064 C CA . LEU A 1 261 ? -3.384 -4.642 -36.429 1.00 83.69 261 LEU A CA 1
ATOM 2065 C C . LEU A 1 261 ? -4.491 -3.584 -36.483 1.00 83.69 261 LEU A C 1
ATOM 2067 O O . LEU A 1 261 ? -4.257 -2.439 -36.879 1.00 83.69 261 LEU A O 1
ATOM 2071 N N . THR A 1 262 ? -5.698 -3.964 -36.068 1.00 86.00 262 THR A N 1
ATOM 2072 C CA . THR A 1 262 ? -6.790 -3.010 -35.850 1.00 86.00 262 THR A CA 1
ATOM 2073 C C . THR A 1 262 ? -6.500 -2.126 -34.630 1.00 86.00 262 THR A C 1
ATOM 2075 O O . THR A 1 262 ? -5.618 -2.420 -33.821 1.00 86.00 262 THR A O 1
ATOM 2078 N N . GLU A 1 263 ? -7.251 -1.034 -34.448 1.00 79.75 263 GLU A N 1
ATOM 2079 C CA . GLU A 1 263 ? -7.131 -0.218 -33.228 1.00 79.75 263 GLU A CA 1
ATOM 2080 C C . GLU A 1 263 ? -7.417 -1.018 -31.947 1.00 79.75 263 GLU A C 1
ATOM 2082 O O . GLU A 1 263 ? -6.822 -0.739 -30.907 1.00 79.75 263 GLU A O 1
ATOM 2087 N N . ASP A 1 264 ? -8.301 -2.014 -32.003 1.00 80.19 264 ASP A N 1
ATOM 2088 C CA . ASP A 1 264 ? -8.618 -2.854 -30.845 1.00 80.19 264 ASP A CA 1
ATOM 2089 C C . ASP A 1 264 ? -7.516 -3.887 -30.566 1.00 80.19 264 ASP A C 1
ATOM 2091 O O . ASP A 1 264 ? -7.186 -4.144 -29.405 1.00 80.19 264 ASP A O 1
ATOM 2095 N N . ASP A 1 265 ? -6.855 -4.396 -31.606 1.00 81.62 265 ASP A N 1
ATOM 2096 C CA . ASP A 1 265 ? -5.661 -5.233 -31.453 1.00 81.62 265 ASP A CA 1
ATOM 2097 C C . ASP A 1 265 ? -4.504 -4.432 -30.825 1.00 81.62 265 ASP A C 1
ATOM 2099 O O . ASP A 1 265 ? -3.826 -4.906 -29.915 1.00 81.62 265 ASP A O 1
ATOM 2103 N N . LEU A 1 266 ? -4.314 -3.170 -31.233 1.00 79.12 266 LEU A N 1
ATOM 2104 C CA . LEU A 1 266 ? -3.313 -2.277 -30.633 1.00 79.12 266 LEU A CA 1
ATOM 2105 C C . LEU A 1 266 ? -3.581 -2.022 -29.143 1.00 79.12 266 LEU A C 1
ATOM 2107 O O . LEU A 1 266 ? -2.644 -1.971 -28.345 1.00 79.12 266 LEU A O 1
ATOM 2111 N N . LYS A 1 267 ? -4.855 -1.910 -28.746 1.00 76.75 267 LYS A N 1
ATOM 2112 C CA . LYS A 1 267 ? -5.249 -1.769 -27.334 1.00 76.75 267 LYS A CA 1
ATOM 2113 C C . LYS A 1 267 ? -4.998 -3.028 -26.512 1.00 76.75 267 LYS A C 1
ATOM 2115 O O . LYS A 1 267 ? -4.945 -2.914 -25.295 1.00 76.75 267 LYS A O 1
ATOM 2120 N N . THR A 1 268 ? -4.860 -4.197 -27.133 1.00 84.88 268 THR A N 1
ATOM 2121 C CA . THR A 1 268 ? -4.646 -5.484 -26.446 1.00 84.88 268 THR A CA 1
ATOM 2122 C C . THR A 1 268 ? -3.231 -6.040 -26.631 1.00 84.88 268 THR A C 1
ATOM 2124 O O . THR A 1 268 ? -2.894 -7.079 -26.064 1.00 84.88 268 THR A O 1
ATOM 2127 N N . ALA A 1 269 ? -2.367 -5.327 -27.357 1.00 91.06 269 ALA A N 1
ATOM 2128 C CA . ALA A 1 269 ? -0.946 -5.628 -27.458 1.00 91.06 269 ALA A CA 1
ATOM 2129 C C . ALA A 1 269 ? -0.235 -5.533 -26.094 1.00 91.06 269 ALA A C 1
ATOM 2131 O O . ALA A 1 269 ? -0.755 -4.971 -25.122 1.00 91.06 269 ALA A O 1
ATOM 2132 N N . VAL A 1 270 ? 0.977 -6.087 -26.008 1.00 92.94 270 VAL A N 1
ATOM 2133 C CA . VAL A 1 270 ? 1.773 -6.064 -24.779 1.00 92.94 270 VAL A CA 1
ATOM 2134 C C . VAL A 1 270 ? 2.176 -4.626 -24.470 1.00 92.94 270 VAL A C 1
ATOM 2136 O O . VAL A 1 270 ? 2.886 -3.979 -25.234 1.00 92.94 270 VAL A O 1
ATOM 2139 N N . GLN A 1 271 ? 1.728 -4.120 -23.326 1.00 88.44 271 GLN A N 1
ATOM 2140 C CA . GLN A 1 271 ? 1.975 -2.753 -22.882 1.00 88.44 271 GLN A CA 1
ATOM 2141 C C . GLN A 1 271 ? 2.989 -2.680 -21.748 1.00 88.44 271 GLN A C 1
ATOM 2143 O O . GLN A 1 271 ? 3.650 -1.660 -21.611 1.00 88.44 271 GLN A O 1
ATOM 2148 N N . GLN A 1 272 ? 3.148 -3.702 -20.913 1.00 86.94 272 GLN A N 1
ATOM 2149 C CA . GLN A 1 272 ? 4.103 -3.656 -19.800 1.00 86.94 272 GLN A CA 1
ATOM 2150 C C . GLN A 1 272 ? 4.712 -5.025 -19.540 1.00 86.94 272 GLN A C 1
ATOM 2152 O O . GLN A 1 272 ? 4.106 -6.051 -19.840 1.00 86.94 272 GLN A O 1
ATOM 2157 N N . MET A 1 273 ? 5.898 -5.011 -18.941 1.00 90.56 273 MET A N 1
ATOM 2158 C CA . MET A 1 273 ? 6.602 -6.186 -18.446 1.00 90.56 273 MET A CA 1
ATOM 2159 C C . MET A 1 273 ? 7.028 -5.935 -17.003 1.00 90.56 273 MET A C 1
ATOM 2161 O O . MET A 1 273 ? 7.330 -4.802 -16.627 1.00 90.56 273 MET A O 1
ATOM 2165 N N . ALA A 1 274 ? 7.042 -6.991 -16.202 1.00 88.00 274 ALA A N 1
ATOM 2166 C CA . ALA A 1 274 ? 7.451 -6.952 -14.811 1.00 88.00 274 ALA A CA 1
ATOM 2167 C C . ALA A 1 274 ? 8.098 -8.273 -14.418 1.00 88.00 274 ALA A C 1
ATOM 2169 O O . ALA A 1 274 ? 7.725 -9.326 -14.920 1.00 88.00 274 ALA A O 1
ATOM 2170 N N . VAL A 1 275 ? 9.031 -8.212 -13.484 1.00 89.56 275 VAL A N 1
ATOM 2171 C CA . VAL A 1 275 ? 9.598 -9.391 -12.834 1.00 89.56 275 VAL A CA 1
ATOM 2172 C C . VAL A 1 275 ? 9.148 -9.354 -11.379 1.00 89.56 275 VAL A C 1
ATOM 2174 O O . VAL A 1 275 ? 9.030 -8.272 -10.800 1.00 89.56 275 VAL A O 1
ATOM 2177 N N . ALA A 1 276 ? 8.826 -10.510 -10.814 1.00 87.00 276 ALA A N 1
ATOM 2178 C CA . ALA A 1 276 ? 8.478 -10.636 -9.406 1.00 87.00 276 ALA A CA 1
ATOM 2179 C C . ALA A 1 276 ? 9.086 -11.910 -8.823 1.00 87.00 276 ALA A C 1
ATOM 2181 O O . ALA A 1 276 ? 9.277 -12.901 -9.540 1.00 87.00 276 ALA A O 1
ATOM 2182 N N . TYR A 1 277 ? 9.385 -11.862 -7.528 1.00 87.00 277 TYR A N 1
ATOM 2183 C CA . TYR A 1 277 ? 10.133 -12.906 -6.840 1.00 87.00 277 TYR A CA 1
ATOM 2184 C C . TYR A 1 277 ? 9.259 -13.651 -5.833 1.00 87.00 277 TYR A C 1
ATOM 2186 O O . TYR A 1 277 ? 8.543 -13.030 -5.052 1.00 87.00 277 TYR A O 1
ATOM 2194 N N . GLY A 1 278 ? 9.353 -14.978 -5.796 1.00 82.56 278 GLY A N 1
ATOM 2195 C CA . GLY A 1 278 ? 8.612 -15.807 -4.849 1.00 82.56 278 GLY A CA 1
ATOM 2196 C C . GLY A 1 278 ? 8.150 -17.142 -5.419 1.00 82.56 278 GLY A C 1
ATOM 2197 O O . GLY A 1 278 ? 7.795 -17.245 -6.588 1.00 82.56 278 GLY A O 1
ATOM 2198 N N . ASP A 1 279 ? 8.080 -18.170 -4.577 1.00 76.62 279 ASP A N 1
ATOM 2199 C CA . ASP A 1 279 ? 7.591 -19.509 -4.958 1.00 76.62 279 ASP A CA 1
ATOM 2200 C C . ASP A 1 279 ? 6.055 -19.630 -5.008 1.00 76.62 279 ASP A C 1
ATOM 2202 O O . ASP A 1 279 ? 5.516 -20.578 -5.574 1.00 76.62 279 ASP A O 1
ATOM 2206 N N . SER A 1 280 ? 5.342 -18.666 -4.424 1.00 73.12 280 SER A N 1
ATOM 2207 C CA . SER A 1 280 ? 3.889 -18.712 -4.209 1.00 73.12 280 SER A CA 1
ATOM 2208 C C . SER A 1 280 ? 3.186 -17.498 -4.831 1.00 73.12 280 SER A C 1
ATOM 2210 O O . SER A 1 280 ? 2.262 -16.930 -4.252 1.00 73.12 280 SER A O 1
ATOM 2212 N N . LEU A 1 281 ? 3.671 -17.047 -5.994 1.00 74.56 281 LEU A N 1
ATOM 2213 C CA . LEU A 1 281 ? 3.140 -15.875 -6.696 1.00 74.56 281 LEU A CA 1
ATOM 2214 C C . LEU A 1 281 ? 1.818 -16.175 -7.408 1.00 74.56 281 LEU A C 1
ATOM 2216 O O . LEU A 1 281 ? 1.801 -16.932 -8.390 1.00 74.56 281 LEU A O 1
ATOM 2220 N N . GLY A 1 282 ? 0.753 -15.502 -6.966 1.00 72.88 282 GLY A N 1
ATOM 2221 C CA . GLY A 1 282 ? -0.476 -15.323 -7.736 1.00 72.88 282 GLY A CA 1
ATOM 2222 C C . GLY A 1 282 ? -0.255 -14.464 -8.987 1.00 72.88 282 GLY A C 1
ATOM 2223 O O . GLY A 1 282 ? 0.800 -13.854 -9.170 1.00 72.88 282 GLY A O 1
ATOM 2224 N N . THR A 1 283 ? -1.252 -14.425 -9.875 1.00 79.75 283 THR A N 1
ATOM 2225 C CA . THR A 1 283 ? -1.216 -13.552 -11.059 1.00 79.75 283 THR A CA 1
ATOM 2226 C C . THR A 1 283 ? -1.996 -12.271 -10.767 1.00 79.75 283 THR A C 1
ATOM 2228 O O . THR A 1 283 ? -3.200 -12.362 -10.525 1.00 79.75 283 THR A O 1
ATOM 2231 N N . PRO A 1 284 ? -1.353 -11.088 -10.772 1.00 75.69 284 PRO A N 1
ATOM 2232 C CA . PRO A 1 284 ? -2.043 -9.826 -10.524 1.00 75.69 284 PRO A CA 1
ATOM 2233 C C . PRO A 1 284 ? -3.163 -9.573 -11.530 1.00 75.69 284 PRO A C 1
ATOM 2235 O O . PRO A 1 284 ? -3.057 -9.956 -12.696 1.00 75.69 284 PRO A O 1
ATOM 2238 N N . TYR A 1 285 ? -4.203 -8.856 -11.106 1.00 75.69 285 TYR A N 1
ATOM 2239 C CA . TYR A 1 285 ? -5.299 -8.463 -11.991 1.00 75.69 285 TYR A CA 1
ATOM 2240 C C . TYR A 1 285 ? -4.793 -7.726 -13.241 1.00 75.69 285 TYR A C 1
ATOM 2242 O O . TYR A 1 285 ? -4.010 -6.778 -13.142 1.00 75.69 285 TYR A O 1
ATOM 2250 N N . GLY A 1 286 ? -5.241 -8.169 -14.416 1.00 78.62 286 GLY A N 1
ATOM 2251 C CA . GLY A 1 286 ? -4.845 -7.628 -15.718 1.00 78.62 286 GLY A CA 1
ATOM 2252 C C . GLY A 1 286 ? -3.432 -8.002 -16.183 1.00 78.62 286 GLY A C 1
ATOM 2253 O O . GLY A 1 286 ? -3.025 -7.577 -17.264 1.00 78.62 286 GLY A O 1
ATOM 2254 N N . TRP A 1 287 ? -2.671 -8.782 -15.408 1.00 84.38 287 TRP A N 1
ATOM 2255 C CA . TRP A 1 287 ? -1.357 -9.296 -15.798 1.00 84.38 287 TRP A CA 1
ATOM 2256 C C . TRP A 1 287 ? -1.440 -10.763 -16.218 1.00 84.38 287 TRP A C 1
ATOM 2258 O O . TRP A 1 287 ? -2.315 -11.509 -15.796 1.00 84.38 287 TRP A O 1
ATOM 2268 N N . ASN A 1 288 ? -0.486 -11.187 -17.037 1.00 89.69 288 ASN A N 1
ATOM 2269 C CA . ASN A 1 288 ? -0.275 -12.574 -17.421 1.00 89.69 288 ASN A CA 1
ATOM 2270 C C . ASN A 1 288 ? 1.059 -13.024 -16.833 1.00 89.69 288 ASN A C 1
ATOM 2272 O O . ASN A 1 288 ? 2.068 -12.345 -17.026 1.00 89.69 288 ASN A O 1
ATOM 2276 N N . LYS A 1 289 ? 1.066 -14.155 -16.126 1.00 90.56 289 LYS A N 1
ATOM 2277 C CA . LYS A 1 289 ? 2.282 -14.789 -15.608 1.00 90.56 289 LYS A CA 1
ATOM 2278 C C . LYS A 1 289 ? 2.812 -15.789 -16.630 1.00 90.56 289 LYS A C 1
ATOM 2280 O O . LYS A 1 289 ? 2.079 -16.682 -17.052 1.00 90.56 289 LYS A O 1
ATOM 2285 N N . ILE A 1 290 ? 4.091 -15.696 -16.976 1.00 91.88 290 ILE A N 1
ATOM 2286 C CA . ILE A 1 290 ? 4.793 -16.777 -17.668 1.00 91.88 290 ILE A CA 1
ATOM 2287 C C . ILE A 1 290 ? 5.227 -17.779 -16.601 1.00 91.88 290 ILE A C 1
ATOM 2289 O O . ILE A 1 290 ? 6.054 -17.471 -15.746 1.00 91.88 290 ILE A O 1
ATOM 2293 N N . ASN A 1 291 ? 4.625 -18.969 -16.614 1.00 88.69 291 ASN A N 1
ATOM 2294 C CA . ASN A 1 291 ? 4.795 -19.969 -15.559 1.00 88.69 291 ASN A CA 1
ATOM 2295 C C . ASN A 1 291 ? 6.077 -20.804 -15.739 1.00 88.69 291 ASN A C 1
ATOM 2297 O O . ASN A 1 291 ? 6.022 -22.028 -15.837 1.00 88.69 291 ASN A O 1
ATOM 2301 N N . VAL A 1 292 ? 7.215 -20.114 -15.814 1.00 88.12 292 VAL A N 1
ATOM 2302 C CA . VAL A 1 292 ? 8.569 -20.675 -15.849 1.00 88.12 292 VAL A CA 1
ATOM 2303 C C . VAL A 1 292 ? 9.383 -19.941 -14.791 1.00 88.12 292 VAL A C 1
ATOM 2305 O O . VAL A 1 292 ? 9.454 -18.713 -14.829 1.00 88.12 292 VAL A O 1
ATOM 2308 N N . ASP A 1 293 ? 9.961 -20.685 -13.850 1.00 88.00 293 ASP A N 1
ATOM 2309 C CA . ASP A 1 293 ? 10.900 -20.129 -12.876 1.00 88.00 293 ASP A CA 1
ATOM 2310 C C . ASP A 1 293 ? 12.262 -19.931 -13.547 1.00 88.00 293 ASP A C 1
ATOM 2312 O O . ASP A 1 293 ? 12.930 -20.903 -13.917 1.00 88.00 293 ASP A O 1
ATOM 2316 N N . LEU A 1 294 ? 12.655 -18.666 -13.699 1.00 89.00 294 LEU A N 1
ATOM 2317 C CA . LEU A 1 294 ? 13.873 -18.250 -14.391 1.00 89.00 294 LEU A CA 1
ATOM 2318 C C . LEU A 1 294 ? 15.164 -18.642 -13.648 1.00 89.00 294 LEU A C 1
ATOM 2320 O O . LEU A 1 294 ? 16.229 -18.589 -14.250 1.00 89.00 294 LEU A O 1
ATOM 2324 N N . ASN A 1 295 ? 15.070 -19.095 -12.392 1.00 85.38 295 ASN A N 1
ATOM 2325 C CA . ASN A 1 295 ? 16.208 -19.508 -11.560 1.00 85.38 295 ASN A CA 1
ATOM 2326 C C . ASN A 1 295 ? 16.190 -21.003 -11.178 1.00 85.38 295 ASN A C 1
ATOM 2328 O O . ASN A 1 295 ? 16.884 -21.435 -10.246 1.00 85.38 295 ASN A O 1
ATOM 2332 N N . SER A 1 296 ? 15.398 -21.811 -11.888 1.00 77.56 296 SER A N 1
ATOM 2333 C CA . SER A 1 296 ? 15.266 -23.254 -11.652 1.00 77.56 296 SER A CA 1
ATOM 2334 C C . SER A 1 296 ? 16.142 -24.101 -12.590 1.00 77.56 296 SER A C 1
ATOM 2336 O O . SER A 1 296 ? 16.551 -23.669 -13.666 1.00 77.56 296 SER A O 1
ATOM 2338 N N . GLN A 1 297 ? 16.441 -25.347 -12.200 1.00 66.44 297 GLN A N 1
ATOM 2339 C CA . GLN A 1 297 ? 17.235 -26.282 -13.020 1.00 66.44 297 GLN A CA 1
ATOM 2340 C C . GLN A 1 297 ? 16.432 -26.970 -14.148 1.00 66.44 297 GLN A C 1
ATOM 2342 O O . GLN A 1 297 ? 16.907 -27.950 -14.720 1.00 66.44 297 GLN A O 1
ATOM 2347 N N . GLY A 1 298 ? 15.224 -26.497 -14.476 1.00 62.00 298 GLY A N 1
ATOM 2348 C CA . GLY A 1 298 ? 14.358 -27.105 -15.488 1.00 62.00 298 GLY A CA 1
ATOM 2349 C C . GLY A 1 298 ? 12.878 -26.809 -15.242 1.00 62.00 298 GLY A C 1
ATOM 2350 O O . GLY A 1 298 ? 12.490 -25.666 -15.048 1.00 62.00 298 GLY A O 1
ATOM 2351 N N . HIS A 1 299 ? 12.030 -27.841 -15.263 1.00 55.62 299 HIS A N 1
ATOM 2352 C CA . HIS A 1 299 ? 10.580 -27.701 -15.056 1.00 55.62 299 HIS A CA 1
ATOM 2353 C C . HIS A 1 299 ? 10.133 -27.718 -13.582 1.00 55.62 299 HIS A C 1
ATOM 2355 O O . HIS A 1 299 ? 8.935 -27.594 -13.329 1.00 55.62 299 HIS A O 1
ATOM 2361 N N . ASP A 1 300 ? 11.055 -27.899 -12.629 1.00 55.44 300 ASP A N 1
ATOM 2362 C CA . ASP A 1 300 ? 10.747 -28.006 -11.197 1.00 55.44 300 ASP A CA 1
ATOM 2363 C C . ASP A 1 300 ? 11.424 -26.889 -10.389 1.00 55.44 300 ASP A C 1
ATOM 2365 O O . ASP A 1 300 ? 12.646 -26.725 -10.420 1.00 55.44 300 ASP A O 1
ATOM 2369 N N . SER A 1 301 ? 10.615 -26.123 -9.656 1.00 56.44 301 SER A N 1
ATOM 2370 C CA . SER A 1 301 ? 11.034 -24.984 -8.834 1.00 56.44 301 SER A CA 1
ATOM 2371 C C . SER A 1 301 ? 11.654 -25.389 -7.488 1.00 56.44 301 SER A C 1
ATOM 2373 O O . SER A 1 301 ? 12.090 -24.520 -6.737 1.00 56.44 301 SER A O 1
ATOM 2375 N N . SER A 1 302 ? 11.677 -26.679 -7.124 1.00 54.84 302 SER A N 1
ATOM 2376 C CA . SER A 1 302 ? 12.205 -27.122 -5.821 1.00 54.84 302 SER A CA 1
ATOM 2377 C C . SER A 1 302 ? 13.734 -27.087 -5.699 1.00 54.84 302 SER A C 1
ATOM 2379 O O . SER A 1 302 ? 14.246 -27.049 -4.581 1.00 54.84 302 SER A O 1
ATOM 2381 N N . ASP A 1 303 ? 14.453 -27.079 -6.828 1.00 57.53 303 ASP A N 1
ATOM 2382 C CA . ASP A 1 303 ? 15.905 -27.329 -6.897 1.00 57.53 303 ASP A CA 1
ATOM 2383 C C . ASP A 1 303 ? 16.705 -26.121 -7.446 1.00 57.53 303 ASP A C 1
ATOM 2385 O O . ASP A 1 303 ? 17.841 -26.263 -7.927 1.00 57.53 303 ASP A O 1
ATOM 2389 N N . GLY A 1 304 ? 16.097 -24.927 -7.406 1.00 59.41 304 GLY A N 1
ATOM 2390 C CA . GLY A 1 304 ? 16.674 -23.668 -7.889 1.00 59.41 304 GLY A CA 1
ATOM 2391 C C . GLY A 1 304 ? 17.927 -23.223 -7.125 1.00 59.41 304 GLY A C 1
ATOM 2392 O O . GLY A 1 304 ? 18.148 -23.581 -5.968 1.00 59.41 304 GLY A O 1
ATOM 2393 N N . PHE A 1 305 ? 18.784 -22.446 -7.787 1.00 76.06 305 PHE A N 1
ATOM 2394 C CA . PHE A 1 305 ? 20.043 -21.910 -7.230 1.00 76.06 305 PHE A CA 1
ATOM 2395 C C . PHE A 1 305 ? 20.013 -20.378 -7.062 1.00 76.06 305 PHE A C 1
ATOM 2397 O O . PHE A 1 305 ? 21.039 -19.772 -6.743 1.00 76.06 305 PHE A O 1
ATOM 2404 N N . GLY A 1 306 ? 18.837 -19.780 -7.256 1.00 80.88 306 GLY A N 1
ATOM 2405 C CA . GLY A 1 306 ? 18.501 -18.390 -6.963 1.00 80.88 306 GLY A CA 1
ATOM 2406 C C . GLY A 1 306 ? 17.113 -18.291 -6.324 1.00 80.88 306 GLY A C 1
ATOM 2407 O O . GLY A 1 306 ? 16.484 -19.305 -6.012 1.00 80.88 306 GLY A O 1
ATOM 2408 N N . GLN A 1 307 ? 16.635 -17.069 -6.110 1.00 84.31 307 GLN A N 1
ATOM 2409 C CA . GLN A 1 307 ? 15.263 -16.830 -5.666 1.00 84.31 307 GLN A CA 1
ATOM 2410 C C . GLN A 1 307 ? 14.301 -17.196 -6.808 1.00 84.31 307 GLN A C 1
ATOM 2412 O O . GLN A 1 307 ? 14.592 -16.827 -7.943 1.00 84.31 307 GLN A O 1
ATOM 2417 N N . PRO A 1 308 ? 13.178 -17.896 -6.558 1.00 87.62 308 PRO A N 1
ATOM 2418 C CA . PRO A 1 308 ? 12.211 -18.187 -7.612 1.00 87.62 308 PRO A CA 1
ATOM 2419 C C . PRO A 1 308 ? 11.737 -16.897 -8.278 1.00 87.62 308 PRO A C 1
ATOM 2421 O O . PRO A 1 308 ? 11.249 -15.994 -7.591 1.00 87.62 308 PRO A O 1
ATOM 2424 N N . THR A 1 309 ? 11.885 -16.805 -9.597 1.00 89.06 309 THR A N 1
ATOM 2425 C CA . THR A 1 309 ? 11.708 -15.546 -10.332 1.00 89.06 309 THR A CA 1
ATOM 2426 C C . THR A 1 309 ? 10.836 -15.755 -11.554 1.00 89.06 309 THR A C 1
ATOM 2428 O O . THR A 1 309 ? 11.082 -16.640 -12.369 1.00 89.06 309 THR A O 1
ATOM 2431 N N . PHE A 1 310 ? 9.809 -14.917 -11.703 1.00 90.25 310 PHE A N 1
ATOM 2432 C CA . PHE A 1 310 ? 8.806 -15.070 -12.752 1.00 90.25 310 PHE A CA 1
ATOM 2433 C C . PHE A 1 310 ? 8.616 -13.779 -13.545 1.00 90.25 310 PHE A C 1
ATOM 2435 O O . PHE A 1 310 ? 8.585 -12.678 -12.989 1.00 90.25 310 PHE A O 1
ATOM 2442 N N . LEU A 1 311 ? 8.435 -13.934 -14.858 1.00 92.88 311 LEU A N 1
ATOM 2443 C CA . LEU A 1 311 ? 8.117 -12.845 -15.776 1.00 92.88 311 LEU A CA 1
ATOM 2444 C C . LEU A 1 311 ? 6.600 -12.677 -15.895 1.00 92.88 311 LEU A C 1
ATOM 2446 O O . LEU A 1 311 ? 5.859 -13.632 -16.131 1.00 92.88 311 LEU A O 1
ATOM 2450 N N . PHE A 1 312 ? 6.153 -11.435 -15.786 1.00 91.31 312 PHE A N 1
ATOM 2451 C CA . PHE A 1 312 ? 4.780 -11.014 -15.994 1.00 91.31 312 PHE A CA 1
ATOM 2452 C C . PHE A 1 312 ? 4.715 -10.017 -17.142 1.00 91.31 312 PHE A C 1
ATOM 2454 O O . PHE A 1 312 ? 5.605 -9.182 -17.314 1.00 91.31 312 PHE A O 1
ATOM 2461 N N . PHE A 1 313 ? 3.629 -10.056 -17.902 1.00 91.44 313 PHE A N 1
ATOM 2462 C CA . PHE A 1 313 ? 3.352 -9.051 -18.918 1.00 91.44 313 PHE A CA 1
ATOM 2463 C C . PHE A 1 313 ? 1.885 -8.644 -18.918 1.00 91.44 313 PHE A C 1
ATOM 2465 O O . PHE A 1 313 ? 0.988 -9.431 -18.613 1.00 91.44 313 PHE A O 1
ATOM 2472 N N . ARG A 1 314 ? 1.639 -7.386 -19.265 1.00 87.50 314 ARG A N 1
ATOM 2473 C CA . ARG A 1 314 ? 0.304 -6.802 -19.325 1.00 87.50 314 ARG A CA 1
ATOM 2474 C C . ARG A 1 314 ? -0.094 -6.587 -20.774 1.00 87.50 314 ARG A C 1
ATOM 2476 O O . ARG A 1 314 ? 0.667 -5.976 -21.524 1.00 87.50 314 ARG A O 1
ATOM 2483 N N . ARG A 1 315 ? -1.273 -7.071 -21.155 1.00 87.75 315 ARG A N 1
ATOM 2484 C CA . ARG A 1 315 ? -1.883 -6.823 -22.464 1.00 87.75 315 ARG A CA 1
ATOM 2485 C C . ARG A 1 315 ? -2.966 -5.773 -22.298 1.00 87.75 315 ARG A C 1
ATOM 2487 O O . ARG A 1 315 ? -3.897 -5.978 -21.527 1.00 87.75 315 ARG A O 1
ATOM 2494 N N . GLY A 1 316 ? -2.813 -4.648 -22.983 1.00 78.62 316 GLY A N 1
ATOM 2495 C CA . GLY A 1 316 ? -3.680 -3.500 -22.763 1.00 78.62 316 GLY A CA 1
ATOM 2496 C C . GLY A 1 316 ? -3.612 -2.895 -21.360 1.00 78.62 316 GLY A C 1
ATOM 2497 O O . GLY A 1 316 ? -2.867 -3.341 -20.480 1.00 78.62 316 GLY A O 1
ATOM 2498 N N . TYR A 1 317 ? -4.428 -1.864 -21.154 1.00 70.12 317 TYR A N 1
ATOM 2499 C CA . TYR A 1 317 ? -4.689 -1.298 -19.838 1.00 70.12 317 TYR A CA 1
ATOM 2500 C C . TYR A 1 317 ? -6.131 -1.570 -19.446 1.00 70.12 317 TYR A C 1
ATOM 2502 O O . TYR A 1 317 ? -7.073 -0.996 -19.989 1.00 70.12 317 TYR A O 1
ATOM 2510 N N . GLU A 1 318 ? -6.283 -2.441 -18.461 1.00 70.25 318 GLU A N 1
ATOM 2511 C CA . GLU A 1 318 ? -7.547 -2.661 -17.778 1.00 70.25 318 GLU A CA 1
ATOM 2512 C C . GLU A 1 318 ? -7.648 -1.668 -16.622 1.00 70.25 318 GLU A C 1
ATOM 2514 O O . GLU A 1 318 ? -6.869 -1.722 -15.667 1.00 70.25 318 GLU A O 1
ATOM 2519 N N . VAL A 1 319 ? -8.590 -0.731 -16.711 1.00 69.38 319 VAL A N 1
ATOM 2520 C CA . VAL A 1 319 ? -8.905 0.134 -15.569 1.00 69.38 319 VAL A CA 1
ATOM 2521 C C . VAL A 1 319 ? -9.315 -0.794 -14.418 1.00 69.38 319 VAL A C 1
ATOM 2523 O O . VAL A 1 319 ? -10.230 -1.598 -14.623 1.00 69.38 319 VAL A O 1
ATOM 2526 N N . PRO A 1 320 ? -8.662 -0.728 -13.242 1.00 73.31 320 PRO A N 1
ATOM 2527 C CA . PRO A 1 320 ? -9.085 -1.516 -12.093 1.00 73.31 320 PRO A CA 1
ATOM 2528 C C . PRO A 1 320 ? -10.573 -1.288 -11.821 1.00 73.31 320 PRO A C 1
ATOM 2530 O O . PRO A 1 320 ? -11.058 -0.154 -11.921 1.00 73.31 320 PRO A O 1
ATOM 2533 N N . GLU A 1 321 ? -11.314 -2.354 -11.506 1.00 78.31 321 GLU A N 1
ATOM 2534 C CA . GLU A 1 321 ? -12.733 -2.211 -11.186 1.00 78.31 321 GLU A CA 1
ATOM 2535 C C . GLU A 1 321 ? -12.902 -1.257 -10.000 1.00 78.31 321 GLU A C 1
ATOM 2537 O O . GLU A 1 321 ? -12.338 -1.457 -8.919 1.00 78.31 321 GLU A O 1
ATOM 2542 N N . LYS A 1 322 ? -13.676 -0.193 -10.229 1.00 72.69 322 LYS A N 1
ATOM 2543 C CA . LYS A 1 322 ? -13.948 0.826 -9.219 1.00 72.69 322 LYS A CA 1
ATOM 2544 C C . LYS A 1 322 ? -15.110 0.403 -8.340 1.00 72.69 322 LYS A C 1
ATOM 2546 O O . LYS A 1 322 ? -16.123 -0.104 -8.823 1.00 72.69 322 LYS A O 1
ATOM 2551 N N . VAL A 1 323 ? -14.985 0.699 -7.054 1.00 81.75 323 VAL A N 1
ATOM 2552 C CA . VAL A 1 323 ? -16.052 0.470 -6.084 1.00 81.75 323 VAL A CA 1
ATOM 2553 C C . VAL A 1 323 ? -17.088 1.597 -6.180 1.00 81.75 323 VAL A C 1
ATOM 2555 O O . VAL A 1 323 ? -16.702 2.769 -6.247 1.00 81.75 323 VAL A O 1
ATOM 2558 N N . PRO A 1 324 ? -18.404 1.301 -6.178 1.00 81.75 324 PRO A N 1
ATOM 2559 C CA . PRO A 1 324 ? -19.400 2.334 -5.913 1.00 81.75 324 PRO A CA 1
ATOM 2560 C C . PRO A 1 324 ? -19.172 2.964 -4.523 1.00 81.75 324 PRO A C 1
ATOM 2562 O O . PRO A 1 324 ? -18.538 2.355 -3.665 1.00 81.75 324 PRO A O 1
ATOM 2565 N N . PRO A 1 325 ? -19.703 4.167 -4.243 1.00 88.81 325 PRO A N 1
ATOM 2566 C CA . PRO A 1 325 ? -19.619 4.737 -2.900 1.00 88.81 325 PRO A CA 1
ATOM 2567 C C . PRO A 1 325 ? -20.137 3.750 -1.847 1.00 88.81 325 PRO A C 1
ATOM 2569 O O . PRO A 1 325 ? -21.180 3.133 -2.069 1.00 88.81 325 PRO A O 1
ATOM 2572 N N . LEU A 1 326 ? -19.444 3.634 -0.711 1.00 95.00 326 LEU A N 1
ATOM 2573 C CA . LEU A 1 326 ? -19.848 2.741 0.376 1.00 95.00 326 LEU A CA 1
ATOM 2574 C C . LEU A 1 326 ? -21.247 3.115 0.870 1.00 95.00 326 LEU A C 1
ATOM 2576 O O . LEU A 1 326 ? -21.524 4.285 1.145 1.00 95.00 326 LEU A O 1
ATOM 2580 N N . THR A 1 327 ? -22.133 2.130 0.990 1.00 94.06 327 THR A N 1
ATOM 2581 C CA . THR A 1 327 ? -23.503 2.349 1.460 1.00 94.06 327 THR A CA 1
ATOM 2582 C C . THR A 1 327 ? -23.907 1.334 2.506 1.00 94.06 327 THR A C 1
ATOM 2584 O O . THR A 1 327 ? -23.588 0.154 2.373 1.00 94.06 327 THR A O 1
ATOM 2587 N N . PHE A 1 328 ? -24.694 1.778 3.482 1.00 94.62 328 PHE A N 1
ATOM 2588 C CA . PHE A 1 328 ? -25.421 0.882 4.374 1.00 94.62 328 PHE A CA 1
ATOM 2589 C C . PHE A 1 328 ? -26.331 -0.068 3.590 1.00 94.62 328 PHE A C 1
ATOM 2591 O O . PHE A 1 328 ? -26.930 0.300 2.571 1.00 94.62 328 PHE A O 1
ATOM 2598 N N . LYS A 1 329 ? -26.484 -1.284 4.113 1.00 93.19 329 LYS A N 1
ATOM 2599 C CA . LYS A 1 329 ? -27.533 -2.212 3.688 1.00 93.19 329 LYS A CA 1
ATOM 2600 C C . LYS A 1 329 ? -28.917 -1.632 3.995 1.00 93.19 329 LYS A C 1
ATOM 2602 O O . LYS A 1 329 ? -29.061 -0.680 4.757 1.00 93.19 329 LYS A O 1
ATOM 2607 N N . ALA A 1 330 ? -29.952 -2.222 3.400 1.00 89.25 330 ALA A N 1
ATOM 2608 C CA . ALA A 1 330 ? -31.343 -1.797 3.599 1.00 89.25 330 ALA A CA 1
ATOM 2609 C C . ALA A 1 330 ? -31.852 -1.969 5.041 1.00 89.25 330 ALA A C 1
ATOM 2611 O O . ALA A 1 330 ? -32.855 -1.375 5.411 1.00 89.25 330 ALA A O 1
ATOM 2612 N N . ASP A 1 331 ? -31.179 -2.780 5.857 1.00 90.88 331 ASP A N 1
ATOM 2613 C CA . ASP A 1 331 ? -31.470 -2.926 7.285 1.00 90.88 331 ASP A CA 1
ATOM 2614 C C . ASP A 1 331 ? -30.703 -1.920 8.165 1.00 90.88 331 ASP A C 1
ATOM 2616 O O . ASP A 1 331 ? -30.789 -1.990 9.387 1.00 90.88 331 ASP A O 1
ATOM 2620 N N . GLY A 1 332 ? -29.956 -0.989 7.561 1.00 92.19 332 GLY A N 1
ATOM 2621 C CA . GLY A 1 332 ? -29.146 -0.006 8.275 1.00 92.19 332 GLY A CA 1
ATOM 2622 C C . GLY A 1 332 ? -27.829 -0.551 8.821 1.00 92.19 332 GLY A C 1
ATOM 2623 O O . GLY A 1 332 ? -27.193 0.133 9.622 1.00 92.19 332 GLY A O 1
ATOM 2624 N N . THR A 1 333 ? -27.403 -1.748 8.396 1.00 96.94 333 THR A N 1
ATOM 2625 C CA . THR A 1 333 ? -26.136 -2.351 8.832 1.00 96.94 333 THR A CA 1
ATOM 2626 C C . THR A 1 333 ? -24.987 -2.125 7.847 1.00 96.94 333 THR A C 1
ATOM 2628 O O . THR A 1 333 ? -25.176 -2.054 6.628 1.00 96.94 333 THR A O 1
ATOM 2631 N N . PHE A 1 334 ? -23.773 -2.017 8.382 1.00 98.31 334 PHE A N 1
ATOM 2632 C CA . PHE A 1 334 ? -22.520 -2.020 7.632 1.00 98.31 334 PHE A CA 1
ATOM 2633 C C . PHE A 1 334 ? -21.446 -2.741 8.449 1.00 98.31 334 PHE A C 1
ATOM 2635 O O . PHE A 1 334 ? -21.222 -2.424 9.618 1.00 98.31 334 PHE A O 1
ATOM 2642 N N . LYS A 1 335 ? -20.784 -3.735 7.856 1.00 98.81 335 LYS A N 1
ATOM 2643 C CA . LYS A 1 335 ? -19.808 -4.582 8.546 1.00 98.81 335 LYS A CA 1
ATOM 2644 C C . LYS A 1 335 ? -18.392 -4.341 8.037 1.00 98.81 335 LYS A C 1
ATOM 2646 O O . LYS A 1 335 ? -18.134 -4.483 6.845 1.00 98.81 335 LYS A O 1
ATOM 2651 N N . ILE A 1 336 ? -17.466 -4.086 8.958 1.00 98.94 336 ILE A N 1
ATOM 2652 C CA . ILE A 1 336 ? -16.034 -3.953 8.677 1.00 98.94 336 ILE A CA 1
ATOM 2653 C C . ILE A 1 336 ? -15.287 -5.140 9.290 1.00 98.94 336 ILE A C 1
ATOM 2655 O O . ILE A 1 336 ? -15.436 -5.425 10.480 1.00 98.94 336 ILE A O 1
ATOM 2659 N N . LEU A 1 337 ? -14.464 -5.824 8.499 1.00 98.88 337 LEU A N 1
ATOM 2660 C CA . LEU A 1 337 ? -13.477 -6.779 9.007 1.00 98.88 337 LEU A CA 1
ATOM 2661 C C . LEU A 1 337 ? -12.118 -6.079 9.099 1.00 98.88 337 LEU A C 1
ATOM 2663 O O . LEU A 1 337 ? -11.592 -5.620 8.090 1.00 98.88 337 LEU A O 1
ATOM 2667 N N . GLN A 1 338 ? -11.559 -6.004 10.305 1.00 98.81 338 GLN A N 1
ATOM 2668 C CA . GLN A 1 338 ? -10.234 -5.448 10.553 1.00 98.81 338 GLN A CA 1
ATOM 2669 C C . GLN A 1 338 ? -9.201 -6.577 10.608 1.00 98.81 338 GLN A C 1
ATOM 2671 O O . GLN A 1 338 ? -9.297 -7.474 11.452 1.00 98.81 338 GLN A O 1
ATOM 2676 N N . LEU A 1 339 ? -8.212 -6.509 9.721 1.00 98.69 339 LEU A N 1
ATOM 2677 C CA . LEU A 1 339 ? -7.091 -7.439 9.631 1.00 98.69 339 LEU A CA 1
ATOM 2678 C C . LEU A 1 339 ? -5.805 -6.677 9.958 1.00 98.69 339 LEU A C 1
ATOM 2680 O O . LEU A 1 339 ? -5.442 -5.762 9.228 1.00 98.69 339 LEU A O 1
ATOM 2684 N N . ALA A 1 340 ? -5.143 -7.035 11.053 1.00 97.81 340 ALA A N 1
ATOM 2685 C CA . ALA A 1 340 ? -3.906 -6.400 11.498 1.00 97.81 340 ALA A CA 1
ATOM 2686 C C . ALA A 1 340 ? -2.750 -7.405 11.503 1.00 97.81 340 ALA A C 1
ATOM 2688 O O . ALA A 1 340 ? -2.979 -8.605 11.720 1.00 97.81 340 ALA A O 1
ATOM 2689 N N . ASP A 1 341 ? -1.534 -6.899 11.283 1.00 97.94 341 ASP A N 1
ATOM 2690 C CA . ASP A 1 341 ? -0.280 -7.625 11.488 1.00 97.94 341 ASP A CA 1
ATOM 2691 C C . ASP A 1 341 ? -0.260 -8.946 10.702 1.00 97.94 341 ASP A C 1
ATOM 2693 O O . ASP A 1 341 ? -0.173 -10.049 11.257 1.00 97.94 341 ASP A O 1
ATOM 2697 N N . LEU A 1 342 ? -0.422 -8.853 9.378 1.00 97.31 342 LEU A N 1
ATOM 2698 C CA . LEU A 1 342 ? -0.453 -10.022 8.496 1.00 97.31 342 LEU A CA 1
ATOM 2699 C C . LEU A 1 342 ? 0.944 -10.569 8.185 1.00 97.31 342 LEU A C 1
ATOM 2701 O O . LEU A 1 342 ? 1.090 -11.786 8.023 1.00 97.31 342 LEU A O 1
ATOM 2705 N N . HIS A 1 343 ? 1.954 -9.695 8.126 1.00 96.81 343 HIS A N 1
ATOM 2706 C CA . HIS A 1 343 ? 3.353 -10.046 7.877 1.00 96.81 343 HIS A CA 1
ATOM 2707 C C . HIS A 1 343 ? 3.548 -10.961 6.655 1.00 96.81 343 HIS A C 1
ATOM 2709 O O . HIS A 1 343 ? 4.192 -12.008 6.742 1.00 96.81 343 HIS A O 1
ATOM 2715 N N . PHE A 1 344 ? 2.968 -10.631 5.503 1.00 95.12 344 PHE A N 1
ATOM 2716 C CA . PHE A 1 344 ? 3.204 -11.405 4.282 1.00 95.12 344 PHE A CA 1
ATOM 2717 C C . PHE A 1 344 ? 4.642 -11.261 3.793 1.00 95.12 344 PHE A C 1
ATOM 2719 O O . PHE A 1 344 ? 5.285 -10.228 3.981 1.00 95.12 344 PHE A O 1
ATOM 2726 N N . SER A 1 345 ? 5.141 -12.304 3.134 1.00 90.31 345 SER A N 1
ATOM 2727 C CA . SER A 1 345 ? 6.498 -12.340 2.595 1.00 90.31 345 SER A CA 1
ATOM 2728 C C . SER A 1 345 ? 6.507 -12.598 1.084 1.00 90.31 345 SER A C 1
ATOM 2730 O O . SER A 1 345 ? 5.473 -12.832 0.457 1.00 90.31 345 SER A O 1
ATOM 2732 N N . ASN A 1 346 ? 7.692 -12.607 0.471 1.00 84.19 346 ASN A N 1
ATOM 2733 C CA . ASN A 1 346 ? 7.832 -12.939 -0.955 1.00 84.19 346 ASN A CA 1
ATOM 2734 C C . ASN A 1 346 ? 7.682 -14.434 -1.225 1.00 84.19 346 ASN A C 1
ATOM 2736 O O . ASN A 1 346 ? 7.092 -14.844 -2.222 1.00 84.19 346 ASN A O 1
ATOM 2740 N N . ASN A 1 347 ? 8.134 -15.262 -0.289 1.00 82.00 347 ASN A N 1
ATOM 2741 C CA . ASN A 1 347 ? 8.080 -16.722 -0.380 1.00 82.00 347 ASN A CA 1
ATOM 2742 C C . ASN A 1 347 ? 6.917 -17.263 0.464 1.00 82.00 347 ASN A C 1
ATOM 2744 O O . ASN A 1 347 ? 5.986 -16.531 0.782 1.00 82.00 347 ASN A O 1
ATOM 2748 N N . LYS A 1 348 ? 6.954 -18.536 0.858 1.00 83.62 348 LYS A N 1
ATOM 2749 C CA . LYS A 1 348 ? 5.950 -19.124 1.763 1.00 83.62 348 LYS A CA 1
ATOM 2750 C C . LYS A 1 348 ? 5.866 -18.478 3.150 1.00 83.62 348 LYS A C 1
ATOM 2752 O O . LYS A 1 348 ? 4.893 -18.726 3.847 1.00 83.62 348 LYS A O 1
ATOM 2757 N N . GLY A 1 349 ? 6.853 -17.692 3.577 1.00 86.81 349 GLY A N 1
ATOM 2758 C CA . GLY A 1 349 ? 6.923 -17.168 4.943 1.00 86.81 349 GLY A CA 1
ATOM 2759 C C . GLY A 1 349 ? 7.337 -18.228 5.972 1.00 86.81 349 GLY A C 1
ATOM 2760 O O . GLY A 1 349 ? 7.729 -19.346 5.630 1.00 86.81 349 GLY A O 1
ATOM 2761 N N . LYS A 1 350 ? 7.304 -17.867 7.256 1.00 88.44 350 LYS A N 1
ATOM 2762 C CA . LYS A 1 350 ? 7.644 -18.748 8.382 1.00 88.44 350 LYS A CA 1
ATOM 2763 C C . LYS A 1 350 ? 6.615 -18.585 9.482 1.00 88.44 350 LYS A C 1
ATOM 2765 O O . LYS A 1 350 ? 6.460 -17.496 10.009 1.00 88.44 350 LYS A O 1
ATOM 2770 N N . CYS A 1 351 ? 6.020 -19.686 9.920 1.00 91.44 351 CYS A N 1
ATOM 2771 C CA . CYS A 1 351 ? 5.153 -19.677 11.091 1.00 91.44 351 CYS A CA 1
ATOM 2772 C C . CYS A 1 351 ? 5.945 -19.320 12.352 1.00 91.44 351 CYS A C 1
ATOM 2774 O O . CYS A 1 351 ? 6.837 -20.069 12.759 1.00 91.44 351 CYS A O 1
ATOM 2776 N N . ARG A 1 352 ? 5.609 -18.191 12.977 1.00 92.69 352 ARG A N 1
ATOM 2777 C CA . ARG A 1 352 ? 6.177 -17.726 14.244 1.00 92.69 352 ARG A CA 1
ATOM 2778 C C . ARG A 1 352 ? 5.114 -17.823 15.335 1.00 92.69 352 ARG A C 1
ATOM 2780 O O . ARG A 1 352 ? 3.948 -17.502 15.111 1.00 92.69 352 ARG A O 1
ATOM 2787 N N . ASP A 1 353 ? 5.515 -18.329 16.499 1.00 92.31 353 ASP A N 1
ATOM 2788 C CA . ASP A 1 353 ? 4.693 -18.434 17.713 1.00 92.31 353 ASP A CA 1
ATOM 2789 C C . ASP A 1 353 ? 3.255 -18.931 17.492 1.00 92.31 353 ASP A C 1
ATOM 2791 O O . ASP A 1 353 ? 2.295 -18.389 18.047 1.00 92.31 353 ASP A O 1
ATOM 2795 N N . VAL A 1 354 ? 3.093 -19.977 16.681 1.00 91.19 354 VAL A N 1
ATOM 2796 C CA . VAL A 1 354 ? 1.805 -20.656 16.486 1.00 91.19 354 VAL A CA 1
ATOM 2797 C C . VAL A 1 354 ? 1.605 -21.762 17.534 1.00 91.19 354 VAL A C 1
ATOM 2799 O O . VAL A 1 354 ? 2.592 -22.309 18.033 1.00 91.19 354 VAL A O 1
ATOM 2802 N N . PRO A 1 355 ? 0.355 -22.098 17.917 1.00 87.31 355 PRO A N 1
ATOM 2803 C CA . PRO A 1 355 ? 0.098 -23.155 18.892 1.00 87.31 355 PRO A CA 1
ATOM 2804 C C . PRO A 1 355 ? 0.761 -24.494 18.526 1.00 87.31 355 PRO A C 1
ATOM 2806 O O . PRO A 1 355 ? 0.734 -24.885 17.358 1.00 87.31 355 PRO A O 1
ATOM 2809 N N . PRO A 1 356 ? 1.329 -25.236 19.495 1.00 74.81 356 PRO A N 1
ATOM 2810 C CA . PRO A 1 356 ? 1.965 -26.519 19.216 1.00 74.81 356 PRO A CA 1
ATOM 2811 C C . PRO A 1 356 ? 0.960 -27.508 18.603 1.00 74.81 356 PRO A C 1
ATOM 2813 O O . PRO A 1 356 ? -0.159 -27.654 19.097 1.00 74.81 356 PRO A O 1
ATOM 2816 N N . ASN A 1 357 ? 1.385 -28.214 17.549 1.00 74.94 357 ASN A N 1
ATOM 2817 C CA . ASN A 1 357 ? 0.587 -29.136 16.720 1.00 74.94 357 ASN A CA 1
ATOM 2818 C C . ASN A 1 357 ? -0.408 -28.489 15.735 1.00 74.94 357 ASN A C 1
ATOM 2820 O O . ASN A 1 357 ? -1.246 -29.203 15.180 1.00 74.94 357 ASN A O 1
ATOM 2824 N N . SER A 1 358 ? -0.334 -27.179 15.477 1.00 76.56 358 SER A N 1
ATOM 2825 C CA . SER A 1 358 ? -1.020 -26.600 14.318 1.00 76.56 358 SER A CA 1
ATOM 2826 C C . SER A 1 358 ? -0.291 -26.973 13.020 1.00 76.56 358 SER A C 1
ATOM 2828 O O . SER A 1 358 ? 0.937 -26.924 12.938 1.00 76.56 358 SER A O 1
ATOM 2830 N N . SER A 1 359 ? -1.041 -27.361 11.986 1.00 86.19 359 SER A N 1
ATOM 2831 C CA . SER A 1 359 ? -0.516 -27.377 10.619 1.00 86.19 359 SER A CA 1
ATOM 2832 C C . SER A 1 359 ? -0.383 -25.929 10.161 1.00 86.19 359 SER A C 1
ATOM 2834 O O . SER A 1 359 ? -1.390 -25.220 10.125 1.00 86.19 359 SER A O 1
ATOM 2836 N N . CYS A 1 360 ? 0.833 -25.484 9.859 1.00 89.81 360 CYS A N 1
ATOM 2837 C CA . CYS A 1 360 ? 1.091 -24.108 9.469 1.00 89.81 360 CYS A CA 1
ATOM 2838 C C . CYS A 1 360 ? 2.145 -24.044 8.360 1.00 89.81 360 CYS A C 1
ATOM 2840 O O . CYS A 1 360 ? 3.209 -24.653 8.461 1.00 89.81 360 CYS A O 1
ATOM 2842 N N . GLU A 1 361 ? 1.830 -23.279 7.320 1.00 91.56 361 GLU A N 1
ATOM 2843 C CA . GLU A 1 361 ? 2.588 -23.114 6.076 1.00 91.56 361 GLU A CA 1
ATOM 2844 C C . GLU A 1 361 ? 2.689 -21.620 5.690 1.00 91.56 361 GLU A C 1
ATOM 2846 O O . GLU A 1 361 ? 2.491 -21.233 4.537 1.00 91.56 361 GLU A O 1
ATOM 2851 N N . GLY A 1 362 ? 2.953 -20.769 6.688 1.00 91.88 362 GLY A N 1
ATOM 2852 C CA . GLY A 1 362 ? 3.222 -19.333 6.544 1.00 91.88 362 GLY A CA 1
ATOM 2853 C C . GLY A 1 362 ? 2.091 -18.565 5.853 1.00 91.88 362 GLY A C 1
ATOM 2854 O O . GLY A 1 362 ? 0.934 -18.679 6.259 1.00 91.88 362 GLY A O 1
ATOM 2855 N N . ASP A 1 363 ? 2.416 -17.809 4.801 1.00 92.75 363 ASP A N 1
ATOM 2856 C CA . ASP A 1 363 ? 1.490 -16.971 4.023 1.00 92.75 363 ASP A CA 1
ATOM 2857 C C . ASP A 1 363 ? 0.219 -17.736 3.624 1.00 92.75 363 ASP A C 1
ATOM 2859 O O . ASP A 1 363 ? -0.887 -17.218 3.761 1.00 92.75 363 ASP A O 1
ATOM 2863 N N . SER A 1 364 ? 0.354 -18.994 3.185 1.00 92.06 364 SER A N 1
ATOM 2864 C CA . SER A 1 364 ? -0.784 -19.812 2.737 1.00 92.06 364 SER A CA 1
ATOM 2865 C C . SER A 1 364 ? -1.782 -20.114 3.860 1.00 92.06 364 SER A C 1
ATOM 2867 O O . SER A 1 364 ? -2.990 -20.164 3.629 1.00 92.06 364 SER A O 1
ATOM 2869 N N . THR A 1 365 ? -1.295 -20.257 5.097 1.00 93.88 365 THR A N 1
ATOM 2870 C CA . THR A 1 365 ? -2.151 -20.416 6.277 1.00 93.88 365 THR A CA 1
ATOM 2871 C C . THR A 1 365 ? -2.892 -19.120 6.569 1.00 93.88 365 THR A C 1
ATOM 2873 O O . THR A 1 365 ? -4.104 -19.157 6.752 1.00 93.88 365 THR A O 1
ATOM 2876 N N . THR A 1 366 ? -2.207 -17.972 6.518 1.00 95.56 366 THR A N 1
ATOM 2877 C CA . THR A 1 366 ? -2.862 -16.664 6.672 1.00 95.56 366 THR A CA 1
ATOM 2878 C C . THR A 1 366 ? -3.935 -16.444 5.597 1.00 95.56 366 THR A C 1
ATOM 2880 O O . THR A 1 366 ? -5.045 -16.035 5.932 1.00 95.56 366 THR A O 1
ATOM 2883 N N . VAL A 1 367 ? -3.652 -16.763 4.325 1.00 95.38 367 VAL A N 1
ATOM 2884 C CA . VAL A 1 367 ? -4.624 -16.672 3.216 1.00 95.38 367 VAL A CA 1
ATOM 2885 C C . VAL A 1 367 ? -5.860 -17.522 3.494 1.00 95.38 367 VAL A C 1
ATOM 2887 O O . VAL A 1 367 ? -6.973 -16.999 3.462 1.00 95.38 367 VAL A O 1
ATOM 2890 N N . ALA A 1 368 ? -5.682 -18.800 3.840 1.00 94.94 368 ALA A N 1
ATOM 2891 C CA . ALA A 1 368 ? -6.798 -19.698 4.134 1.00 94.94 368 ALA A CA 1
ATOM 2892 C C . ALA A 1 368 ? -7.666 -19.178 5.296 1.00 94.94 368 ALA A C 1
ATOM 2894 O O . ALA A 1 368 ? -8.899 -19.268 5.261 1.00 94.94 368 ALA A O 1
ATOM 2895 N N . SER A 1 369 ? -7.038 -18.597 6.319 1.00 95.94 369 SER A N 1
ATOM 2896 C CA . SER A 1 369 ? -7.745 -18.007 7.452 1.00 95.94 369 SER A CA 1
ATOM 2897 C C . SER A 1 369 ? -8.498 -16.723 7.062 1.00 95.94 369 SER A C 1
ATOM 2899 O O . SER A 1 369 ? -9.649 -16.552 7.476 1.00 95.94 369 SER A O 1
ATOM 2901 N N . ILE A 1 370 ? -7.925 -15.867 6.203 1.00 97.88 370 ILE A N 1
ATOM 2902 C CA . ILE A 1 370 ? -8.617 -14.701 5.622 1.00 97.88 370 ILE A CA 1
ATOM 2903 C C . ILE A 1 370 ? -9.832 -15.156 4.806 1.00 97.88 370 ILE A C 1
ATOM 2905 O O . ILE A 1 370 ? -10.943 -14.700 5.064 1.00 97.88 370 ILE A O 1
ATOM 2909 N N . GLU A 1 371 ? -9.676 -16.095 3.873 1.00 97.38 371 GLU A N 1
ATOM 2910 C CA . GLU A 1 371 ? -10.781 -16.607 3.048 1.00 97.38 371 GLU A CA 1
ATOM 2911 C C . GLU A 1 371 ? -11.938 -17.143 3.900 1.00 97.38 371 GLU A C 1
ATOM 2913 O O . GLU A 1 371 ? -13.117 -16.873 3.635 1.00 97.38 371 GLU A O 1
ATOM 2918 N N . LYS A 1 372 ? -11.607 -17.872 4.971 1.00 97.12 372 LYS A N 1
ATOM 2919 C CA . LYS A 1 372 ? -12.585 -18.398 5.922 1.00 97.12 372 LYS A CA 1
ATOM 2920 C C . LYS A 1 372 ? -13.325 -17.279 6.658 1.00 97.12 372 LYS A C 1
ATOM 2922 O O . LYS A 1 372 ? -14.548 -17.369 6.810 1.00 97.12 372 LYS A O 1
ATOM 2927 N N . LEU A 1 373 ? -12.616 -16.234 7.094 1.00 98.00 373 LEU A N 1
ATOM 2928 C CA . LEU A 1 373 ? -13.211 -15.052 7.723 1.00 98.00 373 LEU A CA 1
ATOM 2929 C C . LEU A 1 373 ? -14.139 -14.319 6.756 1.00 98.00 373 LEU A C 1
ATOM 2931 O O . LEU A 1 373 ? -15.285 -14.061 7.114 1.00 98.00 373 LEU A O 1
ATOM 2935 N N . LEU A 1 374 ? -13.693 -14.051 5.528 1.00 98.50 374 LEU A N 1
ATOM 2936 C CA . LEU A 1 374 ? -14.495 -13.372 4.506 1.00 98.50 374 LEU A CA 1
ATOM 2937 C C . LEU A 1 374 ? -15.793 -14.141 4.221 1.00 98.50 374 LEU A C 1
ATOM 2939 O O . LEU A 1 374 ? -16.880 -13.561 4.233 1.00 98.50 374 LEU A O 1
ATOM 2943 N N . LYS A 1 375 ? -15.712 -15.472 4.095 1.00 97.44 375 LYS A N 1
ATOM 2944 C CA . LYS A 1 375 ? -16.882 -16.338 3.898 1.00 97.44 375 LYS A CA 1
ATOM 2945 C C . LYS A 1 375 ? -17.838 -16.345 5.095 1.00 97.44 375 LYS A C 1
ATOM 2947 O O . LYS A 1 375 ? -19.057 -16.383 4.899 1.00 97.44 375 LYS A O 1
ATOM 2952 N N . SER A 1 376 ? -17.300 -16.369 6.315 1.00 97.31 376 SER A N 1
ATOM 2953 C CA . SER A 1 376 ? -18.088 -16.449 7.550 1.00 97.31 376 SER A CA 1
ATOM 2954 C C . SER A 1 376 ? -18.733 -15.116 7.915 1.00 97.31 376 SER A C 1
ATOM 2956 O O . SER A 1 376 ? -19.886 -15.092 8.340 1.00 97.31 376 SER A O 1
ATOM 2958 N N . GLU A 1 377 ? -17.993 -14.017 7.793 1.00 98.00 377 GLU A N 1
ATOM 2959 C CA . GLU A 1 377 ? -18.436 -12.699 8.234 1.00 98.00 377 GLU A CA 1
ATOM 2960 C C . GLU A 1 377 ? -19.140 -11.906 7.142 1.00 98.00 377 GLU A C 1
ATOM 2962 O O . GLU A 1 377 ? -20.045 -11.138 7.470 1.00 98.00 377 GLU A O 1
ATOM 2967 N N . ARG A 1 378 ? -18.798 -12.121 5.864 1.00 98.06 378 ARG A N 1
ATOM 2968 C CA . ARG A 1 378 ? -19.330 -11.362 4.719 1.00 98.06 378 ARG A CA 1
ATOM 2969 C C . ARG A 1 378 ? -19.263 -9.847 4.965 1.00 98.06 378 ARG A C 1
ATOM 2971 O O . ARG A 1 378 ? -20.314 -9.200 5.054 1.00 98.06 378 ARG A O 1
ATOM 2978 N N . PRO A 1 379 ? -18.054 -9.303 5.186 1.00 98.56 379 PRO A N 1
ATOM 2979 C CA . PRO A 1 379 ? -17.891 -7.880 5.442 1.00 98.56 379 PRO A CA 1
ATOM 2980 C C . PRO A 1 379 ? -18.275 -7.048 4.213 1.00 98.56 379 PRO A C 1
ATOM 2982 O O . PRO A 1 379 ? -18.146 -7.503 3.080 1.00 98.56 379 PRO A O 1
ATOM 2985 N N . ASP A 1 380 ? -18.726 -5.822 4.463 1.00 98.50 380 ASP A N 1
ATOM 2986 C CA . ASP A 1 380 ? -18.967 -4.797 3.442 1.00 98.50 380 ASP A CA 1
ATOM 2987 C C . ASP A 1 380 ? -17.681 -4.010 3.119 1.00 98.50 380 ASP A C 1
ATOM 2989 O O . ASP A 1 380 ? -17.570 -3.404 2.056 1.00 98.50 380 ASP A O 1
ATOM 2993 N N . LEU A 1 381 ? -16.706 -4.041 4.034 1.00 98.81 381 LEU A N 1
ATOM 2994 C CA . LEU A 1 381 ? -15.382 -3.435 3.907 1.00 98.81 381 LEU A CA 1
ATOM 2995 C C . LEU A 1 381 ? -14.341 -4.270 4.665 1.00 98.81 381 LEU A C 1
ATOM 2997 O O . LEU A 1 381 ? -14.591 -4.710 5.790 1.00 98.81 381 LEU A O 1
ATOM 3001 N N . VAL A 1 382 ? -13.153 -4.433 4.090 1.00 98.88 382 VAL A N 1
ATOM 3002 C CA . VAL A 1 382 ? -11.967 -4.919 4.813 1.00 98.88 382 VAL A CA 1
ATOM 3003 C C . VAL A 1 382 ? -11.007 -3.759 5.057 1.00 98.88 382 VAL A C 1
ATOM 3005 O O . VAL A 1 382 ? -10.719 -2.996 4.140 1.00 98.88 382 VAL A O 1
ATOM 3008 N N . VAL A 1 383 ? -10.503 -3.624 6.283 1.00 98.81 383 VAL A N 1
ATOM 3009 C CA . VAL A 1 383 ? -9.453 -2.650 6.613 1.00 98.81 383 VAL A CA 1
ATOM 3010 C C . VAL A 1 383 ? -8.209 -3.400 7.069 1.00 98.81 383 VAL A C 1
ATOM 3012 O O . VAL A 1 383 ? -8.230 -4.086 8.093 1.00 98.81 383 VAL A O 1
ATOM 3015 N N . PHE A 1 384 ? -7.139 -3.258 6.297 1.00 98.81 384 PHE A N 1
ATOM 3016 C CA . PHE A 1 384 ? -5.800 -3.745 6.602 1.00 98.81 384 PHE A CA 1
ATOM 3017 C C . PHE A 1 384 ? -5.075 -2.712 7.473 1.00 98.81 384 PHE A C 1
ATOM 3019 O O . PHE A 1 384 ? -4.713 -1.638 6.988 1.00 98.81 384 PHE A O 1
ATOM 3026 N N . THR A 1 385 ? -4.909 -2.994 8.768 1.00 98.25 385 THR A N 1
ATOM 3027 C CA . THR A 1 385 ? -4.456 -2.005 9.765 1.00 98.25 385 THR A CA 1
ATOM 3028 C C . THR A 1 385 ? -2.958 -2.033 10.064 1.00 98.25 385 THR A C 1
ATOM 3030 O O . THR A 1 385 ? -2.560 -1.963 11.226 1.00 98.25 385 THR A O 1
ATOM 3033 N N . GLY A 1 386 ? -2.146 -2.107 9.010 1.00 97.19 386 GLY A N 1
ATOM 3034 C CA . GLY A 1 386 ? -0.684 -2.038 9.063 1.00 97.19 386 GLY A CA 1
ATOM 3035 C C . GLY A 1 386 ? 0.017 -3.364 9.359 1.00 97.19 386 GLY A C 1
ATOM 3036 O O . GLY A 1 386 ? -0.622 -4.356 9.723 1.00 97.19 386 GLY A O 1
ATOM 3037 N N . ASP A 1 387 ? 1.333 -3.354 9.143 1.00 97.88 387 ASP A N 1
ATOM 3038 C CA . ASP A 1 387 ? 2.230 -4.517 9.162 1.00 97.88 387 ASP A CA 1
ATOM 3039 C C . ASP A 1 387 ? 1.686 -5.648 8.286 1.00 97.88 387 ASP A C 1
ATOM 3041 O O . ASP A 1 387 ? 1.610 -6.830 8.643 1.00 97.88 387 ASP A O 1
ATOM 3045 N N . ASN A 1 388 ? 1.256 -5.252 7.088 1.00 97.31 388 ASN A N 1
ATOM 3046 C CA . ASN A 1 388 ? 0.752 -6.182 6.092 1.00 97.31 388 ASN A CA 1
ATOM 3047 C C . ASN A 1 388 ? 1.899 -6.977 5.465 1.00 97.31 388 ASN A C 1
ATOM 3049 O O . ASN A 1 388 ? 1.700 -8.126 5.068 1.00 97.31 388 ASN A O 1
ATOM 3053 N N . ILE A 1 389 ? 3.091 -6.379 5.412 1.00 95.94 389 ILE A N 1
ATOM 3054 C CA . ILE A 1 389 ? 4.331 -6.947 4.884 1.00 95.94 389 ILE A CA 1
ATOM 3055 C C . ILE A 1 389 ? 5.311 -7.204 6.039 1.00 95.94 389 ILE A C 1
ATOM 3057 O O . ILE A 1 389 ? 5.439 -6.393 6.950 1.00 95.94 389 ILE A O 1
ATOM 3061 N N . ASP A 1 390 ? 6.000 -8.349 6.031 1.00 93.69 390 ASP A N 1
ATOM 3062 C CA . ASP A 1 390 ? 6.951 -8.714 7.092 1.00 93.69 390 ASP A CA 1
ATOM 3063 C C . ASP A 1 390 ? 8.269 -7.933 6.977 1.00 93.69 390 ASP A C 1
ATOM 3065 O O . ASP A 1 390 ? 8.989 -8.077 5.989 1.00 93.69 390 ASP A O 1
ATOM 3069 N N . GLY A 1 391 ? 8.658 -7.202 8.025 1.00 83.19 391 GLY A N 1
ATOM 3070 C CA . GLY A 1 391 ? 9.965 -6.528 8.070 1.00 83.19 391 GLY A CA 1
ATOM 3071 C C . GLY A 1 391 ? 11.118 -7.421 8.544 1.00 83.19 391 GLY A C 1
ATOM 3072 O O . GLY A 1 391 ? 12.276 -7.191 8.209 1.00 83.19 391 GLY A O 1
ATOM 3073 N N . ILE A 1 392 ? 10.832 -8.508 9.274 1.00 72.94 392 ILE A N 1
ATOM 3074 C CA . ILE A 1 392 ? 11.869 -9.403 9.831 1.00 72.94 392 ILE A CA 1
ATOM 3075 C C . ILE A 1 392 ? 12.390 -10.397 8.774 1.00 72.94 392 ILE A C 1
ATOM 3077 O O . ILE A 1 392 ? 13.528 -10.865 8.840 1.00 72.94 392 ILE A O 1
ATOM 3081 N N . GLY A 1 393 ? 11.551 -10.761 7.803 1.00 66.56 393 GLY A N 1
ATOM 3082 C CA . GLY A 1 393 ? 11.821 -11.780 6.790 1.00 66.56 393 GLY A CA 1
ATOM 3083 C C . GLY A 1 393 ? 12.722 -11.334 5.640 1.00 66.56 393 GLY A C 1
ATOM 3084 O O . GLY A 1 393 ? 13.095 -12.186 4.835 1.00 66.56 393 GLY A O 1
ATOM 3085 N N . GLY A 1 394 ? 13.078 -10.046 5.567 1.00 71.38 394 GLY A N 1
ATOM 3086 C CA . GLY A 1 394 ? 13.879 -9.490 4.475 1.00 71.38 394 GLY A CA 1
ATOM 3087 C C . GLY A 1 394 ? 13.113 -9.473 3.154 1.00 71.38 394 GLY A C 1
ATOM 3088 O O . GLY A 1 394 ? 13.578 -10.030 2.161 1.00 71.38 394 GLY A O 1
ATOM 3089 N N . VAL A 1 395 ? 11.915 -8.883 3.153 1.00 84.94 395 VAL A N 1
ATOM 3090 C CA . VAL A 1 395 ? 11.107 -8.718 1.940 1.00 84.94 395 VAL A CA 1
ATOM 3091 C C . VAL A 1 395 ? 11.823 -7.773 0.969 1.00 84.94 395 VAL A C 1
ATOM 3093 O O . VAL A 1 395 ? 11.972 -6.588 1.240 1.00 84.94 395 VAL A O 1
ATOM 3096 N N . ASN A 1 396 ? 12.259 -8.317 -0.169 1.00 81.25 396 ASN A N 1
ATOM 3097 C CA . ASN A 1 396 ? 12.894 -7.600 -1.284 1.00 81.25 396 ASN A CA 1
ATOM 3098 C C . ASN A 1 396 ? 11.943 -7.386 -2.484 1.00 81.25 396 ASN A C 1
ATOM 3100 O O . ASN A 1 396 ? 12.395 -7.182 -3.606 1.00 81.25 396 ASN A O 1
ATOM 3104 N N . ASP A 1 397 ? 10.634 -7.543 -2.260 1.00 83.44 397 ASP A N 1
ATOM 3105 C CA . ASP A 1 397 ? 9.566 -7.401 -3.258 1.00 83.44 397 ASP A CA 1
ATOM 3106 C C . ASP A 1 397 ? 8.223 -7.151 -2.553 1.00 83.44 397 ASP A C 1
ATOM 3108 O O . ASP A 1 397 ? 7.317 -7.987 -2.534 1.00 83.44 397 ASP A O 1
ATOM 3112 N N . ALA A 1 398 ? 8.087 -5.976 -1.956 1.00 87.50 398 ALA A N 1
ATOM 3113 C CA . ALA A 1 398 ? 6.894 -5.564 -1.229 1.00 87.50 398 ALA A CA 1
ATOM 3114 C C . ALA A 1 398 ? 5.624 -5.682 -2.077 1.00 87.50 398 ALA A C 1
ATOM 3116 O O . ALA A 1 398 ? 4.583 -6.116 -1.588 1.00 87.50 398 ALA A O 1
ATOM 3117 N N . ARG A 1 399 ? 5.723 -5.397 -3.382 1.00 85.00 399 ARG A N 1
ATOM 3118 C CA . ARG A 1 399 ? 4.613 -5.535 -4.332 1.00 85.00 399 ARG A CA 1
ATOM 3119 C C . ARG A 1 399 ? 4.070 -6.959 -4.372 1.00 85.00 399 ARG A C 1
ATOM 3121 O O . ARG A 1 399 ? 2.854 -7.141 -4.378 1.00 85.00 399 ARG A O 1
ATOM 3128 N N . THR A 1 400 ? 4.943 -7.963 -4.393 1.00 83.31 400 THR A N 1
ATOM 3129 C CA . THR A 1 400 ? 4.536 -9.370 -4.309 1.00 83.31 400 THR A CA 1
ATOM 3130 C C . THR A 1 400 ? 3.748 -9.646 -3.032 1.00 83.31 400 THR A C 1
ATOM 3132 O O . THR A 1 400 ? 2.668 -10.239 -3.098 1.00 83.31 400 THR A O 1
ATOM 3135 N N . ALA A 1 401 ? 4.256 -9.211 -1.877 1.00 90.62 401 ALA A N 1
ATOM 3136 C CA . ALA A 1 401 ? 3.564 -9.398 -0.605 1.00 90.62 401 ALA A CA 1
ATOM 3137 C C . ALA A 1 401 ? 2.188 -8.704 -0.612 1.00 90.62 401 ALA A C 1
ATOM 3139 O O . ALA A 1 401 ? 1.192 -9.311 -0.209 1.00 90.62 401 ALA A O 1
ATOM 3140 N N . THR A 1 402 ? 2.102 -7.491 -1.176 1.00 92.19 402 THR A N 1
ATOM 3141 C CA . THR A 1 402 ? 0.846 -6.752 -1.373 1.00 92.19 402 THR A CA 1
ATOM 3142 C C . THR A 1 402 ? -0.175 -7.520 -2.192 1.00 92.19 402 THR A C 1
ATOM 3144 O O . THR A 1 402 ? -1.342 -7.626 -1.812 1.00 92.19 402 THR A O 1
ATOM 3147 N N . LEU A 1 403 ? 0.254 -8.084 -3.317 1.00 88.00 403 LEU A N 1
ATOM 3148 C CA . LEU A 1 403 ? -0.612 -8.861 -4.195 1.00 88.00 403 LEU A CA 1
ATOM 3149 C C . LEU A 1 403 ? -1.159 -10.101 -3.487 1.00 88.00 403 LEU A C 1
ATOM 3151 O O . LEU A 1 403 ? -2.344 -10.395 -3.612 1.00 88.00 403 LEU A O 1
ATOM 3155 N N . LYS A 1 404 ? -0.331 -10.792 -2.699 1.00 89.75 404 LYS A N 1
ATOM 3156 C CA . LYS A 1 404 ? -0.752 -11.988 -1.961 1.00 89.75 404 LYS A CA 1
ATOM 3157 C C . LYS A 1 404 ? -1.809 -11.692 -0.905 1.00 89.75 404 LYS A C 1
ATOM 3159 O O . LYS A 1 404 ? -2.827 -12.378 -0.872 1.00 89.75 404 LYS A O 1
ATOM 3164 N N . TYR A 1 405 ? -1.588 -10.698 -0.040 1.00 93.81 405 TYR A N 1
ATOM 3165 C CA . TYR A 1 405 ? -2.533 -10.445 1.053 1.00 93.81 405 TYR A CA 1
ATOM 3166 C C . TYR A 1 405 ? -3.854 -9.852 0.549 1.00 93.81 405 TYR A C 1
ATOM 3168 O O . TYR A 1 405 ? -4.901 -10.070 1.160 1.00 93.81 405 TYR A O 1
ATOM 3176 N N . SER A 1 406 ? -3.820 -9.102 -0.558 1.00 94.56 406 SER A N 1
ATOM 3177 C CA . SER A 1 406 ? -5.007 -8.466 -1.141 1.00 94.56 406 SER A CA 1
ATOM 3178 C C . SER A 1 406 ? -5.805 -9.405 -2.050 1.00 94.56 406 SER A C 1
ATOM 3180 O O . SER A 1 406 ? -7.007 -9.207 -2.232 1.00 94.56 406 SER A O 1
ATOM 3182 N N . GLN A 1 407 ? -5.190 -10.462 -2.588 1.00 91.31 407 GLN A N 1
ATOM 3183 C CA . GLN A 1 407 ? -5.848 -11.393 -3.506 1.00 91.31 407 GLN A CA 1
ATOM 3184 C C . GLN A 1 407 ? -7.184 -11.954 -2.970 1.00 91.31 407 GLN A C 1
ATOM 3186 O O . GLN A 1 407 ? -8.173 -11.867 -3.701 1.00 91.31 407 GLN A O 1
ATOM 3191 N N . PRO A 1 408 ? -7.305 -12.425 -1.709 1.00 94.19 408 PRO A N 1
ATOM 3192 C CA . PRO A 1 408 ? -8.564 -12.983 -1.207 1.00 94.19 408 PRO A CA 1
ATOM 3193 C C . PRO A 1 408 ? -9.738 -11.995 -1.195 1.00 94.19 408 PRO A C 1
ATOM 3195 O O . PRO A 1 408 ? -10.887 -12.396 -1.401 1.00 94.19 408 PRO A O 1
ATOM 3198 N N . VAL A 1 409 ? -9.474 -10.705 -0.945 1.00 95.56 409 VAL A N 1
ATOM 3199 C CA . VAL A 1 409 ? -10.518 -9.664 -0.949 1.00 95.56 409 VAL A CA 1
ATOM 3200 C C . VAL A 1 409 ? -10.854 -9.215 -2.369 1.00 95.56 409 VAL A C 1
ATOM 3202 O O . VAL A 1 409 ? -12.026 -8.986 -2.672 1.00 95.56 409 VAL A O 1
ATOM 3205 N N . ILE A 1 410 ? -9.854 -9.183 -3.257 1.00 92.50 410 ILE A N 1
ATOM 3206 C CA . ILE A 1 410 ? -10.025 -8.873 -4.680 1.00 92.50 410 ILE A CA 1
ATOM 3207 C C . ILE A 1 410 ? -10.890 -9.933 -5.368 1.00 92.50 410 ILE A C 1
ATOM 3209 O O . ILE A 1 410 ? -11.854 -9.591 -6.051 1.00 92.50 410 ILE A O 1
ATOM 3213 N N . GLU A 1 411 ? -10.602 -11.218 -5.159 1.00 90.62 411 GLU A N 1
ATOM 3214 C CA . GLU A 1 411 ? -11.354 -12.326 -5.768 1.00 90.62 411 GLU A CA 1
ATOM 3215 C C . GLU A 1 411 ? -12.823 -12.352 -5.329 1.00 90.62 411 GLU A C 1
ATOM 3217 O O . GLU A 1 411 ? -13.709 -12.718 -6.105 1.00 90.62 411 GLU A O 1
ATOM 3222 N N . GLN A 1 412 ? -13.100 -11.910 -4.101 1.00 92.88 412 GLN A N 1
ATOM 3223 C CA . GLN A 1 412 ? -14.457 -11.791 -3.566 1.00 92.88 412 GLN A CA 1
ATOM 3224 C C . GLN A 1 412 ? -15.127 -10.452 -3.888 1.00 92.88 412 GLN A C 1
ATOM 3226 O O . GLN A 1 412 ? -16.295 -10.267 -3.543 1.00 92.88 412 GLN A O 1
ATOM 3231 N N . ARG A 1 413 ? -14.428 -9.544 -4.583 1.00 93.69 413 ARG A N 1
ATOM 3232 C CA . ARG A 1 413 ? -14.917 -8.211 -4.964 1.00 93.69 413 ARG A CA 1
ATOM 3233 C C . ARG A 1 413 ? -15.331 -7.360 -3.766 1.00 93.69 413 ARG A C 1
ATOM 3235 O O . ARG A 1 413 ? -16.294 -6.596 -3.835 1.00 93.69 413 ARG A O 1
ATOM 3242 N N . ILE A 1 414 ? -14.629 -7.536 -2.649 1.00 96.19 414 ILE A N 1
ATOM 3243 C CA . ILE A 1 414 ? -14.898 -6.816 -1.409 1.00 96.19 414 ILE A CA 1
ATOM 3244 C C . ILE A 1 414 ? -14.062 -5.532 -1.422 1.00 96.19 414 ILE A C 1
ATOM 3246 O O . ILE A 1 414 ? -12.846 -5.613 -1.611 1.00 96.19 414 ILE A O 1
ATOM 3250 N N . PRO A 1 415 ? -14.678 -4.354 -1.213 1.00 97.69 415 PRO A N 1
ATOM 3251 C CA . PRO A 1 415 ? -13.943 -3.107 -1.054 1.00 97.69 415 PRO A CA 1
ATOM 3252 C C . PRO A 1 415 ? -12.947 -3.218 0.094 1.00 97.69 415 PRO A C 1
ATOM 3254 O O . PRO A 1 415 ? -13.281 -3.758 1.155 1.00 97.69 415 PRO A O 1
ATOM 3257 N N . TRP A 1 416 ? -11.744 -2.689 -0.091 1.00 98.06 416 TRP A N 1
ATOM 3258 C CA . TRP A 1 416 ? -10.724 -2.752 0.945 1.00 98.06 416 TRP A CA 1
ATOM 3259 C C . TRP A 1 416 ? -9.876 -1.489 1.024 1.00 98.06 416 TRP A C 1
ATOM 3261 O O . TRP A 1 416 ? -9.660 -0.785 0.039 1.00 98.06 416 TRP A O 1
ATOM 3271 N N . ALA A 1 417 ? -9.413 -1.204 2.233 1.00 97.94 417 ALA A N 1
ATOM 3272 C CA . ALA A 1 417 ? -8.601 -0.044 2.555 1.00 97.94 417 ALA A CA 1
ATOM 3273 C C . ALA A 1 417 ? -7.373 -0.472 3.363 1.00 97.94 417 ALA A C 1
ATOM 3275 O O . ALA A 1 417 ? -7.431 -1.458 4.102 1.00 97.94 417 ALA A O 1
ATOM 3276 N N . MET A 1 418 ? -6.275 0.264 3.228 1.00 97.38 418 MET A N 1
ATOM 3277 C CA . MET A 1 418 ? -5.018 -0.002 3.925 1.00 97.38 418 MET A CA 1
ATOM 3278 C C . MET A 1 418 ? -4.525 1.237 4.671 1.00 97.38 418 MET A C 1
ATOM 3280 O O . MET A 1 418 ? -4.569 2.349 4.144 1.00 97.38 418 MET A O 1
ATOM 3284 N N . ILE A 1 419 ? -3.990 1.023 5.867 1.00 97.38 419 ILE A N 1
ATOM 3285 C CA . ILE A 1 419 ? -3.041 1.936 6.512 1.00 97.38 419 ILE A CA 1
ATOM 3286 C C . ILE A 1 419 ? -1.693 1.236 6.681 1.00 97.38 419 ILE A C 1
ATOM 3288 O O . ILE A 1 419 ? -1.627 0.005 6.717 1.00 97.38 419 ILE A O 1
ATOM 3292 N N . PHE A 1 420 ? -0.635 2.029 6.792 1.00 97.62 420 PHE A N 1
ATOM 3293 C CA . PHE A 1 420 ? 0.724 1.541 6.986 1.00 97.62 420 PHE A CA 1
ATOM 3294 C C . PHE A 1 420 ? 1.000 1.185 8.444 1.00 97.62 420 PHE A C 1
ATOM 3296 O O . PHE A 1 420 ? 0.556 1.889 9.354 1.00 97.62 420 PHE A O 1
ATOM 3303 N N . GLY A 1 421 ? 1.789 0.134 8.645 1.00 97.06 421 GLY A N 1
ATOM 3304 C CA . GLY A 1 421 ? 2.509 -0.114 9.886 1.00 97.06 421 GLY A CA 1
ATOM 3305 C C . GLY A 1 421 ? 3.993 0.218 9.785 1.00 97.06 421 GLY A C 1
ATOM 3306 O O . GLY A 1 421 ? 4.441 0.831 8.813 1.00 97.06 421 GLY A O 1
ATOM 3307 N N . ASN A 1 422 ? 4.761 -0.136 10.813 1.00 96.06 422 ASN A N 1
ATOM 3308 C CA . ASN A 1 422 ? 6.199 0.118 10.818 1.00 96.06 422 ASN A CA 1
ATOM 3309 C C . ASN A 1 422 ? 6.970 -0.849 9.916 1.00 96.06 422 ASN A C 1
ATOM 3311 O O . ASN A 1 422 ? 7.945 -0.431 9.301 1.00 96.06 422 ASN A O 1
ATOM 3315 N N . HIS A 1 423 ? 6.541 -2.108 9.805 1.00 95.81 423 HIS A N 1
ATOM 3316 C CA . HIS A 1 423 ? 7.184 -3.110 8.953 1.00 95.81 423 HIS A CA 1
ATOM 3317 C C . HIS A 1 423 ? 6.913 -2.887 7.460 1.00 95.81 423 HIS A C 1
ATOM 3319 O O . HIS A 1 423 ? 7.723 -3.284 6.618 1.00 95.81 423 HIS A O 1
ATOM 3325 N N . ASP A 1 424 ? 5.840 -2.170 7.125 1.00 95.25 424 ASP A N 1
ATOM 3326 C CA . ASP A 1 424 ? 5.567 -1.747 5.749 1.00 95.25 424 ASP A CA 1
ATOM 3327 C C . ASP A 1 424 ? 6.618 -0.734 5.220 1.00 95.25 424 ASP A C 1
ATOM 3329 O O . ASP A 1 424 ? 6.688 -0.529 4.010 1.00 95.25 424 ASP A O 1
ATOM 3333 N N . ASP A 1 425 ? 7.487 -0.178 6.085 1.00 90.50 425 ASP A N 1
ATOM 3334 C CA . ASP A 1 425 ? 8.630 0.693 5.727 1.00 90.50 425 ASP A CA 1
ATOM 3335 C C . ASP A 1 425 ? 9.976 -0.051 5.647 1.00 90.50 425 ASP A C 1
ATOM 3337 O O . ASP A 1 425 ? 11.023 0.553 5.403 1.00 90.50 425 ASP A O 1
ATOM 3341 N N . GLU A 1 426 ? 9.996 -1.355 5.925 1.00 89.81 426 GLU A N 1
ATOM 3342 C CA . GLU A 1 426 ? 11.236 -2.128 6.093 1.00 89.81 426 GLU A CA 1
ATOM 3343 C C . GLU A 1 426 ? 11.571 -3.020 4.894 1.00 89.81 426 GLU A C 1
ATOM 3345 O O . GLU A 1 426 ? 12.307 -3.999 5.022 1.00 89.81 426 GLU A O 1
ATOM 3350 N N . ASN A 1 427 ? 11.034 -2.672 3.727 1.00 87.88 427 ASN A N 1
ATOM 3351 C CA . ASN A 1 427 ? 11.176 -3.408 2.474 1.00 87.88 427 ASN A CA 1
ATOM 3352 C C . ASN A 1 427 ? 11.833 -2.544 1.372 1.00 87.88 427 ASN A C 1
ATOM 3354 O O . ASN A 1 427 ? 12.463 -1.524 1.649 1.00 87.88 427 ASN A O 1
ATOM 3358 N N . ASP A 1 428 ? 11.763 -2.995 0.119 1.00 81.25 428 ASP A N 1
ATOM 3359 C CA . ASP A 1 428 ? 12.367 -2.361 -1.059 1.00 81.25 428 ASP A CA 1
ATOM 3360 C C . ASP A 1 428 ? 11.655 -1.080 -1.541 1.00 81.25 428 ASP A C 1
ATOM 3362 O O . ASP A 1 428 ? 12.241 -0.321 -2.324 1.00 81.25 428 ASP A O 1
ATOM 3366 N N . LEU A 1 429 ? 10.430 -0.815 -1.072 1.00 83.75 429 LEU A N 1
ATOM 3367 C CA . LEU A 1 429 ? 9.607 0.330 -1.466 1.00 83.75 429 LEU A CA 1
ATOM 3368 C C . LEU A 1 429 ? 9.460 1.354 -0.328 1.00 83.75 429 LEU A C 1
ATOM 3370 O O . LEU A 1 429 ? 9.338 1.004 0.842 1.00 83.75 429 LEU A O 1
ATOM 3374 N N . SER A 1 430 ? 9.429 2.642 -0.678 1.00 83.88 430 SER A N 1
ATOM 3375 C CA . SER A 1 430 ? 8.972 3.705 0.220 1.00 83.88 430 SER A CA 1
ATOM 3376 C C . SER A 1 430 ? 7.456 3.630 0.420 1.00 83.88 430 SER A C 1
ATOM 3378 O O . SER A 1 430 ? 6.743 2.980 -0.349 1.00 83.88 430 SER A O 1
ATOM 3380 N N . ARG A 1 431 ? 6.932 4.367 1.406 1.00 87.12 431 ARG A N 1
ATOM 3381 C CA . ARG A 1 431 ? 5.482 4.495 1.618 1.00 87.12 431 ARG A CA 1
ATOM 3382 C C . ARG A 1 431 ? 4.749 4.984 0.380 1.00 87.12 431 ARG A C 1
ATOM 3384 O O . ARG A 1 431 ? 3.723 4.419 0.031 1.00 87.12 431 ARG A O 1
ATOM 3391 N N . GLU A 1 432 ? 5.265 6.008 -0.296 1.00 82.94 432 GLU A N 1
ATOM 3392 C CA . GLU A 1 432 ? 4.676 6.528 -1.533 1.00 82.94 432 GLU A CA 1
ATOM 3393 C C . GLU A 1 432 ? 4.629 5.465 -2.632 1.00 82.94 432 GLU A C 1
ATOM 3395 O O . GLU A 1 432 ? 3.611 5.306 -3.300 1.00 82.94 432 GLU A O 1
ATOM 3400 N N . GLU A 1 433 ? 5.713 4.712 -2.806 1.00 80.75 433 GLU A N 1
ATOM 3401 C CA . GLU A 1 433 ? 5.786 3.661 -3.823 1.00 80.75 433 GLU A CA 1
ATOM 3402 C C . GLU A 1 433 ? 4.838 2.505 -3.507 1.00 80.75 433 GLU A C 1
ATOM 3404 O O . GLU A 1 433 ? 4.091 2.044 -4.374 1.00 80.75 433 GLU A O 1
ATOM 3409 N N . LEU A 1 434 ? 4.830 2.053 -2.253 1.00 87.62 434 LEU A N 1
ATOM 3410 C CA . LEU A 1 434 ? 3.932 1.005 -1.789 1.00 87.62 434 LEU A CA 1
ATOM 3411 C C . LEU A 1 434 ? 2.467 1.464 -1.866 1.00 87.62 434 LEU A C 1
ATOM 3413 O O . LEU A 1 434 ? 1.592 0.681 -2.242 1.00 87.62 434 LEU A O 1
ATOM 3417 N N . PHE A 1 435 ? 2.194 2.744 -1.604 1.00 88.75 435 PHE A N 1
ATOM 3418 C CA . PHE A 1 435 ? 0.870 3.326 -1.785 1.00 88.75 435 PHE A CA 1
ATOM 3419 C C . PHE A 1 435 ? 0.420 3.283 -3.252 1.00 88.75 435 PHE A C 1
ATOM 3421 O O . PHE A 1 435 ? -0.713 2.885 -3.531 1.00 88.75 435 PHE A O 1
ATOM 3428 N N . GLU A 1 436 ? 1.301 3.624 -4.201 1.00 82.81 436 GLU A N 1
ATOM 3429 C CA . GLU A 1 436 ? 0.996 3.539 -5.635 1.00 82.81 436 GLU A CA 1
ATOM 3430 C C . GLU A 1 436 ? 0.686 2.102 -6.076 1.00 82.81 436 GLU A C 1
ATOM 3432 O O . GLU A 1 436 ? -0.186 1.901 -6.925 1.00 82.81 436 GLU A O 1
ATOM 3437 N N . VAL A 1 437 ? 1.319 1.090 -5.468 1.00 84.31 437 VAL A N 1
ATOM 3438 C CA . VAL A 1 437 ? 0.927 -0.314 -5.672 1.00 84.31 437 VAL A CA 1
ATOM 3439 C C . VAL A 1 437 ? -0.498 -0.540 -5.168 1.00 84.31 437 VAL A C 1
ATOM 3441 O O . VAL A 1 437 ? -1.345 -1.023 -5.916 1.00 84.31 437 VAL A O 1
ATOM 3444 N N . VAL A 1 438 ? -0.773 -0.175 -3.916 1.00 90.12 438 VAL A N 1
ATOM 3445 C CA . VAL A 1 438 ? -2.031 -0.456 -3.209 1.00 90.12 438 VAL A CA 1
ATOM 3446 C C . VAL A 1 438 ? -3.241 0.215 -3.856 1.00 90.12 438 VAL A C 1
ATOM 3448 O O . VAL A 1 438 ? -4.271 -0.434 -4.045 1.00 90.12 438 VAL A O 1
ATOM 3451 N N . ARG A 1 439 ? -3.148 1.498 -4.221 1.00 85.75 439 ARG A N 1
ATOM 3452 C CA . ARG A 1 439 ? -4.267 2.255 -4.820 1.00 85.75 439 ARG A CA 1
ATOM 3453 C C . ARG A 1 439 ? -4.657 1.755 -6.214 1.00 85.75 439 ARG A C 1
ATOM 3455 O O . ARG A 1 439 ? -5.778 1.984 -6.655 1.00 85.75 439 ARG A O 1
ATOM 3462 N N . ASN A 1 440 ? -3.727 1.106 -6.919 1.00 80.69 440 ASN A N 1
ATOM 3463 C CA . ASN A 1 440 ? -3.916 0.632 -8.291 1.00 80.69 440 ASN A CA 1
ATOM 3464 C C . ASN A 1 440 ? -4.438 -0.811 -8.368 1.00 80.69 440 ASN A C 1
ATOM 3466 O O . ASN A 1 440 ? -4.610 -1.352 -9.464 1.00 80.69 440 ASN A O 1
ATOM 3470 N N . LEU A 1 441 ? -4.701 -1.445 -7.224 1.00 85.75 441 LEU A N 1
ATOM 3471 C CA . LEU A 1 441 ? -5.300 -2.772 -7.170 1.00 85.75 441 LEU A CA 1
ATOM 3472 C C . LEU A 1 441 ? -6.837 -2.703 -7.191 1.00 85.75 441 LEU A C 1
ATOM 3474 O O . LEU A 1 441 ? -7.421 -1.770 -6.635 1.00 85.75 441 LEU A O 1
ATOM 3478 N N . PRO A 1 442 ? -7.519 -3.689 -7.808 1.00 87.81 442 PRO A N 1
ATOM 3479 C CA . PRO A 1 442 ? -8.978 -3.720 -7.855 1.00 87.81 442 PRO A CA 1
ATOM 3480 C C . PRO A 1 442 ? -9.615 -3.636 -6.472 1.00 87.81 442 PRO A C 1
ATOM 3482 O O . PRO A 1 442 ? -9.117 -4.213 -5.503 1.00 87.81 442 PRO A O 1
ATOM 3485 N N . TYR A 1 443 ? -10.747 -2.939 -6.400 1.00 93.38 443 TYR A N 1
ATOM 3486 C CA . TYR A 1 443 ? -11.524 -2.738 -5.175 1.00 93.38 443 TYR A CA 1
ATOM 3487 C C . TYR A 1 443 ? -10.785 -2.043 -4.016 1.00 93.38 443 TYR A C 1
ATOM 3489 O O . TYR A 1 443 ? -11.383 -1.863 -2.953 1.00 93.38 443 TYR A O 1
ATOM 3497 N N . SER A 1 444 ? -9.537 -1.603 -4.216 1.00 94.38 444 SER A N 1
ATOM 3498 C CA . SER A 1 444 ? -8.859 -0.712 -3.281 1.00 94.38 444 SER A CA 1
ATOM 3499 C C . SER A 1 444 ? -9.555 0.642 -3.298 1.00 94.38 444 SER A C 1
ATOM 3501 O O . SER A 1 444 ? -9.815 1.219 -4.356 1.00 94.38 444 SER A O 1
ATOM 3503 N N . ILE A 1 445 ? -9.876 1.142 -2.114 1.00 95.19 445 ILE A N 1
ATOM 3504 C CA . ILE A 1 445 ? -10.433 2.482 -1.899 1.00 95.19 445 ILE A CA 1
ATOM 3505 C C . ILE A 1 445 ? -9.504 3.324 -1.021 1.00 95.19 445 ILE A C 1
ATOM 3507 O O . ILE A 1 445 ? -9.943 4.276 -0.383 1.00 95.19 445 ILE A O 1
ATOM 3511 N N . SER A 1 446 ? -8.224 2.946 -0.964 1.00 94.06 446 SER A N 1
ATOM 3512 C CA . SER A 1 446 ? -7.207 3.679 -0.214 1.00 94.06 446 SER A CA 1
ATOM 3513 C C . SER A 1 446 ? -6.875 4.991 -0.925 1.00 94.06 446 SER A C 1
ATOM 3515 O O . SER A 1 446 ? -6.706 5.006 -2.146 1.00 94.06 446 SER A O 1
ATOM 3517 N N . GLU A 1 447 ? -6.742 6.084 -0.175 1.00 91.19 447 GLU A N 1
ATOM 3518 C CA . GLU A 1 447 ? -6.381 7.405 -0.710 1.00 91.19 447 GLU A CA 1
ATOM 3519 C C . GLU A 1 447 ? -5.101 7.926 -0.039 1.00 91.19 447 GLU A C 1
ATOM 3521 O O . GLU A 1 447 ? -4.863 7.665 1.135 1.00 91.19 447 GLU A O 1
ATOM 3526 N N . GLU A 1 448 ? -4.251 8.645 -0.782 1.00 85.31 448 GLU A N 1
ATOM 3527 C CA . GLU A 1 448 ? -2.954 9.113 -0.254 1.00 85.31 448 GLU A CA 1
ATOM 3528 C C . GLU A 1 448 ? -3.154 10.137 0.874 1.00 85.31 448 GLU A C 1
ATOM 3530 O O . GLU A 1 448 ? -2.370 10.214 1.820 1.00 85.31 448 GLU A O 1
ATOM 3535 N N . GLY A 1 449 ? -4.255 10.885 0.797 1.00 85.94 449 GLY A N 1
ATOM 3536 C CA . GLY A 1 449 ? -4.540 12.003 1.679 1.00 85.94 449 GLY A CA 1
ATOM 3537 C C . GLY A 1 449 ? -3.986 13.334 1.171 1.00 85.94 449 GLY A C 1
ATOM 3538 O O . GLY A 1 449 ? -3.471 13.418 0.054 1.00 85.94 449 GLY A O 1
ATOM 3539 N N . PRO A 1 450 ? -4.136 14.407 1.963 1.00 82.62 450 PRO A N 1
ATOM 3540 C CA . PRO A 1 450 ? -3.554 15.709 1.654 1.00 82.62 450 PRO A CA 1
ATOM 3541 C C . PRO A 1 450 ? -2.023 15.652 1.606 1.00 82.62 450 PRO A C 1
ATOM 3543 O O . PRO A 1 450 ? -1.391 15.047 2.468 1.00 82.62 450 PRO A O 1
ATOM 3546 N N . PHE A 1 451 ? -1.430 16.344 0.633 1.00 73.56 451 PHE A N 1
ATOM 3547 C CA . PHE A 1 451 ? 0.022 16.385 0.418 1.00 73.56 451 PHE A CA 1
ATOM 3548 C C . PHE A 1 451 ? 0.763 17.245 1.447 1.00 73.56 451 PHE A C 1
ATOM 3550 O O . PHE A 1 451 ? 1.981 17.148 1.580 1.00 73.56 451 PHE A O 1
ATOM 3557 N N . GLU A 1 452 ? 0.037 18.127 2.129 1.00 76.12 452 GLU A N 1
ATOM 3558 C CA . GLU A 1 452 ? 0.576 19.155 3.016 1.00 76.12 452 GLU A CA 1
ATOM 3559 C C . GLU A 1 452 ? 0.722 18.692 4.470 1.00 76.12 452 GLU A C 1
ATOM 3561 O O . GLU A 1 452 ? 1.205 19.464 5.298 1.00 76.12 452 GLU A O 1
ATOM 3566 N N . ILE A 1 453 ? 0.294 17.467 4.788 1.00 87.75 453 ILE A N 1
ATOM 3567 C CA . ILE A 1 453 ? 0.369 16.900 6.137 1.00 87.75 453 ILE A CA 1
ATOM 3568 C C . ILE A 1 453 ? 1.332 15.718 6.191 1.00 87.75 453 ILE A C 1
ATOM 3570 O O . ILE A 1 453 ? 1.651 15.093 5.182 1.00 87.75 453 ILE A O 1
ATOM 3574 N N . SER A 1 454 ? 1.797 15.415 7.395 1.00 91.06 454 SER A N 1
ATOM 3575 C CA . SER A 1 454 ? 2.717 14.318 7.660 1.00 91.06 454 SER A CA 1
ATOM 3576 C C . SER A 1 454 ? 2.121 12.941 7.348 1.00 91.06 454 SER A C 1
ATOM 3578 O O . SER A 1 454 ? 0.970 12.660 7.685 1.00 91.06 454 SER A O 1
ATOM 3580 N N . GLY A 1 455 ? 2.951 12.059 6.789 1.00 90.94 455 GLY A N 1
ATOM 3581 C CA . GLY A 1 455 ? 2.595 10.676 6.462 1.00 90.94 455 GLY A CA 1
ATOM 3582 C C . GLY A 1 455 ? 1.998 10.501 5.061 1.00 90.94 455 GLY A C 1
ATOM 3583 O O . GLY A 1 455 ? 1.823 11.456 4.308 1.00 90.94 455 GLY A O 1
ATOM 3584 N N . VAL A 1 456 ? 1.703 9.252 4.715 1.00 90.31 456 VAL A N 1
ATOM 3585 C CA . VAL A 1 456 ? 1.063 8.808 3.472 1.00 90.31 456 VAL A CA 1
ATOM 3586 C C . VAL A 1 456 ? -0.094 7.891 3.857 1.00 90.31 456 VAL A C 1
ATOM 3588 O O . VAL A 1 456 ? 0.075 6.979 4.658 1.00 90.31 456 VAL A O 1
ATOM 3591 N N . GLY A 1 457 ? -1.277 8.102 3.288 1.00 91.06 457 GLY A N 1
ATOM 3592 C CA . GLY A 1 457 ? -2.465 7.322 3.640 1.00 91.06 457 GLY A CA 1
ATOM 3593 C C . GLY A 1 457 ? -3.280 7.932 4.782 1.00 91.06 457 GLY A C 1
ATOM 3594 O O . GLY A 1 457 ? -3.806 7.201 5.618 1.00 91.06 457 GLY A O 1
ATOM 3595 N N . ASN A 1 458 ? -3.428 9.263 4.796 1.00 95.31 458 ASN A N 1
ATOM 3596 C CA . ASN A 1 458 ? -4.340 9.978 5.698 1.00 95.31 458 ASN A CA 1
ATOM 3597 C C . ASN A 1 458 ? -5.655 10.318 4.993 1.00 95.31 458 ASN A C 1
ATOM 3599 O O . ASN A 1 458 ? -5.733 11.304 4.262 1.00 95.31 458 ASN A O 1
ATOM 3603 N N . TYR A 1 459 ? -6.704 9.527 5.193 1.00 97.00 459 TYR A N 1
ATOM 3604 C CA . TYR A 1 459 ? -7.924 9.675 4.400 1.00 97.00 459 TYR A CA 1
ATOM 3605 C C . TYR A 1 459 ? -9.193 9.290 5.143 1.00 97.00 459 TYR A C 1
ATOM 3607 O O . TYR A 1 459 ? -9.178 8.792 6.270 1.00 97.00 459 TYR A O 1
ATOM 3615 N N . VAL A 1 460 ? -10.321 9.595 4.505 1.00 96.81 460 VAL A N 1
ATOM 3616 C CA . VAL A 1 460 ? -11.647 9.413 5.082 1.00 96.81 460 VAL A CA 1
ATOM 3617 C C . VAL A 1 460 ? -12.547 8.677 4.113 1.00 96.81 460 VAL A C 1
ATOM 3619 O O . VAL A 1 460 ? -12.794 9.141 3.002 1.00 96.81 460 VAL A O 1
ATOM 3622 N N . LEU A 1 461 ? -13.125 7.574 4.578 1.00 97.12 461 LEU A N 1
ATOM 3623 C CA . LEU A 1 461 ? -14.161 6.854 3.856 1.00 97.12 461 LEU A CA 1
ATOM 3624 C C . LEU A 1 461 ? -15.526 7.233 4.418 1.00 97.12 461 LEU A C 1
ATOM 3626 O O . LEU A 1 461 ? -15.789 7.118 5.614 1.00 97.12 461 LEU A O 1
ATOM 3630 N N . LYS A 1 462 ? -16.412 7.676 3.529 1.00 95.56 462 LYS A N 1
ATOM 3631 C CA . LYS A 1 462 ? -17.783 8.061 3.869 1.00 95.56 462 LYS A CA 1
ATOM 3632 C C . LYS A 1 462 ? -18.734 6.923 3.543 1.00 95.56 462 LYS A C 1
ATOM 3634 O O . LYS A 1 462 ? -18.770 6.468 2.398 1.00 95.56 462 LYS A O 1
ATOM 3639 N N . ILE A 1 463 ? -19.542 6.525 4.517 1.00 95.44 463 ILE A N 1
ATOM 3640 C CA . ILE A 1 463 ? -20.613 5.546 4.339 1.00 95.44 463 ILE A CA 1
ATOM 3641 C C . ILE A 1 463 ? -21.934 6.299 4.225 1.00 95.44 463 ILE A C 1
ATOM 3643 O O . ILE A 1 463 ? -22.314 7.100 5.085 1.00 95.44 463 ILE A O 1
ATOM 3647 N N . TRP A 1 464 ? -22.630 6.051 3.124 1.00 92.38 464 TRP A N 1
ATOM 3648 C CA . TRP A 1 464 ? -23.862 6.737 2.770 1.00 92.38 464 TRP A CA 1
ATOM 3649 C C . TRP A 1 464 ? -25.086 5.865 3.048 1.00 92.38 464 TRP A C 1
ATOM 3651 O O . TRP A 1 464 ? -25.021 4.637 3.025 1.00 92.38 464 TRP A O 1
ATOM 3661 N N . THR A 1 465 ? -26.243 6.482 3.238 1.00 88.62 465 THR A N 1
ATOM 3662 C CA . THR A 1 465 ? -27.517 5.754 3.179 1.00 88.62 465 THR A CA 1
ATOM 3663 C C . THR A 1 465 ? -27.804 5.319 1.735 1.00 88.62 465 THR A C 1
ATOM 3665 O O . THR A 1 465 ? -27.347 5.951 0.778 1.00 88.62 465 THR A O 1
ATOM 3668 N N . ASN A 1 466 ? -28.539 4.221 1.537 1.00 78.38 466 ASN A N 1
ATOM 3669 C CA . ASN A 1 466 ? -28.782 3.678 0.189 1.00 78.38 466 ASN A CA 1
ATOM 3670 C C . ASN A 1 466 ? -29.867 4.438 -0.611 1.00 78.38 466 ASN A C 1
ATOM 3672 O O . ASN A 1 466 ? -30.091 4.126 -1.778 1.00 78.38 466 ASN A O 1
ATOM 3676 N N . GLY A 1 467 ? -30.535 5.434 -0.012 1.00 66.12 467 GLY A N 1
ATOM 3677 C CA . GLY A 1 467 ? -31.547 6.279 -0.667 1.00 66.12 467 GLY A CA 1
ATOM 3678 C C . GLY A 1 467 ? -32.880 5.591 -1.001 1.00 66.12 467 GLY A C 1
ATOM 3679 O O . GLY A 1 467 ? -33.761 6.232 -1.566 1.00 66.12 467 GLY A O 1
ATOM 3680 N N . THR A 1 468 ? -33.047 4.309 -0.665 1.00 62.69 468 THR A N 1
ATOM 3681 C CA . THR A 1 468 ? -34.312 3.553 -0.796 1.00 62.69 468 THR A CA 1
ATOM 3682 C C . THR A 1 468 ? -35.007 3.315 0.545 1.00 62.69 468 THR A C 1
ATOM 3684 O O . THR A 1 468 ? -36.071 2.697 0.604 1.00 62.69 468 THR A O 1
ATOM 3687 N N . ASP A 1 469 ? -34.421 3.826 1.624 1.00 59.84 469 ASP A N 1
ATOM 3688 C CA . ASP A 1 469 ? -34.942 3.690 2.973 1.00 59.84 469 ASP A CA 1
ATOM 3689 C C . ASP A 1 469 ? -36.214 4.509 3.181 1.00 59.84 469 ASP A C 1
ATOM 3691 O O . ASP A 1 469 ? -36.220 5.731 3.068 1.00 59.84 469 ASP A O 1
ATOM 3695 N N . ALA A 1 470 ? -37.296 3.843 3.591 1.00 53.72 470 ALA A N 1
ATOM 3696 C CA . ALA A 1 470 ? -38.592 4.478 3.846 1.00 53.72 470 ALA A CA 1
ATOM 3697 C C . ALA A 1 470 ? -38.549 5.582 4.927 1.00 53.72 470 ALA A C 1
ATOM 3699 O O . ALA A 1 470 ? -39.505 6.344 5.065 1.00 53.72 470 ALA A O 1
ATOM 3700 N N . LYS A 1 471 ? -37.456 5.662 5.702 1.00 54.78 471 LYS A N 1
ATOM 3701 C CA . LYS A 1 471 ? -37.208 6.686 6.727 1.00 54.78 471 LYS A CA 1
ATOM 3702 C C . LYS A 1 471 ? -36.373 7.878 6.238 1.00 54.78 471 LYS A C 1
ATOM 3704 O O . LYS A 1 471 ? -36.358 8.892 6.928 1.00 54.78 471 LYS A O 1
ATOM 3709 N N . LEU A 1 472 ? -35.679 7.778 5.102 1.00 58.06 472 LEU A N 1
ATOM 3710 C CA . LEU A 1 472 ? -34.717 8.782 4.640 1.00 58.06 472 LEU A CA 1
ATOM 3711 C C . LEU A 1 472 ? -34.996 9.145 3.181 1.00 58.06 472 LEU A C 1
ATOM 3713 O O . LEU A 1 472 ? -34.868 8.324 2.281 1.00 58.06 472 LEU A O 1
ATOM 3717 N N . THR A 1 473 ? -35.384 10.396 2.947 1.00 55.06 473 THR A N 1
ATOM 3718 C CA . THR A 1 473 ? -35.818 10.881 1.629 1.00 55.06 473 THR A CA 1
ATOM 3719 C C . THR A 1 473 ? -34.669 11.145 0.649 1.00 55.06 473 THR A C 1
ATOM 3721 O O . THR A 1 473 ? -34.939 11.323 -0.535 1.00 55.06 473 THR A O 1
ATOM 3724 N N . GLU A 1 474 ? -33.405 11.155 1.102 1.00 65.38 474 GLU A N 1
ATOM 3725 C CA . GLU A 1 474 ? -32.216 11.411 0.272 1.00 65.38 474 GLU A CA 1
ATOM 3726 C C . GLU A 1 474 ? -30.977 10.612 0.733 1.00 65.38 474 GLU A C 1
ATOM 3728 O O . GLU A 1 474 ? -30.887 10.155 1.877 1.00 65.38 474 GLU A O 1
ATOM 3733 N N . LYS A 1 475 ? -30.000 10.454 -0.176 1.00 77.56 475 LYS A N 1
ATOM 3734 C CA . LYS A 1 475 ? -28.683 9.867 0.112 1.00 77.56 475 LYS A CA 1
ATOM 3735 C C . LYS A 1 475 ? -27.892 10.811 1.022 1.00 77.56 475 LYS A C 1
ATOM 3737 O O . LYS A 1 475 ? -27.502 11.895 0.598 1.00 77.56 475 LYS A O 1
ATOM 3742 N N . MET A 1 476 ? -27.626 10.380 2.250 1.00 86.00 476 MET A N 1
ATOM 3743 C CA . MET A 1 476 ? -26.979 11.175 3.298 1.00 86.00 476 MET A CA 1
ATOM 3744 C C . MET A 1 476 ? -25.684 10.504 3.759 1.00 86.00 476 MET A C 1
ATOM 3746 O O . MET A 1 476 ? -25.610 9.277 3.810 1.00 86.00 476 MET A O 1
ATOM 3750 N N . HIS A 1 477 ? -24.666 11.303 4.084 1.00 90.00 477 HIS A N 1
ATOM 3751 C CA . HIS A 1 477 ? -23.459 10.825 4.758 1.00 90.00 477 HIS A CA 1
ATOM 3752 C C . HIS A 1 477 ? -23.826 10.467 6.201 1.00 90.00 477 HIS A C 1
ATOM 3754 O O . HIS A 1 477 ? -24.199 11.353 6.963 1.00 90.00 477 HIS A O 1
ATOM 3760 N N . ALA A 1 478 ? -23.779 9.182 6.547 1.00 91.62 478 ALA A N 1
ATOM 3761 C CA . ALA A 1 478 ? -24.336 8.673 7.801 1.00 91.62 478 ALA A CA 1
ATOM 3762 C C . ALA A 1 478 ? -23.278 8.102 8.754 1.00 91.62 478 ALA A C 1
ATOM 3764 O O . ALA A 1 478 ? -23.516 8.031 9.955 1.00 91.62 478 ALA A O 1
ATOM 3765 N N . PHE A 1 479 ? -22.096 7.743 8.248 1.00 95.56 479 PHE A N 1
ATOM 3766 C CA . PHE A 1 479 ? -20.994 7.291 9.091 1.00 95.56 479 PHE A CA 1
ATOM 3767 C C . PHE A 1 479 ? -19.641 7.532 8.430 1.00 95.56 479 PHE A C 1
ATOM 3769 O O . PHE A 1 479 ? -19.517 7.418 7.207 1.00 95.56 479 PHE A O 1
ATOM 3776 N N . THR A 1 480 ? -18.629 7.801 9.250 1.00 97.50 480 THR A N 1
ATOM 3777 C CA . THR A 1 480 ? -17.271 8.114 8.796 1.00 97.50 480 THR A CA 1
ATOM 3778 C C . THR A 1 480 ? -16.272 7.049 9.253 1.00 97.50 480 THR A C 1
ATOM 3780 O O . THR A 1 480 ? -16.287 6.616 10.402 1.00 97.50 480 THR A O 1
ATOM 3783 N N . VAL A 1 481 ? -15.350 6.648 8.380 1.00 98.62 481 VAL A N 1
ATOM 3784 C CA . VAL A 1 481 ? -14.156 5.884 8.762 1.00 98.62 481 VAL A CA 1
ATOM 3785 C C . VAL A 1 481 ? -12.933 6.755 8.506 1.00 98.62 481 VAL A C 1
ATOM 3787 O O . VAL A 1 481 ? -12.671 7.115 7.361 1.00 98.62 481 VAL A O 1
ATOM 3790 N N . TYR A 1 482 ? -12.203 7.104 9.561 1.00 98.75 482 TYR A N 1
ATOM 3791 C CA . TYR A 1 482 ? -10.927 7.812 9.480 1.00 98.75 482 TYR A CA 1
ATOM 3792 C C . TYR A 1 482 ? -9.777 6.809 9.424 1.00 98.75 482 TYR A C 1
ATOM 3794 O O . TYR A 1 482 ? -9.751 5.847 10.190 1.00 98.75 482 TYR A O 1
ATOM 3802 N N . LEU A 1 483 ? -8.822 7.039 8.531 1.00 98.69 483 LEU A N 1
ATOM 3803 C CA . LEU A 1 483 ? -7.624 6.229 8.360 1.00 98.69 483 LEU A CA 1
ATOM 3804 C C . LEU A 1 483 ? -6.430 7.161 8.533 1.00 98.69 483 LEU A C 1
ATOM 3806 O O . LEU A 1 483 ? -6.295 8.134 7.791 1.00 98.69 483 LEU A O 1
ATOM 3810 N N . PHE A 1 484 ? -5.627 6.905 9.563 1.00 98.44 484 PHE A N 1
ATOM 3811 C CA . PHE A 1 484 ? -4.476 7.727 9.912 1.00 98.44 484 PHE A CA 1
ATOM 3812 C C . PHE A 1 484 ? -3.183 6.963 9.679 1.00 98.44 484 PHE A C 1
ATOM 3814 O O . PHE A 1 484 ? -3.041 5.807 10.089 1.00 98.44 484 PHE A O 1
ATOM 3821 N N . ASP A 1 485 ? -2.210 7.665 9.112 1.00 97.69 485 ASP A N 1
ATOM 3822 C CA . ASP A 1 485 ? -0.831 7.218 9.114 1.00 97.69 485 ASP A CA 1
ATOM 3823 C C . ASP A 1 485 ? -0.185 7.498 10.486 1.00 97.69 485 ASP A C 1
ATOM 3825 O O . ASP A 1 485 ? 0.081 8.644 10.846 1.00 97.69 485 ASP A O 1
ATOM 3829 N N . SER A 1 486 ? 0.093 6.449 11.262 1.00 97.19 486 SER A N 1
ATOM 3830 C CA . SER A 1 486 ? 0.804 6.557 12.544 1.00 97.19 486 SER A CA 1
ATOM 3831 C C . SER A 1 486 ? 2.335 6.589 12.416 1.00 97.19 486 SER A C 1
ATOM 3833 O O . SER A 1 486 ? 3.024 6.561 13.432 1.00 97.19 486 SER A O 1
ATOM 3835 N N . HIS A 1 487 ? 2.867 6.658 11.194 1.00 95.81 487 HIS A N 1
ATOM 3836 C CA . HIS A 1 487 ? 4.281 6.530 10.839 1.00 95.81 487 HIS A CA 1
ATOM 3837 C C . HIS A 1 487 ? 4.879 5.171 11.266 1.00 95.81 487 HIS A C 1
ATOM 3839 O O . HIS A 1 487 ? 4.158 4.276 11.703 1.00 95.81 487 HIS A O 1
ATOM 3845 N N . ALA A 1 488 ? 6.197 4.998 11.101 1.00 95.00 488 ALA A N 1
ATOM 3846 C CA . ALA A 1 488 ? 6.929 3.817 11.568 1.00 95.00 488 ALA A CA 1
ATOM 3847 C C . ALA A 1 488 ? 7.752 4.116 12.824 1.00 95.00 488 ALA A C 1
ATOM 3849 O O . ALA A 1 488 ? 7.481 3.598 13.907 1.00 95.00 488 ALA A O 1
ATOM 3850 N N . TYR A 1 489 ? 8.742 5.000 12.693 1.00 94.25 489 TYR A N 1
ATOM 3851 C CA . TYR A 1 489 ? 9.700 5.315 13.750 1.00 94.25 489 TYR A CA 1
ATOM 3852 C C . TYR A 1 489 ? 9.934 6.822 13.847 1.00 94.25 489 TYR A C 1
ATOM 3854 O O . TYR A 1 489 ? 9.938 7.530 12.840 1.00 94.25 489 TYR A O 1
ATOM 3862 N N . ALA A 1 490 ? 10.171 7.308 15.063 1.00 91.75 490 ALA A N 1
ATOM 3863 C CA . ALA A 1 490 ? 10.515 8.701 15.340 1.00 91.75 490 ALA A CA 1
ATOM 3864 C C . ALA A 1 490 ? 12.032 8.966 15.286 1.00 91.75 490 ALA A C 1
ATOM 3866 O O . ALA A 1 490 ? 12.459 10.118 15.365 1.00 91.75 490 ALA A O 1
ATOM 3867 N N . ASN A 1 491 ? 12.861 7.920 15.170 1.00 90.50 491 ASN A N 1
ATOM 3868 C CA . ASN A 1 491 ? 14.317 8.037 15.116 1.00 90.50 491 ASN A CA 1
ATOM 3869 C C . ASN A 1 491 ? 14.983 7.020 14.164 1.00 90.50 491 ASN A C 1
ATOM 3871 O O . ASN A 1 491 ? 14.458 5.918 13.985 1.00 90.50 491 ASN A O 1
ATOM 3875 N N . PRO A 1 492 ? 16.167 7.339 13.599 1.00 84.25 492 PRO A N 1
ATOM 3876 C CA . PRO A 1 492 ? 16.860 6.470 12.640 1.00 84.25 492 PRO A CA 1
ATOM 3877 C C . PRO A 1 492 ? 17.272 5.105 13.200 1.00 84.25 492 PRO A C 1
ATOM 3879 O O . PRO A 1 492 ? 17.346 4.132 12.455 1.00 84.25 492 PRO A O 1
ATOM 3882 N N . GLU A 1 493 ? 17.531 5.008 14.508 1.00 89.44 493 GLU A N 1
ATOM 3883 C CA . GLU A 1 493 ? 17.911 3.751 15.162 1.00 89.44 493 GLU A CA 1
ATOM 3884 C C . GLU A 1 493 ? 16.726 2.793 15.359 1.00 89.44 493 GLU A C 1
ATOM 3886 O O . GLU A 1 493 ? 16.932 1.684 15.849 1.00 89.44 493 GLU A O 1
ATOM 3891 N N . LYS A 1 494 ? 15.499 3.208 15.001 1.00 90.06 494 LYS A N 1
ATOM 3892 C CA . LYS A 1 494 ? 14.266 2.412 15.116 1.00 90.06 494 LYS A CA 1
ATOM 3893 C C . LYS A 1 494 ? 13.988 1.911 16.539 1.00 90.06 494 LYS A C 1
ATOM 3895 O O . LYS A 1 494 ? 13.535 0.792 16.753 1.00 90.06 494 LYS A O 1
ATOM 3900 N N . THR A 1 495 ? 14.282 2.742 17.539 1.00 88.88 495 THR A N 1
ATOM 3901 C CA . THR A 1 495 ? 14.069 2.420 18.967 1.00 88.88 495 THR A CA 1
ATOM 3902 C C . THR A 1 495 ? 12.899 3.180 19.591 1.00 88.88 495 THR A C 1
ATOM 3904 O O . THR A 1 495 ? 12.507 2.905 20.729 1.00 88.88 495 THR A O 1
ATOM 3907 N N . VAL A 1 496 ? 12.346 4.153 18.868 1.00 93.00 496 VAL A N 1
ATOM 3908 C CA . VAL A 1 496 ? 11.172 4.934 19.241 1.00 93.00 496 VAL A CA 1
ATOM 3909 C C . VAL A 1 496 ? 10.185 4.871 18.085 1.00 93.00 496 VAL A C 1
ATOM 3911 O O . VAL A 1 496 ? 10.514 5.250 16.963 1.00 93.00 496 VAL A O 1
ATOM 3914 N N . TYR A 1 497 ? 8.984 4.382 18.369 1.00 96.00 497 TYR A N 1
ATOM 3915 C CA . TYR A 1 497 ? 7.897 4.307 17.403 1.00 96.00 497 TYR A CA 1
ATOM 3916 C C . TYR A 1 497 ? 7.356 5.690 17.042 1.00 96.00 497 TYR A C 1
ATOM 3918 O O . TYR A 1 497 ? 7.492 6.641 17.815 1.00 96.00 497 TYR A O 1
ATOM 3926 N N . GLY A 1 498 ? 6.791 5.793 15.840 1.00 95.06 498 GLY A N 1
ATOM 3927 C CA . GLY A 1 498 ? 6.099 6.993 15.380 1.00 95.06 498 GLY A CA 1
ATOM 3928 C C . GLY A 1 498 ? 4.756 7.216 16.082 1.00 95.06 498 GLY A C 1
ATOM 3929 O O . GLY A 1 498 ? 4.288 6.384 16.860 1.00 95.06 498 GLY A O 1
ATOM 3930 N N . GLU A 1 499 ? 4.126 8.352 15.791 1.00 95.31 499 GLU A N 1
ATOM 3931 C CA . GLU A 1 499 ? 2.745 8.629 16.184 1.00 95.31 499 GLU A CA 1
ATOM 3932 C C . GLU A 1 499 ? 2.008 9.480 15.138 1.00 95.31 499 GLU A C 1
ATOM 3934 O O . GLU A 1 499 ? 2.607 9.997 14.190 1.00 95.31 499 GLU A O 1
ATOM 3939 N N . ILE A 1 500 ? 0.691 9.624 15.312 1.00 97.44 500 ILE A N 1
ATOM 3940 C CA . ILE A 1 500 ? -0.122 10.606 14.580 1.00 97.44 500 ILE A CA 1
ATOM 3941 C C . ILE A 1 500 ? 0.298 12.002 15.040 1.00 97.44 500 ILE A C 1
ATOM 3943 O O . ILE A 1 500 ? 0.239 12.285 16.231 1.00 97.44 500 ILE A O 1
ATOM 3947 N N . LYS A 1 501 ? 0.670 12.876 14.106 1.00 96.06 501 LYS A N 1
ATOM 3948 C CA . LYS A 1 501 ? 1.230 14.204 14.370 1.00 96.06 501 LYS A CA 1
ATOM 3949 C C . LYS A 1 501 ? 0.182 15.311 14.453 1.00 96.06 501 LYS A C 1
ATOM 3951 O O . LYS A 1 501 ? -0.972 15.161 14.052 1.00 96.06 501 LYS A O 1
ATOM 3956 N N . GLN A 1 502 ? 0.602 16.463 14.976 1.00 95.44 502 GLN A N 1
ATOM 3957 C CA . GLN A 1 502 ? -0.268 17.620 15.197 1.00 95.44 502 GLN A CA 1
ATOM 3958 C C . GLN A 1 502 ? -0.953 18.135 13.915 1.00 95.44 502 GLN A C 1
ATOM 3960 O O . GLN A 1 502 ? -2.132 18.479 13.959 1.00 95.44 502 GLN A O 1
ATOM 3965 N N . ASP A 1 503 ? -0.259 18.168 12.780 1.00 95.19 503 ASP A N 1
ATOM 3966 C CA . ASP A 1 503 ? -0.818 18.587 11.486 1.00 95.19 503 ASP A CA 1
ATOM 3967 C C . ASP A 1 503 ? -1.926 17.638 10.989 1.00 95.19 503 ASP A C 1
ATOM 3969 O O . ASP A 1 503 ? -2.959 18.092 10.494 1.00 95.19 503 ASP A O 1
ATOM 3973 N N . GLN A 1 504 ? -1.778 16.328 11.206 1.00 97.31 504 GLN A N 1
ATOM 3974 C CA . GLN A 1 504 ? -2.822 15.331 10.946 1.00 97.31 504 GLN A CA 1
ATOM 3975 C C . GLN A 1 504 ? -4.028 15.524 11.879 1.00 97.31 504 GLN A C 1
ATOM 3977 O O . GLN A 1 504 ? -5.178 15.400 11.454 1.00 97.31 504 GLN A O 1
ATOM 3982 N N . LEU A 1 505 ? -3.796 15.878 13.146 1.00 97.81 505 LEU A N 1
ATOM 3983 C CA . LEU A 1 505 ? -4.864 16.199 14.097 1.00 97.81 505 LEU A CA 1
ATOM 3984 C C . LEU A 1 505 ? -5.617 17.486 13.716 1.00 97.81 505 LEU A C 1
ATOM 3986 O O . LEU A 1 505 ? -6.839 17.559 13.856 1.00 97.81 505 LEU A O 1
ATOM 3990 N N . GLU A 1 506 ? -4.916 18.503 13.217 1.00 96.44 506 GLU A N 1
ATOM 3991 C CA . GLU A 1 506 ? -5.517 19.727 12.676 1.00 96.44 506 GLU A CA 1
ATOM 3992 C C . GLU A 1 506 ? -6.324 19.448 11.403 1.00 96.44 506 GLU A C 1
ATOM 3994 O O . GLU A 1 506 ? -7.456 19.925 11.276 1.00 96.44 506 GLU A O 1
ATOM 3999 N N . TRP A 1 507 ? -5.800 18.610 10.506 1.00 96.06 507 TRP A N 1
ATOM 4000 C CA . TRP A 1 507 ? -6.540 18.113 9.348 1.00 96.06 507 TRP A CA 1
ATOM 4001 C C . TRP A 1 507 ? -7.834 17.407 9.761 1.00 96.06 507 TRP A C 1
ATOM 4003 O O . TRP A 1 507 ? -8.902 17.763 9.260 1.00 96.06 507 TRP A O 1
ATOM 4013 N N . TYR A 1 508 ? -7.773 16.487 10.726 1.00 97.12 508 TYR A N 1
ATOM 4014 C CA . TYR A 1 508 ? -8.958 15.816 11.261 1.00 97.12 508 TYR A CA 1
ATOM 4015 C C . TYR A 1 508 ? -10.003 16.816 11.771 1.00 97.12 508 TYR A C 1
ATOM 4017 O O . TYR A 1 508 ? -11.172 16.712 11.396 1.00 97.12 508 TYR A O 1
ATOM 4025 N N . ARG A 1 509 ? -9.602 17.820 12.568 1.00 95.44 509 ARG A N 1
ATOM 4026 C CA . ARG A 1 509 ? -10.535 18.846 13.068 1.00 95.44 509 ARG A CA 1
ATOM 4027 C C . ARG A 1 509 ? -11.246 19.557 11.918 1.00 95.44 509 ARG A C 1
ATOM 4029 O O . ARG A 1 509 ? -12.462 19.731 11.974 1.00 95.44 509 ARG A O 1
ATOM 4036 N N . ASN A 1 510 ? -10.509 19.934 10.875 1.00 93.75 510 ASN A N 1
ATOM 4037 C CA . ASN A 1 510 ? -11.071 20.608 9.705 1.00 93.75 510 ASN A CA 1
ATOM 4038 C C . ASN A 1 510 ? -12.042 19.698 8.938 1.00 93.75 510 ASN A C 1
ATOM 4040 O O . ASN A 1 510 ? -13.128 20.136 8.551 1.00 93.75 510 ASN A O 1
ATOM 4044 N N . VAL A 1 511 ? -11.686 18.425 8.754 1.00 93.06 511 VAL A N 1
ATOM 4045 C CA . VAL A 1 511 ? -12.532 17.446 8.062 1.00 93.06 511 VAL A CA 1
ATOM 4046 C C . VAL A 1 511 ? -13.809 17.155 8.851 1.00 93.06 511 VAL A C 1
ATOM 4048 O O . VAL A 1 511 ? -14.898 17.300 8.295 1.00 93.06 511 VAL A O 1
ATOM 4051 N N . SER A 1 512 ? -13.703 16.841 10.143 1.00 92.81 512 SER A N 1
ATOM 4052 C CA . SER A 1 512 ? -14.847 16.584 11.030 1.00 92.81 512 SER A CA 1
ATOM 4053 C C . SER A 1 512 ? -15.806 17.783 11.077 1.00 92.81 512 SER A C 1
ATOM 4055 O O . SER A 1 512 ? -17.024 17.633 10.938 1.00 92.81 512 SER A O 1
ATOM 4057 N N . GLN A 1 513 ? -15.276 19.011 11.158 1.00 90.38 513 GLN A N 1
ATOM 4058 C CA . GLN A 1 513 ? -16.090 20.230 11.098 1.00 90.38 513 GLN A CA 1
ATOM 4059 C C . GLN A 1 513 ? -16.795 20.411 9.749 1.00 90.38 513 GLN A C 1
ATOM 4061 O O . GLN A 1 513 ? -17.936 20.874 9.724 1.00 90.38 513 GLN A O 1
ATOM 4066 N N . SER A 1 514 ? -16.161 20.022 8.638 1.00 90.12 514 SER A N 1
ATOM 4067 C CA . SER A 1 514 ? -16.751 20.138 7.297 1.00 90.12 514 SER A CA 1
ATOM 4068 C C . SER A 1 514 ? -17.989 19.257 7.088 1.00 90.12 514 SER A C 1
ATOM 4070 O O . SER A 1 514 ? -18.779 19.511 6.179 1.00 90.12 514 SER A O 1
ATOM 4072 N N . PHE A 1 515 ? -18.182 18.230 7.923 1.00 88.62 515 PHE A N 1
ATOM 4073 C CA . PHE A 1 515 ? -19.325 17.318 7.837 1.00 88.62 515 PHE A CA 1
ATOM 4074 C C . PHE A 1 515 ? -20.568 17.815 8.579 1.00 88.62 515 PHE A C 1
ATOM 4076 O O . PHE A 1 515 ? -21.636 17.226 8.423 1.00 88.62 515 PHE A O 1
ATOM 4083 N N . LYS A 1 516 ? -20.471 18.915 9.333 1.00 79.81 516 LYS A N 1
ATOM 4084 C CA . LYS A 1 516 ? -21.623 19.533 9.996 1.00 79.81 516 LYS A CA 1
ATOM 4085 C C . LYS A 1 516 ? -22.527 20.207 8.963 1.00 79.81 516 LYS A C 1
ATOM 4087 O O . LYS A 1 516 ? -22.228 21.294 8.471 1.00 79.81 516 LYS A O 1
ATOM 4092 N N . THR A 1 517 ? -23.656 19.582 8.633 1.00 63.03 517 THR A N 1
ATOM 4093 C CA . THR A 1 517 ? -24.652 20.158 7.716 1.00 63.03 517 THR A CA 1
ATOM 4094 C C . THR A 1 517 ? -25.780 20.839 8.491 1.00 63.03 517 THR A C 1
ATOM 4096 O O . THR A 1 517 ? -26.740 20.201 8.925 1.00 63.03 517 THR A O 1
ATOM 4099 N N . GLY A 1 518 ? -25.698 22.162 8.647 1.00 62.31 518 GLY A N 1
ATOM 4100 C CA . GLY A 1 518 ? -26.749 22.952 9.296 1.00 62.31 518 GLY A CA 1
ATOM 4101 C C . GLY A 1 518 ? -26.804 22.740 10.813 1.00 62.31 518 GLY A C 1
ATOM 4102 O O . GLY A 1 518 ? -25.834 23.034 11.501 1.00 62.31 518 GLY A O 1
ATOM 4103 N N . GLN A 1 519 ? -27.953 22.291 11.332 1.00 50.69 519 GLN A N 1
ATOM 4104 C CA . GLN A 1 519 ? -28.163 22.004 12.764 1.00 50.69 519 GLN A CA 1
ATOM 4105 C C . GLN A 1 519 ? -27.959 20.521 13.132 1.00 50.69 519 GLN A C 1
ATOM 4107 O O . GLN A 1 519 ? -28.160 20.166 14.288 1.00 50.69 519 GLN A O 1
ATOM 4112 N N . ALA A 1 520 ? -27.615 19.657 12.171 1.00 60.16 520 ALA A N 1
ATOM 4113 C CA . ALA A 1 520 ? -27.387 18.237 12.429 1.00 60.16 520 ALA A CA 1
ATOM 4114 C C . ALA A 1 520 ? -25.991 17.993 13.024 1.00 60.16 520 ALA A C 1
ATOM 4116 O O . ALA A 1 520 ? -25.022 18.652 12.631 1.00 60.16 520 ALA A O 1
ATOM 4117 N N . ASP A 1 521 ? -25.903 17.032 13.944 1.00 71.12 521 ASP A N 1
ATOM 4118 C CA . ASP A 1 521 ? -24.634 16.566 14.498 1.00 71.12 521 ASP A CA 1
ATOM 4119 C C . ASP A 1 521 ? -23.762 15.913 13.416 1.00 71.12 521 ASP A C 1
ATOM 4121 O O . ASP A 1 521 ? -24.256 15.396 12.409 1.00 71.12 521 ASP A O 1
ATOM 4125 N N . THR A 1 522 ? -22.442 15.952 13.616 1.00 80.56 522 THR A N 1
ATOM 4126 C CA . THR A 1 522 ? -21.495 15.238 12.752 1.00 80.56 522 THR A CA 1
ATOM 4127 C C . THR A 1 522 ? -21.793 13.732 12.806 1.00 80.56 522 THR A C 1
ATOM 4129 O O . THR A 1 522 ? -21.980 13.210 13.907 1.00 80.56 522 THR A O 1
ATOM 4132 N N . PRO A 1 523 ? -21.812 13.011 11.666 1.00 89.75 523 PRO A N 1
ATOM 4133 C CA . PRO A 1 523 ? -21.982 11.561 11.667 1.00 89.75 523 PRO A CA 1
ATOM 4134 C C . PRO A 1 523 ? -20.945 10.859 12.548 1.00 89.75 523 PRO A C 1
ATOM 4136 O O . PRO A 1 523 ? -19.763 11.192 12.469 1.00 89.75 523 PRO A O 1
ATOM 4139 N N . ASN A 1 524 ? -21.373 9.868 13.338 1.00 95.19 524 ASN A N 1
ATOM 4140 C CA . ASN A 1 524 ? -20.466 9.053 14.151 1.00 95.19 524 ASN A CA 1
ATOM 4141 C C . ASN A 1 524 ? -19.362 8.420 13.288 1.00 95.19 524 ASN A C 1
ATOM 4143 O O . ASN A 1 524 ? -19.533 8.176 12.086 1.00 95.19 524 ASN A O 1
ATOM 4147 N N . ALA A 1 525 ? -18.227 8.139 13.925 1.00 97.62 525 ALA A N 1
ATOM 4148 C CA . ALA A 1 525 ? -17.043 7.669 13.236 1.00 97.62 525 ALA A CA 1
ATOM 4149 C C . ALA A 1 525 ? -16.239 6.610 13.998 1.00 97.62 525 ALA A C 1
ATOM 4151 O O . ALA A 1 525 ? -16.260 6.536 15.231 1.00 97.62 525 ALA A O 1
ATOM 4152 N N . ILE A 1 526 ? -15.464 5.835 13.236 1.00 98.69 526 ILE A N 1
ATOM 4153 C CA . ILE A 1 526 ? -14.363 4.997 13.733 1.00 98.69 526 ILE A CA 1
ATOM 4154 C C . ILE A 1 526 ? -13.052 5.496 13.130 1.00 98.69 526 ILE A C 1
ATOM 4156 O O . ILE A 1 526 ? -13.024 5.853 11.955 1.00 98.69 526 ILE A O 1
ATOM 4160 N N . ALA A 1 527 ? -11.971 5.491 13.910 1.00 98.75 527 ALA A N 1
ATOM 4161 C CA . ALA A 1 527 ? -10.623 5.744 13.404 1.00 98.75 527 ALA A CA 1
ATOM 4162 C C . ALA A 1 527 ? -9.751 4.482 13.427 1.00 98.75 527 ALA A C 1
ATOM 4164 O O . ALA A 1 527 ? -9.740 3.750 14.415 1.00 98.75 527 ALA A O 1
ATOM 4165 N N . PHE A 1 528 ? -8.986 4.252 12.366 1.00 98.88 528 PHE A N 1
ATOM 4166 C CA . PHE A 1 528 ? -7.983 3.196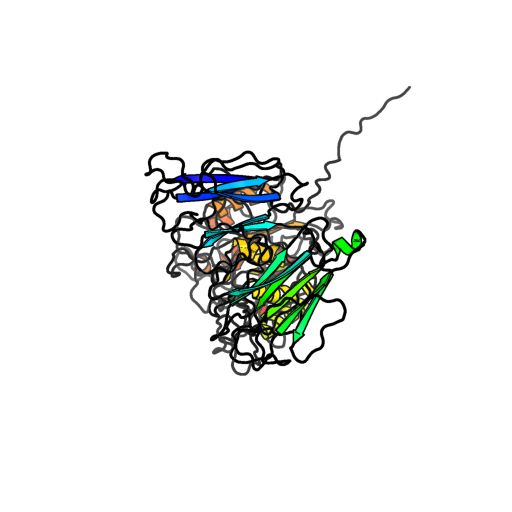 12.286 1.00 98.88 528 PHE A CA 1
ATOM 4167 C C . PHE A 1 528 ? -6.583 3.795 12.145 1.00 98.88 528 PHE A C 1
ATOM 4169 O O . PHE A 1 528 ? -6.372 4.717 11.358 1.00 98.88 528 PHE A O 1
ATOM 4176 N N . PHE A 1 529 ? -5.641 3.250 12.907 1.00 98.69 529 PHE A N 1
ATOM 4177 C CA . PHE A 1 529 ? -4.205 3.548 12.864 1.00 98.69 529 PHE A CA 1
ATOM 4178 C C . PHE A 1 529 ? -3.434 2.306 13.316 1.00 98.69 529 PHE A C 1
ATOM 4180 O O . PHE A 1 529 ? -4.001 1.452 13.992 1.00 98.69 529 PHE A O 1
ATOM 4187 N N . HIS A 1 530 ? -2.167 2.168 12.937 1.00 98.56 530 HIS A N 1
ATOM 4188 C CA . HIS A 1 530 ? -1.418 0.955 13.248 1.00 98.56 530 HIS A CA 1
ATOM 4189 C C . HIS A 1 530 ? -0.819 1.002 14.658 1.00 98.56 530 HIS A C 1
ATOM 4191 O O . HIS A 1 530 ? -1.194 0.193 15.508 1.00 98.56 530 HIS A O 1
ATOM 4197 N N . ILE A 1 531 ? 0.049 1.986 14.916 1.00 98.38 531 ILE A N 1
ATOM 4198 C CA . ILE A 1 531 ? 0.741 2.156 16.199 1.00 98.38 531 ILE A CA 1
ATOM 4199 C C . ILE A 1 531 ? -0.242 2.754 17.217 1.00 98.38 531 ILE A C 1
ATOM 4201 O O . ILE A 1 531 ? -0.833 3.805 16.947 1.00 98.38 531 ILE A O 1
ATOM 4205 N N . PRO A 1 532 ? -0.442 2.122 18.385 1.00 97.50 532 PRO A N 1
ATOM 4206 C CA . PRO A 1 532 ? -1.375 2.597 19.398 1.00 97.50 532 PRO A CA 1
ATOM 4207 C C . PRO A 1 532 ? -0.961 3.964 19.955 1.00 97.50 532 PRO A C 1
ATOM 4209 O O . PRO A 1 532 ? 0.220 4.258 20.137 1.00 97.50 532 PRO A O 1
ATOM 4212 N N . MET A 1 533 ? -1.943 4.790 20.316 1.00 95.25 533 MET A N 1
ATOM 4213 C CA . MET A 1 533 ? -1.678 6.013 21.083 1.00 95.25 533 MET A CA 1
ATOM 4214 C C . MET A 1 533 ? -1.390 5.691 22.564 1.00 95.25 533 MET A C 1
ATOM 4216 O O . MET A 1 533 ? -1.861 4.661 23.059 1.00 95.25 533 MET A O 1
ATOM 4220 N N . PRO A 1 534 ? -0.665 6.552 23.305 1.00 93.06 534 PRO A N 1
ATOM 4221 C CA . PRO A 1 534 ? -0.252 6.275 24.685 1.00 93.06 534 PRO A CA 1
ATOM 4222 C C . PRO A 1 534 ? -1.386 5.871 25.630 1.00 93.06 534 PRO A C 1
ATOM 4224 O O . PRO A 1 534 ? -1.184 5.038 26.518 1.00 93.06 534 PRO A O 1
ATOM 4227 N N . GLU A 1 535 ? -2.589 6.410 25.427 1.00 92.81 535 GLU A N 1
ATOM 4228 C CA . GLU A 1 535 ? -3.771 6.129 26.239 1.00 92.81 535 GLU A CA 1
ATOM 4229 C C . GLU A 1 535 ? -4.219 4.663 26.160 1.00 92.81 535 GLU A C 1
ATOM 4231 O O . GLU A 1 535 ? -4.885 4.199 27.082 1.00 92.81 535 GLU A O 1
ATOM 4236 N N . TYR A 1 536 ? -3.778 3.886 25.158 1.00 95.06 536 TYR A N 1
ATOM 4237 C CA . TYR A 1 536 ? -3.974 2.432 25.124 1.00 95.06 536 TYR A CA 1
ATOM 4238 C C . TYR A 1 536 ? -3.326 1.710 26.304 1.00 95.06 536 TYR A C 1
ATOM 4240 O O . TYR A 1 536 ? -3.741 0.595 26.612 1.00 95.06 536 TYR A O 1
ATOM 4248 N N . ASN A 1 537 ? -2.387 2.325 27.034 1.00 91.12 537 ASN A N 1
ATOM 4249 C CA . ASN A 1 537 ? -1.750 1.723 28.209 1.00 91.12 537 ASN A CA 1
ATOM 4250 C C . ASN A 1 537 ? -2.714 1.285 29.321 1.00 91.12 537 ASN A C 1
ATOM 4252 O O . ASN A 1 537 ? -2.287 0.546 30.214 1.00 91.12 537 ASN A O 1
ATOM 4256 N N . ASN A 1 538 ? -3.998 1.634 29.224 1.00 84.81 538 ASN A N 1
ATOM 4257 C CA . ASN A 1 538 ? -5.041 1.241 30.161 1.00 84.81 538 ASN A CA 1
ATOM 4258 C C . ASN A 1 538 ? -4.771 1.797 31.562 1.00 84.81 538 ASN A C 1
ATOM 4260 O O . ASN A 1 538 ? -4.820 1.074 32.553 1.00 84.81 538 ASN A O 1
ATOM 4264 N N . LEU A 1 539 ? -4.426 3.079 31.624 1.00 83.06 539 LEU A N 1
ATOM 4265 C CA . LEU A 1 539 ? -4.261 3.831 32.859 1.00 83.06 539 LEU A CA 1
ATOM 4266 C C . LEU A 1 539 ? -5.111 5.095 32.740 1.00 83.06 539 LEU A C 1
ATOM 4268 O O . LEU A 1 539 ? -5.054 5.769 31.712 1.00 83.06 539 LEU A O 1
ATOM 4272 N N . ASP A 1 540 ? -5.905 5.409 33.762 1.00 78.00 540 ASP A N 1
ATOM 4273 C CA . ASP A 1 540 ? -6.496 6.744 33.868 1.00 78.00 540 ASP A CA 1
ATOM 4274 C C . ASP A 1 540 ? -5.458 7.785 34.311 1.00 78.00 540 ASP A C 1
ATOM 4276 O O . ASP A 1 540 ? -4.275 7.498 34.509 1.00 78.00 540 ASP A O 1
ATOM 4280 N N . ARG A 1 541 ? -5.924 9.026 34.475 1.00 73.75 541 ARG A N 1
ATOM 4281 C CA . ARG A 1 541 ? -5.106 10.169 34.895 1.00 73.75 541 ARG A CA 1
ATOM 4282 C C . ARG A 1 541 ? -4.474 9.990 36.279 1.00 73.75 541 ARG A C 1
ATOM 4284 O O . ARG A 1 541 ? -3.461 10.629 36.548 1.00 73.75 541 ARG A O 1
ATOM 4291 N N . ASP A 1 542 ? -5.045 9.126 37.117 1.00 78.88 542 ASP A N 1
ATOM 4292 C CA . ASP A 1 542 ? -4.565 8.820 38.466 1.00 78.88 542 ASP A CA 1
ATOM 4293 C C . ASP A 1 542 ? -3.676 7.556 38.493 1.00 78.88 542 ASP A C 1
ATOM 4295 O O . ASP A 1 542 ? -3.150 7.171 39.540 1.00 78.88 542 ASP A O 1
ATOM 4299 N N . GLY A 1 543 ? -3.453 6.922 37.334 1.00 81.19 543 GLY A N 1
ATOM 4300 C CA . GLY A 1 543 ? -2.622 5.730 37.181 1.00 81.19 543 GLY A CA 1
ATOM 4301 C C . GLY A 1 543 ? -3.333 4.420 37.533 1.00 81.19 543 GLY A C 1
ATOM 4302 O O . GLY A 1 543 ? -2.666 3.405 37.753 1.00 81.19 543 GLY A O 1
ATOM 4303 N N . HIS A 1 544 ? -4.665 4.408 37.601 1.00 83.12 544 HIS A N 1
ATOM 4304 C CA . HIS A 1 544 ? -5.452 3.206 37.862 1.00 83.12 544 HIS A CA 1
ATOM 4305 C C . HIS A 1 544 ? -5.851 2.490 36.570 1.00 83.12 544 HIS A C 1
ATOM 4307 O O . HIS A 1 544 ? -6.205 3.109 35.564 1.00 83.12 544 HIS A O 1
ATOM 4313 N N . GLN A 1 545 ? -5.832 1.154 36.613 1.00 86.38 545 GLN A N 1
ATOM 4314 C CA . GLN A 1 545 ? -6.262 0.329 35.487 1.00 86.38 545 GLN A CA 1
ATOM 4315 C C . GLN A 1 545 ? -7.753 0.508 35.209 1.00 86.38 545 GLN A C 1
ATOM 4317 O O . GLN A 1 545 ? -8.572 0.348 36.116 1.00 86.38 545 GLN A O 1
ATOM 4322 N N . GLN A 1 546 ? -8.102 0.778 33.950 1.00 86.69 546 GLN A N 1
ATOM 4323 C CA . GLN A 1 546 ? -9.498 0.810 33.529 1.00 86.69 546 GLN A CA 1
ATOM 4324 C C . GLN A 1 546 ? -10.004 -0.607 33.216 1.00 86.69 546 GLN A C 1
ATOM 4326 O O . GLN A 1 546 ? -9.219 -1.509 32.882 1.00 86.69 546 GLN A O 1
ATOM 4331 N N . PRO A 1 547 ? -11.326 -0.839 33.322 1.00 91.00 547 PRO A N 1
ATOM 4332 C CA . PRO A 1 547 ? -11.931 -2.080 32.869 1.00 91.00 547 PRO A CA 1
ATOM 4333 C C . PRO A 1 547 ? -11.675 -2.305 31.375 1.00 91.00 547 PRO A C 1
ATOM 4335 O O . PRO A 1 547 ? -11.972 -1.446 30.544 1.00 91.00 547 PRO A O 1
ATOM 4338 N N . ILE A 1 548 ? -11.167 -3.491 31.046 1.00 94.69 548 ILE A N 1
ATOM 4339 C CA . ILE A 1 548 ? -10.946 -3.951 29.674 1.00 94.69 548 ILE A CA 1
ATOM 4340 C C . ILE A 1 548 ? -11.821 -5.169 29.371 1.00 94.69 548 ILE A C 1
ATOM 4342 O O . ILE A 1 548 ? -12.093 -5.981 30.258 1.00 94.69 548 ILE A O 1
ATOM 4346 N N . LEU A 1 549 ? -12.213 -5.334 28.107 1.00 96.31 549 LEU A N 1
ATOM 4347 C CA . LEU A 1 549 ? -12.768 -6.584 27.588 1.00 96.31 549 LEU A CA 1
ATOM 4348 C C . LEU A 1 549 ? -11.824 -7.192 26.547 1.00 96.31 549 LEU A C 1
ATOM 4350 O O . LEU A 1 549 ? -11.659 -6.646 25.455 1.00 96.31 549 LEU A O 1
ATOM 4354 N N . GLY A 1 550 ? -11.243 -8.344 26.877 1.00 95.12 550 GLY A N 1
ATOM 4355 C CA . GLY A 1 550 ? -10.169 -9.003 26.132 1.00 95.12 550 GLY A CA 1
ATOM 4356 C C . GLY A 1 550 ? -8.891 -9.074 26.961 1.00 95.12 550 GLY A C 1
ATOM 4357 O O . GLY A 1 550 ? -8.935 -8.913 28.180 1.00 95.12 550 GLY A O 1
ATOM 4358 N N . ASP A 1 551 ? -7.758 -9.303 26.306 1.00 94.06 551 ASP A N 1
ATOM 4359 C CA . ASP A 1 551 ? -6.500 -9.585 26.983 1.00 94.06 551 ASP A CA 1
ATOM 4360 C C . ASP A 1 551 ? -5.417 -8.573 26.593 1.00 94.06 551 ASP A C 1
ATOM 4362 O O . ASP A 1 551 ? -5.146 -8.352 25.411 1.00 94.06 551 ASP A O 1
ATOM 4366 N N . LYS A 1 552 ? -4.769 -7.993 27.611 1.00 94.56 552 LYS A N 1
ATOM 4367 C CA . LYS A 1 552 ? -3.511 -7.246 27.493 1.00 94.56 552 LYS A CA 1
ATOM 4368 C C . LYS A 1 552 ? -2.364 -8.181 27.876 1.00 94.56 552 LYS A C 1
ATOM 4370 O O . LYS A 1 552 ? -2.240 -8.531 29.051 1.00 94.56 552 LYS A O 1
ATOM 4375 N N . ARG A 1 553 ? -1.568 -8.631 26.907 1.00 92.94 553 ARG A N 1
ATOM 4376 C CA . ARG A 1 553 ? -0.500 -9.633 27.111 1.00 92.94 553 ARG A CA 1
ATOM 4377 C C . ARG A 1 553 ? 0.901 -9.110 26.859 1.00 92.94 553 ARG A C 1
ATOM 4379 O O . ARG A 1 553 ? 1.861 -9.803 27.185 1.00 92.94 553 ARG A O 1
ATOM 4386 N N . GLU A 1 554 ? 1.012 -7.894 26.353 1.00 94.50 554 GLU A N 1
ATOM 4387 C CA . GLU A 1 554 ? 2.280 -7.204 26.191 1.00 94.50 554 GLU A CA 1
ATOM 4388 C C . GLU A 1 554 ? 2.154 -5.720 26.538 1.00 94.50 554 GLU A C 1
ATOM 4390 O O . GLU A 1 554 ? 1.063 -5.186 26.780 1.00 94.50 554 GLU A O 1
ATOM 4395 N N . THR A 1 555 ? 3.306 -5.068 26.636 1.00 95.00 555 THR A N 1
ATOM 4396 C CA . THR A 1 555 ? 3.385 -3.622 26.841 1.00 95.00 555 THR A CA 1
ATOM 4397 C C . THR A 1 555 ? 2.835 -2.910 25.612 1.00 95.00 555 THR A C 1
ATOM 4399 O O . THR A 1 555 ? 3.056 -3.366 24.501 1.00 95.00 555 THR A O 1
ATOM 4402 N N . VAL A 1 556 ? 2.134 -1.795 25.816 1.00 95.81 556 VAL A N 1
ATOM 4403 C CA . VAL A 1 556 ? 1.676 -0.964 24.699 1.00 95.81 556 VAL A CA 1
ATOM 4404 C C . VAL A 1 556 ? 2.863 -0.231 24.098 1.00 95.81 556 VAL A C 1
ATOM 4406 O O . VAL A 1 556 ? 3.542 0.529 24.797 1.00 95.81 556 VAL A O 1
ATOM 4409 N N . SER A 1 557 ? 3.085 -0.448 22.809 1.00 95.69 557 SER A N 1
ATOM 4410 C CA . SER A 1 557 ? 4.192 0.137 22.061 1.00 95.69 557 SER A CA 1
ATOM 4411 C C . SER A 1 557 ? 3.733 1.400 21.336 1.00 95.69 557 SER A C 1
ATOM 4413 O O . SER A 1 557 ? 3.449 1.385 20.146 1.00 95.69 557 SER A O 1
ATOM 4415 N N . SER A 1 558 ? 3.607 2.507 22.071 1.00 94.75 558 SER A N 1
ATOM 4416 C CA . SER A 1 558 ? 3.186 3.796 21.509 1.00 94.75 558 SER A CA 1
ATOM 4417 C C . SER A 1 558 ? 4.363 4.716 21.186 1.00 94.75 558 SER A C 1
ATOM 4419 O O . SER A 1 558 ? 5.462 4.576 21.741 1.00 94.75 558 SER A O 1
ATOM 4421 N N . GLY A 1 559 ? 4.093 5.737 20.370 1.00 91.94 559 GLY A N 1
ATOM 4422 C CA . GLY A 1 559 ? 4.931 6.930 20.295 1.00 91.94 559 GLY A CA 1
ATOM 4423 C C . GLY A 1 559 ? 5.117 7.605 21.661 1.00 91.94 559 GLY A C 1
ATOM 4424 O O . GLY A 1 559 ? 4.431 7.290 22.647 1.00 91.94 559 GLY A O 1
ATOM 4425 N N . LYS A 1 560 ? 6.126 8.476 21.743 1.00 88.38 560 LYS A N 1
ATOM 4426 C CA . LYS A 1 560 ? 6.599 9.084 22.998 1.00 88.38 560 LYS A CA 1
ATOM 4427 C C . LYS A 1 560 ? 6.397 10.595 23.056 1.00 88.38 560 LYS A C 1
ATOM 4429 O O . LYS A 1 560 ? 6.680 11.176 24.108 1.00 88.38 560 LYS A O 1
ATOM 4434 N N . ASP A 1 561 ? 5.966 11.240 21.975 1.00 86.38 561 ASP A N 1
ATOM 4435 C CA . ASP A 1 561 ? 5.685 12.668 22.013 1.00 86.38 561 ASP A CA 1
ATOM 4436 C C . ASP A 1 561 ? 4.402 12.912 22.810 1.00 86.38 561 ASP A C 1
ATOM 4438 O O . ASP A 1 561 ? 3.351 12.320 22.581 1.00 86.38 561 ASP A O 1
ATOM 4442 N N . THR A 1 562 ? 4.510 13.785 23.803 1.00 82.31 562 THR A N 1
ATOM 4443 C CA . THR A 1 562 ? 3.408 14.157 24.699 1.00 82.31 562 THR A CA 1
ATOM 4444 C C . THR A 1 562 ? 3.073 15.645 24.594 1.00 82.31 562 THR A C 1
ATOM 4446 O O . THR A 1 562 ? 2.330 16.175 25.420 1.00 82.31 562 THR A O 1
ATOM 4449 N N . SER A 1 563 ? 3.614 16.341 23.585 1.00 88.88 563 SER A N 1
ATOM 4450 C CA . SER A 1 563 ? 3.371 17.768 23.345 1.00 88.88 563 SER A CA 1
ATOM 4451 C C . SER A 1 563 ? 1.929 18.082 22.918 1.00 88.88 563 SER A C 1
ATOM 4453 O O . SER A 1 563 ? 1.465 19.209 23.103 1.00 88.88 563 SER A O 1
ATOM 4455 N N . TYR A 1 564 ? 1.190 17.087 22.422 1.00 91.25 564 TYR A N 1
ATOM 4456 C CA . TYR A 1 564 ? -0.239 17.140 22.107 1.00 91.25 564 TYR A CA 1
ATOM 4457 C C . TYR A 1 564 ? -0.925 15.821 22.506 1.00 91.25 564 TYR A C 1
ATOM 4459 O O . TYR A 1 564 ? -0.270 14.804 22.715 1.00 91.25 564 TYR A O 1
ATOM 4467 N N . SER A 1 565 ? -2.259 15.829 22.635 1.00 92.75 565 SER A N 1
ATOM 4468 C CA . SER A 1 565 ? -3.048 14.629 22.965 1.00 92.75 565 SER A CA 1
ATOM 4469 C C . SER A 1 565 ? -3.976 14.251 21.812 1.00 92.75 565 SER A C 1
ATOM 4471 O O . SER A 1 565 ? -4.874 15.017 21.434 1.00 92.75 565 SER A O 1
ATOM 4473 N N . ILE A 1 566 ? -3.772 13.040 21.287 1.00 96.12 566 ILE A N 1
ATOM 4474 C CA . ILE A 1 566 ? -4.606 12.430 20.245 1.00 96.12 566 ILE A CA 1
ATOM 4475 C C . ILE A 1 566 ? -6.014 12.179 20.803 1.00 96.12 566 ILE A C 1
ATOM 4477 O O . ILE A 1 566 ? -6.990 12.666 20.229 1.00 96.12 566 ILE A O 1
ATOM 4481 N N . LEU A 1 567 ? -6.130 11.528 21.972 1.00 95.31 567 LEU A N 1
ATOM 4482 C CA . LEU A 1 567 ? -7.426 11.242 22.601 1.00 95.31 567 LEU A CA 1
ATOM 4483 C C . LEU A 1 567 ? -8.231 12.519 22.868 1.00 95.31 567 LEU A C 1
ATOM 4485 O O . LEU A 1 567 ? -9.421 12.574 22.559 1.00 95.31 567 LEU A O 1
ATOM 4489 N N . SER A 1 568 ? -7.591 13.559 23.416 1.00 95.25 568 SER A N 1
ATOM 4490 C CA . SER A 1 568 ? -8.273 14.830 23.693 1.00 95.25 568 SER A CA 1
ATOM 4491 C C . SER A 1 568 ? -8.790 15.475 22.412 1.00 95.25 568 SER A C 1
ATOM 4493 O O . SER A 1 568 ? -9.917 15.964 22.395 1.00 95.25 568 SER A O 1
ATOM 4495 N N . THR A 1 569 ? -8.009 15.415 21.331 1.00 96.81 569 THR A N 1
ATOM 4496 C CA . THR A 1 569 ? -8.421 15.945 20.029 1.00 96.81 569 THR A CA 1
ATOM 4497 C C . THR A 1 569 ? -9.609 15.171 19.457 1.00 96.81 569 THR A C 1
ATOM 4499 O O . THR A 1 569 ? -10.574 15.784 19.000 1.00 96.81 569 THR A O 1
ATOM 4502 N N . PHE A 1 570 ? -9.590 13.837 19.522 1.00 96.94 570 PHE A N 1
ATOM 4503 C CA . PHE A 1 570 ? -10.719 13.013 19.081 1.00 96.94 570 PHE A CA 1
ATOM 4504 C C . PHE A 1 570 ? -11.985 13.313 19.890 1.00 96.94 570 PHE A C 1
ATOM 4506 O O . PHE A 1 570 ? -13.042 13.551 19.304 1.00 96.94 570 PHE A O 1
ATOM 4513 N N . ARG A 1 571 ? -11.862 13.429 21.218 1.00 95.00 571 ARG A N 1
ATOM 4514 C CA . ARG A 1 571 ? -12.965 13.794 22.121 1.00 95.00 571 ARG A CA 1
ATOM 4515 C C . ARG A 1 571 ? -13.549 15.173 21.804 1.00 95.00 571 ARG A C 1
ATOM 4517 O O . ARG A 1 571 ? -14.762 15.342 21.847 1.00 95.00 571 ARG A O 1
ATOM 4524 N N . GLU A 1 572 ? -12.704 16.157 21.502 1.00 93.88 572 GLU A N 1
ATOM 4525 C CA . GLU A 1 572 ? -13.129 17.514 21.128 1.00 93.88 572 GLU A CA 1
ATOM 4526 C C . GLU A 1 572 ? -13.857 17.566 19.780 1.00 93.88 572 GLU A C 1
ATOM 4528 O O . GLU A 1 572 ? -14.786 18.360 19.626 1.00 93.88 572 GLU A O 1
ATOM 4533 N N . GLY A 1 573 ? -13.457 16.732 18.813 1.00 92.38 573 GLY A N 1
ATOM 4534 C CA . GLY A 1 573 ? -14.179 16.598 17.542 1.00 92.38 573 GLY A CA 1
ATOM 4535 C C . GLY A 1 573 ? -15.569 15.980 17.726 1.00 92.38 573 GLY A C 1
ATOM 4536 O O . GLY A 1 573 ? -16.537 16.456 17.133 1.00 92.38 573 GLY A O 1
ATOM 4537 N N . GLY A 1 574 ? -15.683 15.006 18.635 1.00 92.19 574 GLY A N 1
ATOM 4538 C CA . GLY A 1 574 ? -16.952 14.468 19.131 1.00 92.19 574 GLY A CA 1
ATOM 4539 C C . GLY A 1 574 ? -17.630 13.434 18.227 1.00 92.19 574 GLY A C 1
ATOM 4540 O O . GLY A 1 574 ? -18.598 12.813 18.660 1.00 92.19 574 GLY A O 1
ATOM 4541 N N . ASP A 1 575 ? -17.126 13.222 17.011 1.00 94.94 575 ASP A N 1
ATOM 4542 C CA . ASP A 1 575 ? -17.625 12.237 16.051 1.00 94.94 575 ASP A CA 1
ATOM 4543 C C . ASP A 1 575 ? -16.949 10.867 16.183 1.00 94.94 575 ASP A C 1
ATOM 4545 O O . ASP A 1 575 ? -17.621 9.845 16.054 1.00 94.94 575 ASP A O 1
ATOM 4549 N N . ILE A 1 576 ? -15.646 10.810 16.483 1.00 97.31 576 ILE A N 1
ATOM 4550 C CA . ILE A 1 576 ? -14.941 9.536 16.701 1.00 97.31 576 ILE A CA 1
ATOM 4551 C C . ILE A 1 576 ? -15.428 8.881 17.995 1.00 97.31 576 ILE A C 1
ATOM 4553 O O . ILE A 1 576 ? -15.202 9.375 19.099 1.00 97.31 576 ILE A O 1
ATOM 4557 N N . ARG A 1 577 ? -16.067 7.721 17.846 1.00 97.50 577 ARG A N 1
ATOM 4558 C CA . ARG A 1 577 ? -16.634 6.930 18.944 1.00 97.50 577 ARG A CA 1
ATOM 4559 C C . ARG A 1 577 ? -15.808 5.710 19.310 1.00 97.50 577 ARG A C 1
ATOM 4561 O O . ARG A 1 577 ? -15.850 5.246 20.448 1.00 97.50 577 ARG A O 1
ATOM 4568 N N . ALA A 1 578 ? -15.060 5.180 18.351 1.00 98.25 578 ALA A N 1
ATOM 4569 C CA . ALA A 1 578 ? -14.155 4.075 18.588 1.00 98.25 578 ALA A CA 1
ATOM 4570 C C . ALA A 1 578 ? -12.905 4.183 17.715 1.00 98.25 578 ALA A C 1
ATOM 4572 O O . ALA A 1 578 ? -12.911 4.815 16.660 1.00 98.25 578 ALA A O 1
ATOM 4573 N N . THR A 1 579 ? -11.834 3.541 18.161 1.00 98.69 579 THR A N 1
ATOM 4574 C CA . THR A 1 579 ? -10.577 3.438 17.431 1.00 98.69 579 THR A CA 1
ATOM 4575 C C . THR A 1 579 ? -10.117 1.986 17.376 1.00 98.69 579 THR A C 1
ATOM 4577 O O . THR A 1 579 ? -10.348 1.229 18.323 1.00 98.69 579 THR A O 1
ATOM 4580 N N . GLY A 1 580 ? -9.502 1.595 16.262 1.00 98.50 580 GLY A N 1
ATOM 4581 C CA . GLY A 1 580 ? -8.945 0.264 16.043 1.00 98.50 580 GLY A CA 1
ATOM 4582 C C . GLY A 1 580 ? -7.461 0.324 15.693 1.00 98.50 580 GLY A C 1
ATOM 4583 O O . GLY A 1 580 ? -7.096 1.047 14.768 1.00 98.50 580 GLY A O 1
ATOM 4584 N N . CYS A 1 581 ? -6.632 -0.470 16.377 1.00 98.44 581 CYS A N 1
ATOM 4585 C CA . CYS A 1 581 ? -5.199 -0.587 16.078 1.00 98.44 581 CYS A CA 1
ATOM 4586 C C . CYS A 1 581 ? -4.670 -2.031 16.058 1.00 98.44 581 CYS A C 1
ATOM 4588 O O . CYS A 1 581 ? -5.389 -2.970 16.424 1.00 98.44 581 CYS A O 1
ATOM 4590 N N . GLY A 1 582 ? -3.436 -2.186 15.569 1.00 97.50 582 GLY A N 1
ATOM 4591 C CA . GLY A 1 582 ? -2.663 -3.435 15.501 1.00 97.50 582 GLY A CA 1
ATOM 4592 C C . GLY A 1 582 ? -1.384 -3.331 16.334 1.00 97.50 582 GLY A C 1
ATOM 4593 O O . GLY A 1 582 ? -1.458 -2.886 17.482 1.00 97.50 582 GLY A O 1
ATOM 4594 N N . HIS A 1 583 ? -0.240 -3.681 15.739 1.00 98.00 583 HIS A N 1
ATOM 4595 C CA . HIS A 1 583 ? 1.133 -3.453 16.214 1.00 98.00 583 HIS A CA 1
ATOM 4596 C C . HIS A 1 583 ? 1.577 -4.319 17.404 1.00 98.00 583 HIS A C 1
ATOM 4598 O O . HIS A 1 583 ? 2.603 -4.999 17.357 1.00 98.00 583 HIS A O 1
ATOM 4604 N N . ASP A 1 584 ? 0.781 -4.347 18.473 1.00 97.69 584 ASP A N 1
ATOM 4605 C CA . ASP A 1 584 ? 0.994 -5.223 19.627 1.00 97.69 584 ASP A CA 1
ATOM 4606 C C . ASP A 1 584 ? 0.169 -6.511 19.428 1.00 97.69 584 ASP A C 1
ATOM 4608 O O . ASP A 1 584 ? -1.007 -6.601 19.806 1.00 97.69 584 ASP A O 1
ATOM 4612 N N . HIS A 1 585 ? 0.764 -7.513 18.777 1.00 96.50 585 HIS A N 1
ATOM 4613 C CA . HIS A 1 585 ? 0.060 -8.664 18.193 1.00 96.50 585 HIS A CA 1
ATOM 4614 C C . HIS A 1 585 ? -0.724 -9.519 19.199 1.00 96.50 585 HIS A C 1
ATOM 4616 O O . HIS A 1 585 ? -1.648 -10.254 18.824 1.00 96.50 585 HIS A O 1
ATOM 4622 N N . VAL A 1 586 ? -0.329 -9.516 20.473 1.00 96.31 586 VAL A N 1
ATOM 4623 C CA . VAL A 1 586 ? -0.955 -10.316 21.531 1.00 96.31 586 VAL A CA 1
ATOM 4624 C C . VAL A 1 586 ? -1.838 -9.494 22.468 1.00 96.31 586 VAL A C 1
ATOM 4626 O O . VAL A 1 586 ? -2.451 -10.081 23.365 1.00 96.31 586 VAL A O 1
ATOM 4629 N N . ASN A 1 587 ? -1.992 -8.194 22.212 1.00 97.12 587 ASN A N 1
ATOM 4630 C CA . ASN A 1 587 ? -3.053 -7.369 22.779 1.00 97.12 587 ASN A CA 1
ATOM 4631 C C . ASN A 1 587 ? -4.312 -7.446 21.906 1.00 97.12 587 ASN A C 1
ATOM 4633 O O . ASN A 1 587 ? -4.256 -7.324 20.689 1.00 97.12 587 ASN A O 1
ATOM 4637 N N . ASP A 1 588 ? -5.481 -7.664 22.512 1.00 95.88 588 ASP A N 1
ATOM 4638 C CA . ASP A 1 588 ? -6.744 -7.755 21.762 1.00 95.88 588 ASP A CA 1
ATOM 4639 C C . ASP A 1 588 ? -7.953 -7.170 22.514 1.00 95.88 588 ASP A C 1
ATOM 4641 O O . ASP A 1 588 ? -9.117 -7.487 22.227 1.00 95.88 588 ASP A O 1
ATOM 4645 N N . TYR A 1 589 ? -7.691 -6.349 23.526 1.00 96.62 589 TYR A N 1
ATOM 4646 C CA . TYR A 1 589 ? -8.722 -5.777 24.378 1.00 96.62 589 TYR A CA 1
ATOM 4647 C C . TYR A 1 589 ? -9.387 -4.546 23.766 1.00 96.62 589 TYR A C 1
ATOM 4649 O O . TYR A 1 589 ? -8.837 -3.899 22.877 1.00 96.62 589 TYR A O 1
ATOM 4657 N N . CYS A 1 590 ? -10.572 -4.220 24.282 1.00 96.81 590 CYS A N 1
ATOM 4658 C CA . CYS A 1 590 ? -11.135 -2.879 24.199 1.00 96.81 590 CYS A CA 1
ATOM 4659 C C . CYS A 1 590 ? -11.303 -2.268 25.586 1.00 96.81 590 CYS A C 1
ATOM 4661 O O . CYS A 1 590 ? -11.570 -2.989 26.549 1.00 96.81 59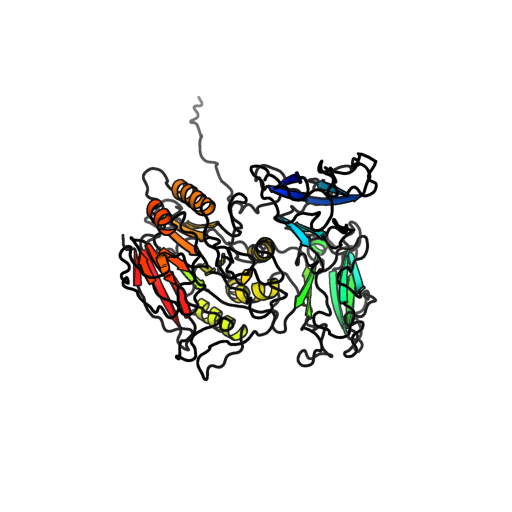0 CYS A O 1
ATOM 4663 N N . MET A 1 591 ? -11.247 -0.944 25.659 1.00 94.75 591 MET A N 1
ATOM 4664 C CA . MET A 1 591 ? -11.638 -0.163 26.834 1.00 94.75 591 MET A CA 1
ATOM 4665 C C . MET A 1 591 ? -12.306 1.142 26.434 1.00 94.75 591 MET A C 1
ATOM 4667 O O . MET A 1 591 ? -12.088 1.636 25.334 1.00 94.75 591 MET A O 1
ATOM 4671 N N . ASN A 1 592 ? -13.081 1.721 27.345 1.00 93.06 592 ASN A N 1
ATOM 4672 C CA . ASN A 1 592 ? -13.633 3.057 27.170 1.00 93.06 592 ASN A CA 1
ATOM 4673 C C . ASN A 1 592 ? -12.710 4.093 27.821 1.00 93.06 592 ASN A C 1
ATOM 4675 O O . ASN A 1 592 ? -12.610 4.143 29.046 1.00 93.06 592 ASN A O 1
ATOM 4679 N N . ALA A 1 593 ? -12.078 4.933 27.008 1.00 91.81 593 ALA A N 1
ATOM 4680 C CA . ALA A 1 593 ? -11.269 6.057 27.451 1.00 91.81 593 ALA A CA 1
ATOM 4681 C C . ALA A 1 593 ? -12.030 7.357 27.177 1.00 91.81 593 ALA A C 1
ATOM 4683 O O . ALA A 1 593 ? -12.166 7.787 26.035 1.00 91.81 593 ALA A O 1
ATOM 4684 N N . GLU A 1 594 ? -12.565 7.967 28.236 1.00 89.56 594 GLU A N 1
ATOM 4685 C CA . GLU A 1 594 ? -13.245 9.271 28.172 1.00 89.56 594 GLU A CA 1
ATOM 4686 C C . GLU A 1 594 ? -14.373 9.361 27.115 1.00 89.56 594 GLU A C 1
ATOM 4688 O O . GLU A 1 594 ? -14.586 10.406 26.503 1.00 89.56 594 GLU A O 1
ATOM 4693 N N . GLY A 1 595 ? -15.117 8.264 26.921 1.00 90.88 595 GLY A N 1
ATOM 4694 C CA . GLY A 1 595 ? -16.237 8.186 25.971 1.00 90.88 595 GLY A CA 1
ATOM 4695 C C . GLY A 1 595 ? -15.856 7.709 24.568 1.00 90.88 595 GLY A C 1
ATOM 4696 O O . GLY A 1 595 ? -16.718 7.682 23.692 1.00 90.88 595 GLY A O 1
ATOM 4697 N N . ILE A 1 596 ? -14.593 7.327 24.354 1.00 95.75 596 ILE A N 1
ATOM 4698 C CA . ILE A 1 596 ? -14.105 6.727 23.110 1.00 95.75 596 ILE A CA 1
ATOM 4699 C C . ILE A 1 596 ? -13.630 5.304 23.397 1.00 95.75 596 ILE A C 1
ATOM 4701 O O . ILE A 1 596 ? -12.808 5.073 24.286 1.00 95.75 596 ILE A O 1
ATOM 4705 N N . ALA A 1 597 ? -14.118 4.334 22.628 1.00 97.12 597 ALA A N 1
ATOM 4706 C CA . ALA A 1 597 ? -13.646 2.960 22.727 1.00 97.12 597 ALA A CA 1
ATOM 4707 C C . ALA A 1 597 ? -12.284 2.789 22.031 1.00 97.12 597 ALA A C 1
ATOM 4709 O O . ALA A 1 597 ? -12.143 3.070 20.845 1.00 97.12 597 ALA A O 1
ATOM 4710 N N . LEU A 1 598 ? -11.278 2.305 22.750 1.00 97.75 598 LEU A N 1
ATOM 4711 C CA . LEU A 1 598 ? -9.934 2.023 22.242 1.00 97.75 598 LEU A CA 1
ATOM 4712 C C . LEU A 1 598 ? -9.765 0.512 22.133 1.00 97.75 598 LEU A C 1
ATOM 4714 O O . LEU A 1 598 ? -9.873 -0.163 23.156 1.00 97.75 598 LEU A O 1
ATOM 4718 N N . CYS A 1 599 ? -9.555 -0.022 20.929 1.00 98.44 599 CYS A N 1
ATOM 4719 C CA . CYS A 1 599 ? -9.612 -1.457 20.659 1.00 98.44 599 CYS A CA 1
ATOM 4720 C C . CYS A 1 599 ? -8.419 -1.969 19.845 1.00 98.44 599 CYS A C 1
ATOM 4722 O O . CYS A 1 599 ? -8.244 -1.605 18.685 1.00 98.44 599 CYS A O 1
ATOM 4724 N N . TYR A 1 600 ? -7.690 -2.940 20.390 1.00 98.38 600 TYR A N 1
ATOM 4725 C CA . TYR A 1 600 ? -6.743 -3.733 19.607 1.00 98.38 600 TYR A CA 1
ATOM 4726 C C . TYR A 1 600 ? -7.456 -4.810 18.789 1.00 98.38 600 TYR A C 1
ATOM 4728 O O . TYR A 1 600 ? -8.402 -5.455 19.268 1.00 98.38 600 TYR A O 1
ATOM 4736 N N . ALA A 1 601 ? -6.980 -5.059 17.571 1.00 97.00 601 ALA A N 1
ATOM 4737 C CA . ALA A 1 601 ? -7.436 -6.164 16.730 1.00 97.00 601 ALA A CA 1
ATOM 4738 C C . ALA A 1 601 ? -6.821 -7.522 17.105 1.00 97.00 601 ALA A C 1
ATOM 4740 O O . ALA A 1 601 ? -7.447 -8.557 16.852 1.00 97.00 601 ALA A O 1
ATOM 4741 N N . GLY A 1 602 ? -5.643 -7.509 17.739 1.00 95.94 602 GLY A N 1
ATOM 4742 C CA . GLY A 1 602 ? -4.728 -8.650 17.801 1.00 95.94 602 GLY A CA 1
ATOM 4743 C C . GLY A 1 602 ? -4.027 -8.892 16.462 1.00 95.94 602 GLY A C 1
ATOM 4744 O O . GLY A 1 602 ? -4.381 -8.280 15.462 1.00 95.94 602 GLY A O 1
ATOM 4745 N N . GLY A 1 603 ? -3.065 -9.814 16.435 1.00 95.62 603 GLY A N 1
ATOM 4746 C CA . GLY A 1 603 ? -2.315 -10.163 15.228 1.00 95.62 603 GLY A CA 1
ATOM 4747 C C . GLY A 1 603 ? -2.872 -11.397 14.521 1.00 95.62 603 GLY A C 1
ATOM 4748 O O . GLY A 1 603 ? -2.975 -12.484 15.115 1.00 95.62 603 GLY A O 1
ATOM 4749 N N . MET A 1 604 ? -3.212 -11.240 13.242 1.00 95.12 604 MET A N 1
ATOM 4750 C CA . MET A 1 604 ? -3.801 -12.304 12.427 1.00 95.12 604 MET A CA 1
ATOM 4751 C C . MET A 1 604 ? -2.745 -13.145 11.701 1.00 95.12 604 MET A C 1
ATOM 4753 O O . MET A 1 604 ? -2.887 -14.365 11.603 1.00 95.12 604 MET A O 1
ATOM 4757 N N . GLY A 1 605 ? -1.680 -12.517 11.206 1.00 95.19 605 GLY A N 1
ATOM 4758 C CA . GLY A 1 605 ? -0.648 -13.177 10.418 1.00 95.19 605 GLY A CA 1
ATOM 4759 C C . GLY A 1 605 ? 0.145 -14.202 11.214 1.00 95.19 605 GLY A C 1
ATOM 4760 O O . GLY A 1 605 ? 0.638 -13.919 12.306 1.00 95.19 605 GLY A O 1
ATOM 4761 N N . VAL A 1 606 ? 0.333 -15.399 10.654 1.00 94.56 606 VAL A N 1
ATOM 4762 C CA . VAL A 1 606 ? 1.172 -16.426 11.298 1.00 94.56 606 VAL A CA 1
ATOM 4763 C C . VAL A 1 606 ? 2.669 -16.152 11.161 1.00 94.56 606 VAL A C 1
ATOM 4765 O O . VAL A 1 606 ? 3.453 -16.782 11.865 1.00 94.56 606 VAL A O 1
ATOM 4768 N N . ASN A 1 607 ? 3.071 -15.233 10.280 1.00 93.62 607 ASN A N 1
ATOM 4769 C CA . ASN A 1 607 ? 4.465 -14.814 10.145 1.00 93.62 607 ASN A CA 1
ATOM 4770 C C . ASN A 1 607 ? 4.884 -13.788 11.204 1.00 93.62 607 ASN A C 1
ATOM 4772 O O . ASN A 1 607 ? 6.061 -13.733 11.556 1.00 93.62 607 ASN A O 1
ATOM 4776 N N . GLY A 1 608 ? 3.950 -12.996 11.737 1.00 92.94 608 GLY A N 1
ATOM 4777 C CA . GLY A 1 608 ? 4.209 -12.102 12.865 1.00 92.94 608 GLY A CA 1
ATOM 4778 C C . GLY A 1 608 ? 4.436 -12.890 14.156 1.00 92.94 608 GLY A C 1
ATOM 4779 O O . GLY A 1 608 ? 4.024 -14.045 14.266 1.00 92.94 608 GLY A O 1
ATOM 4780 N N . TYR A 1 609 ? 5.069 -12.295 15.169 1.00 94.25 609 TYR A N 1
ATOM 4781 C CA . TYR A 1 609 ? 5.171 -12.938 16.489 1.00 94.25 609 TYR A CA 1
ATOM 4782 C C . TYR A 1 609 ? 3.784 -13.110 17.129 1.00 94.25 609 TYR A C 1
ATOM 4784 O O . TYR A 1 609 ? 2.796 -12.522 16.686 1.00 94.25 609 TYR A O 1
ATOM 4792 N N . GLY A 1 610 ? 3.685 -13.963 18.142 1.00 93.69 610 GLY A N 1
ATOM 4793 C CA . GLY A 1 610 ? 2.427 -14.323 18.795 1.00 93.69 610 GLY A CA 1
ATOM 4794 C C . GLY A 1 610 ? 2.657 -14.959 20.164 1.00 93.69 610 GLY A C 1
ATOM 4795 O O . GLY A 1 610 ? 3.737 -14.870 20.736 1.00 93.69 610 GLY A O 1
ATOM 4796 N N . ALA A 1 611 ? 1.648 -15.642 20.710 1.00 92.00 611 ALA A N 1
ATOM 4797 C CA . ALA A 1 611 ? 1.774 -16.347 21.995 1.00 92.00 611 ALA A CA 1
ATOM 4798 C C . 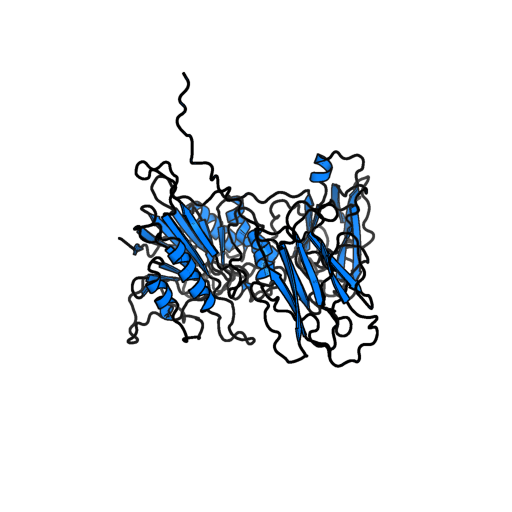ALA A 1 611 ? 1.340 -17.817 21.910 1.00 92.00 611 ALA A C 1
ATOM 4800 O O . ALA A 1 611 ? 0.720 -18.356 22.828 1.00 92.00 611 ALA A O 1
ATOM 4801 N N . GLY A 1 612 ? 1.669 -18.495 20.809 1.00 86.56 612 GLY A N 1
ATOM 4802 C CA . GLY A 1 612 ? 1.304 -19.894 20.576 1.00 86.56 612 GLY A CA 1
ATOM 4803 C C . GLY A 1 612 ? 1.770 -20.857 21.667 1.00 86.56 612 GLY A C 1
ATOM 4804 O O . GLY A 1 612 ? 1.073 -21.825 21.963 1.00 86.56 612 GLY A O 1
ATOM 4805 N N . HIS A 1 613 ? 2.874 -20.552 22.356 1.00 85.88 613 HIS A N 1
ATOM 4806 C CA . HIS A 1 613 ? 3.340 -21.308 23.525 1.00 85.88 613 HIS A CA 1
ATOM 4807 C C . HIS A 1 613 ? 2.328 -21.331 24.693 1.00 85.88 613 HIS A C 1
ATOM 4809 O O . HIS A 1 613 ? 2.397 -22.217 25.542 1.00 85.88 613 HIS A O 1
ATOM 4815 N N . LEU A 1 614 ? 1.364 -20.403 24.718 1.00 87.50 614 LEU A N 1
ATOM 4816 C CA . LEU A 1 614 ? 0.239 -20.355 25.663 1.00 87.50 614 LEU A CA 1
ATOM 4817 C C . LEU A 1 614 ? -1.058 -20.951 25.087 1.00 87.50 614 LEU A C 1
ATOM 4819 O O . LEU A 1 614 ? -2.117 -20.811 25.694 1.00 87.50 614 LEU A O 1
ATOM 4823 N N . GLY A 1 615 ? -1.010 -21.563 23.900 1.00 87.62 615 GLY A N 1
ATOM 4824 C CA . GLY A 1 615 ? -2.203 -22.001 23.173 1.00 87.62 615 GLY A CA 1
ATOM 4825 C C . GLY A 1 615 ? -3.059 -20.838 22.657 1.00 87.62 615 GLY A C 1
ATOM 4826 O O . GLY A 1 615 ? -4.261 -21.008 22.486 1.00 87.62 615 GLY A O 1
ATOM 4827 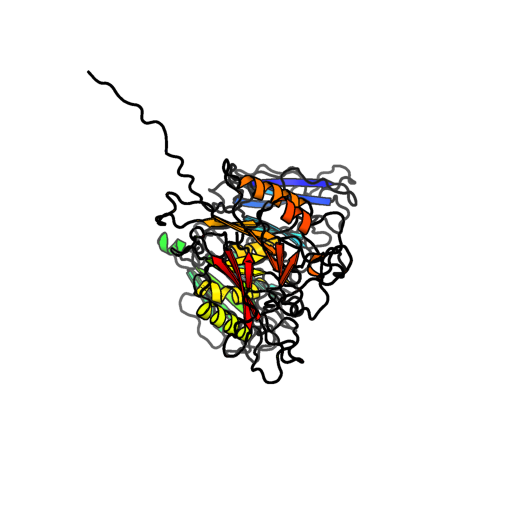N N . TRP A 1 616 ? -2.462 -19.661 22.442 1.00 90.12 616 TRP A N 1
ATOM 4828 C CA . TRP A 1 616 ? -3.127 -18.426 22.012 1.00 90.12 616 TRP A CA 1
ATOM 4829 C C . TRP A 1 616 ? -3.294 -18.422 20.474 1.00 90.12 616 TRP A C 1
ATOM 4831 O O . TRP A 1 616 ? -2.297 -18.238 19.773 1.00 90.12 616 TRP A O 1
ATOM 4841 N N . PRO A 1 617 ? -4.501 -18.664 19.917 1.00 92.38 617 PRO A N 1
ATOM 4842 C CA . PRO A 1 617 ? -4.708 -18.763 18.461 1.00 92.38 617 PRO A CA 1
ATOM 4843 C C . PRO A 1 617 ? -4.665 -17.386 17.792 1.00 92.38 617 PRO A C 1
ATOM 4845 O O . PRO A 1 617 ? -4.938 -16.402 18.455 1.00 92.38 617 PRO A O 1
ATOM 4848 N N . ARG A 1 618 ? -4.390 -17.247 16.492 1.00 95.31 618 ARG A N 1
ATOM 4849 C CA . ARG A 1 618 ? -4.502 -15.926 15.824 1.00 95.31 618 ARG A CA 1
ATOM 4850 C C . ARG A 1 618 ? -5.930 -15.377 15.912 1.00 95.31 618 ARG A C 1
ATOM 4852 O O . ARG A 1 618 ? -6.846 -16.104 16.294 1.00 95.31 618 ARG A O 1
ATOM 4859 N N . ARG A 1 619 ? -6.141 -14.088 15.643 1.00 96.19 619 ARG A N 1
ATOM 4860 C CA . ARG A 1 619 ? -7.499 -13.520 15.631 1.00 96.19 619 ARG A CA 1
ATOM 4861 C C . ARG A 1 619 ? -7.621 -12.293 14.751 1.00 96.19 619 ARG A C 1
ATOM 4863 O O . ARG A 1 619 ? -6.631 -11.668 14.398 1.00 96.19 619 ARG A O 1
ATOM 4870 N N . SER A 1 620 ? -8.864 -11.923 14.491 1.00 97.69 620 SER A N 1
ATOM 4871 C CA . SER A 1 620 ? -9.216 -10.660 13.849 1.00 97.69 620 SER A CA 1
ATOM 4872 C C . SER A 1 620 ? -10.414 -10.029 14.534 1.00 97.69 620 SER A C 1
ATOM 4874 O O . SER A 1 620 ? -11.207 -10.719 15.190 1.00 97.69 620 SER A O 1
ATOM 4876 N N . ARG A 1 621 ? -10.572 -8.719 14.354 1.00 98.56 621 ARG A N 1
ATOM 4877 C CA . ARG A 1 621 ? -11.689 -7.957 14.907 1.00 98.56 621 ARG A CA 1
ATOM 4878 C C . ARG A 1 621 ? -12.722 -7.657 13.834 1.00 98.56 621 ARG A C 1
ATOM 4880 O O . ARG A 1 621 ? -12.397 -7.338 12.695 1.00 98.56 621 ARG A O 1
ATOM 4887 N N . VAL A 1 622 ? -13.985 -7.748 14.220 1.00 98.88 622 VAL A N 1
ATOM 4888 C CA . VAL A 1 622 ? -15.122 -7.386 13.379 1.00 98.88 622 VAL A CA 1
ATOM 4889 C C . VAL A 1 622 ? -15.834 -6.208 14.018 1.00 98.88 622 VAL A C 1
ATOM 4891 O O . VAL A 1 622 ? -15.996 -6.159 15.241 1.00 98.88 622 VAL A O 1
ATOM 4894 N N . TRP A 1 623 ? -16.263 -5.275 13.182 1.00 98.81 623 TRP A N 1
ATOM 4895 C CA . TRP A 1 623 ? -17.053 -4.113 13.550 1.00 98.81 623 TRP A CA 1
ATOM 4896 C C . TRP A 1 623 ? -18.386 -4.187 12.822 1.00 98.81 623 TRP A C 1
ATOM 4898 O O . TRP A 1 623 ? -18.431 -4.416 11.613 1.00 98.81 623 TRP A O 1
ATOM 4908 N N . LEU A 1 624 ? -19.471 -4.001 13.558 1.00 98.69 624 LEU A N 1
ATOM 4909 C CA . LEU A 1 624 ? -20.812 -3.900 13.013 1.00 98.69 624 LEU A CA 1
ATOM 4910 C C . LEU A 1 624 ? -21.368 -2.539 13.389 1.00 98.69 624 LEU A C 1
ATOM 4912 O O . LEU A 1 624 ? -21.538 -2.232 14.567 1.00 98.69 624 LEU A O 1
ATOM 4916 N N . ILE A 1 625 ? -21.619 -1.742 12.366 1.00 98.12 625 ILE A N 1
ATOM 4917 C CA . ILE A 1 625 ? -22.281 -0.455 12.472 1.00 98.12 625 ILE A CA 1
ATOM 4918 C C . ILE A 1 625 ? -23.748 -0.721 12.156 1.00 98.12 625 ILE A C 1
ATOM 4920 O O . ILE A 1 625 ? -24.054 -1.287 11.107 1.00 98.12 625 ILE A O 1
ATOM 4924 N N . GLU A 1 626 ? -24.640 -0.365 13.068 1.00 95.31 626 GLU A N 1
ATOM 4925 C CA . GLU A 1 626 ? -26.083 -0.564 12.934 1.00 95.31 626 GLU A CA 1
ATOM 4926 C C . GLU A 1 626 ? -26.809 0.776 13.015 1.00 95.31 626 GLU A C 1
ATOM 4928 O O . GLU A 1 626 ? -26.211 1.810 13.329 1.00 95.31 626 GLU A O 1
ATOM 4933 N N . ASP A 1 627 ? -28.109 0.748 12.718 1.00 92.19 627 ASP A N 1
ATOM 4934 C CA . ASP A 1 627 ? -28.995 1.906 12.839 1.00 92.19 627 ASP A CA 1
ATOM 4935 C C . ASP A 1 627 ? -28.475 3.138 12.077 1.00 92.19 627 ASP A C 1
ATOM 4937 O O . ASP A 1 627 ? -28.635 4.277 12.510 1.00 92.19 627 ASP A O 1
ATOM 4941 N N . PHE A 1 628 ? -27.841 2.907 10.921 1.00 91.06 628 PHE A N 1
ATOM 4942 C CA . PHE A 1 628 ? -27.226 3.952 10.097 1.00 91.06 628 PHE A CA 1
ATOM 4943 C C . PHE A 1 628 ? -26.149 4.772 10.824 1.00 91.06 628 PHE A C 1
ATOM 4945 O O . PHE A 1 628 ? -25.935 5.931 10.480 1.00 91.06 628 PHE A O 1
ATOM 4952 N N . GLY A 1 629 ? -25.448 4.181 11.796 1.00 91.94 629 GLY A N 1
ATOM 4953 C CA . GLY A 1 629 ? -24.270 4.790 12.417 1.00 91.94 629 GLY A CA 1
ATOM 4954 C C . GLY A 1 629 ? -24.386 5.126 13.902 1.00 91.94 629 GLY A C 1
ATOM 4955 O O . GLY A 1 629 ? -23.366 5.449 14.511 1.00 91.94 629 GLY A O 1
ATOM 4956 N N . SER A 1 630 ? -25.570 5.045 14.515 1.00 91.50 630 SER A N 1
ATOM 4957 C CA . SER A 1 630 ? -25.720 5.352 15.950 1.00 91.50 630 SER A CA 1
ATOM 4958 C C . SER A 1 630 ? -25.166 4.245 16.854 1.00 91.50 630 SER A C 1
ATOM 4960 O O . SER A 1 630 ? -24.587 4.518 17.907 1.00 91.50 630 SER A O 1
ATOM 4962 N N . THR A 1 631 ? -25.257 2.988 16.418 1.00 95.62 631 THR A N 1
ATOM 4963 C CA . THR A 1 631 ? -24.821 1.834 17.211 1.00 95.62 631 THR A CA 1
ATOM 4964 C C . THR A 1 631 ? -23.557 1.217 16.618 1.00 95.62 631 THR A C 1
ATOM 4966 O O . THR A 1 631 ? -23.551 0.770 15.471 1.00 95.62 631 THR A O 1
ATOM 4969 N N . ILE A 1 632 ? -22.488 1.127 17.415 1.00 98.12 632 ILE A N 1
ATOM 4970 C CA . ILE A 1 632 ? -21.260 0.411 17.050 1.00 98.12 632 ILE A CA 1
ATOM 4971 C C . ILE A 1 632 ? -21.114 -0.813 17.944 1.00 98.12 632 ILE A C 1
ATOM 4973 O O . ILE A 1 632 ? -21.070 -0.713 19.173 1.00 98.12 632 ILE A O 1
ATOM 4977 N N . ARG A 1 633 ? -20.965 -1.981 17.324 1.00 98.25 633 ARG A N 1
ATOM 4978 C CA . ARG A 1 633 ? -20.650 -3.238 18.004 1.00 98.25 633 ARG A CA 1
ATOM 4979 C C . ARG A 1 633 ? -19.365 -3.838 17.479 1.00 98.25 633 ARG A C 1
ATOM 4981 O O . ARG A 1 633 ? -18.989 -3.641 16.327 1.00 98.25 633 ARG A O 1
ATOM 4988 N N . THR A 1 634 ? -18.700 -4.616 18.322 1.00 98.62 634 THR A N 1
ATOM 4989 C CA . THR A 1 634 ? -17.492 -5.336 17.925 1.00 98.62 634 THR A CA 1
ATOM 4990 C C . THR A 1 634 ? -17.390 -6.692 18.606 1.00 98.62 634 THR A C 1
ATOM 4992 O O . THR A 1 634 ? -17.924 -6.905 19.694 1.00 98.62 634 THR A O 1
ATOM 4995 N N . TRP A 1 635 ? -16.695 -7.615 17.952 1.00 98.50 635 TRP A N 1
ATOM 4996 C CA . TRP A 1 635 ? -16.273 -8.903 18.494 1.00 98.50 635 TRP A CA 1
ATOM 4997 C C . TRP A 1 635 ? -14.960 -9.324 17.844 1.00 98.50 635 TRP A C 1
ATOM 4999 O O . TRP A 1 635 ? -14.492 -8.706 16.885 1.00 98.50 635 TRP A O 1
ATOM 5009 N N . LYS A 1 636 ? -14.375 -10.408 18.350 1.00 98.00 636 LYS A N 1
ATOM 5010 C CA . LYS A 1 636 ? -13.213 -11.052 17.737 1.00 98.00 636 LYS A CA 1
ATOM 5011 C C . LYS A 1 636 ? -13.577 -12.431 17.211 1.00 98.00 636 LYS A C 1
ATOM 5013 O O . LYS A 1 636 ? -14.450 -13.102 17.767 1.00 98.00 636 LYS A O 1
ATOM 5018 N N . ARG A 1 637 ? -12.877 -12.856 16.164 1.00 98.00 637 ARG A N 1
ATOM 5019 C CA . ARG A 1 637 ? -12.881 -14.227 15.649 1.00 98.00 637 ARG A CA 1
ATOM 5020 C C . ARG A 1 637 ? -11.517 -14.840 15.884 1.00 98.00 637 ARG A C 1
ATOM 5022 O O . ARG A 1 637 ? -10.527 -14.292 15.414 1.00 98.00 637 ARG A O 1
ATOM 5029 N N . LEU A 1 638 ? -11.480 -15.949 16.612 1.00 96.62 638 LEU A N 1
ATOM 5030 C CA . LEU A 1 638 ? -10.266 -16.741 16.769 1.00 96.62 638 LEU A CA 1
ATOM 5031 C C . LEU A 1 638 ? -10.003 -17.531 15.491 1.00 96.62 638 LEU A C 1
ATOM 5033 O O . LEU A 1 638 ? -10.931 -18.098 14.924 1.00 96.62 638 LEU A O 1
ATOM 5037 N N . ASP A 1 639 ? -8.750 -17.630 15.076 1.00 93.31 639 ASP A N 1
ATOM 5038 C CA . ASP A 1 639 ? -8.311 -18.538 14.024 1.00 93.31 639 ASP A CA 1
ATOM 5039 C C . ASP A 1 639 ? -8.198 -19.964 14.575 1.00 93.31 639 ASP A C 1
ATOM 5041 O O . ASP A 1 639 ? -7.127 -20.538 14.773 1.00 93.31 639 ASP A O 1
ATOM 5045 N N . ASP A 1 640 ? -9.357 -20.508 14.922 1.00 91.69 640 ASP A N 1
ATOM 5046 C CA . ASP A 1 640 ? -9.544 -21.906 15.245 1.00 91.69 640 ASP A CA 1
ATOM 5047 C C . ASP A 1 640 ? -10.446 -22.567 14.198 1.00 91.69 640 ASP A C 1
ATOM 5049 O O . ASP A 1 640 ? -10.972 -21.946 13.264 1.00 91.69 640 ASP A O 1
ATOM 5053 N N . LYS A 1 641 ? -10.675 -23.873 14.352 1.00 87.62 641 LYS A N 1
ATOM 5054 C CA . LYS A 1 641 ? -11.490 -24.643 13.409 1.00 87.62 641 LYS A CA 1
ATOM 5055 C C . LYS A 1 641 ? -12.905 -24.076 13.225 1.00 87.62 641 LYS A C 1
ATOM 5057 O O . LYS A 1 641 ? -13.444 -24.217 12.128 1.00 87.62 641 LYS A O 1
ATOM 5062 N N . MET A 1 642 ? -13.475 -23.393 14.215 1.00 91.06 642 MET A N 1
ATOM 5063 C CA . MET A 1 642 ? -14.858 -22.906 14.192 1.00 91.06 642 MET A CA 1
ATOM 5064 C C . MET A 1 642 ? -14.988 -21.398 13.953 1.00 91.06 642 MET A C 1
ATOM 5066 O O . MET A 1 642 ? -16.114 -20.914 13.856 1.00 91.06 642 MET A O 1
ATOM 5070 N N . LEU A 1 643 ? -13.873 -20.669 13.836 1.00 95.56 643 LEU A N 1
ATOM 5071 C CA . LEU A 1 643 ? -13.861 -19.212 13.936 1.00 95.56 643 LEU A CA 1
ATOM 5072 C C . LEU A 1 643 ? -14.609 -18.742 15.188 1.00 95.56 643 LEU A C 1
ATOM 5074 O O . LEU A 1 643 ? -15.574 -17.975 15.093 1.00 95.56 643 LEU A O 1
ATOM 5078 N N . THR A 1 644 ? -14.234 -19.262 16.360 1.00 97.25 644 THR A N 1
ATOM 5079 C CA . THR A 1 644 ? -14.950 -18.970 17.608 1.00 97.25 644 THR A CA 1
ATOM 5080 C C . THR A 1 644 ? -15.078 -17.462 17.815 1.00 97.25 644 THR A C 1
ATOM 5082 O O . THR A 1 644 ? -14.097 -16.718 17.787 1.00 97.25 644 THR A O 1
ATOM 5085 N N . MET A 1 645 ? -16.320 -17.013 17.999 1.00 97.81 645 MET A N 1
ATOM 5086 C CA . MET A 1 645 ? -16.651 -15.627 18.302 1.00 97.81 645 MET A CA 1
ATOM 5087 C C . MET A 1 645 ? -16.484 -15.380 19.795 1.00 97.81 645 MET A C 1
ATOM 5089 O O . MET A 1 645 ? -17.062 -16.106 20.603 1.00 97.81 645 MET A O 1
ATOM 5093 N N . ILE A 1 646 ? -15.744 -14.338 20.160 1.00 97.56 646 ILE A N 1
ATOM 5094 C CA . ILE A 1 646 ? -15.537 -13.958 21.560 1.00 97.56 646 ILE A CA 1
ATOM 5095 C C . ILE A 1 646 ? -15.688 -12.451 21.754 1.00 97.56 646 ILE A C 1
ATOM 5097 O O . ILE A 1 646 ? -15.518 -11.671 20.815 1.00 97.56 646 ILE A O 1
ATOM 5101 N N . HIS A 1 647 ? -15.948 -12.054 23.003 1.00 96.62 647 HIS A N 1
ATOM 5102 C CA . HIS A 1 647 ? -15.934 -10.654 23.439 1.00 96.62 647 HIS A CA 1
ATOM 5103 C C . HIS A 1 647 ? -16.848 -9.735 22.610 1.00 96.62 647 HIS A C 1
ATOM 5105 O O . HIS A 1 647 ? -16.457 -8.630 22.240 1.00 96.62 647 HIS A O 1
ATOM 5111 N N . TYR A 1 648 ? -18.061 -10.207 22.303 1.00 97.19 648 TYR A N 1
ATOM 5112 C CA . TYR A 1 648 ? -19.092 -9.363 21.703 1.00 97.19 648 TYR A CA 1
ATOM 5113 C C . TYR A 1 648 ? -19.488 -8.243 22.663 1.00 97.19 648 TYR A C 1
ATOM 5115 O O . TYR A 1 648 ? -19.831 -8.511 23.815 1.00 97.19 648 TYR A O 1
ATOM 5123 N N . GLN A 1 649 ? -19.470 -7.007 22.179 1.00 94.94 649 GLN A N 1
ATOM 5124 C CA . GLN A 1 649 ? -19.805 -5.832 22.973 1.00 94.94 649 GLN A CA 1
ATOM 5125 C C . GLN A 1 649 ? -20.380 -4.709 22.113 1.00 94.94 649 GLN A C 1
ATOM 5127 O O . GLN A 1 649 ? -20.043 -4.567 20.935 1.00 94.94 649 GLN A O 1
ATOM 5132 N N . THR A 1 650 ? -21.224 -3.897 22.740 1.00 96.19 650 THR A N 1
ATOM 5133 C CA . THR A 1 650 ? -21.709 -2.623 22.207 1.00 96.19 650 THR A CA 1
ATOM 5134 C C . THR A 1 650 ? -20.819 -1.508 22.742 1.00 96.19 650 THR A C 1
ATOM 5136 O O . THR A 1 650 ? -20.659 -1.397 23.955 1.00 96.19 650 THR A O 1
ATOM 5139 N N . LEU A 1 651 ? -20.225 -0.720 21.847 1.00 92.62 651 LEU A N 1
ATOM 5140 C CA . LEU A 1 651 ? -19.306 0.373 22.178 1.00 92.62 651 LEU A CA 1
ATOM 5141 C C . LEU A 1 651 ? -20.034 1.711 22.314 1.00 92.62 651 LEU A C 1
ATOM 5143 O O . LEU A 1 651 ? -19.706 2.499 23.193 1.00 92.62 651 LEU A O 1
ATOM 5147 N N . THR A 1 652 ? -21.046 1.935 21.477 1.00 81.81 652 THR A N 1
ATOM 5148 C CA . THR A 1 652 ? -21.947 3.086 21.568 1.00 81.81 652 THR A CA 1
ATOM 5149 C C . THR A 1 652 ? -23.393 2.644 21.528 1.00 81.81 652 THR A C 1
ATOM 5151 O O . THR A 1 652 ? -23.747 1.696 20.826 1.00 81.81 652 THR A O 1
ATOM 5154 N N . ASN A 1 653 ? -24.216 3.345 22.295 1.00 58.06 653 ASN A N 1
ATOM 5155 C CA . ASN A 1 653 ? -25.662 3.264 22.237 1.00 58.06 653 ASN A CA 1
ATOM 5156 C C . ASN A 1 653 ? -26.162 4.677 22.545 1.00 58.06 653 ASN A C 1
ATOM 5158 O O . ASN A 1 653 ? -26.056 5.101 23.698 1.00 58.06 653 ASN A O 1
ATOM 5162 N N . ASP A 1 654 ? -26.579 5.405 21.510 1.00 49.28 654 ASP A N 1
ATOM 5163 C CA . ASP A 1 654 ? -27.204 6.723 21.667 1.00 49.28 654 ASP A CA 1
ATOM 5164 C C . ASP A 1 654 ? -28.581 6.611 22.349 1.00 49.28 654 ASP A C 1
ATOM 5166 O O . ASP A 1 654 ? -29.310 5.619 22.084 1.00 49.28 654 ASP A O 1
#

InterPro domains:
  IPR004843 Calcineurin-like, phosphoesterase domain [PF00149] (334-586)
  IPR023341 MABP domain [PS51498] (123-259)
  IPR029052 Metallo-dependent phosphatase-like [G3DSA:3.60.21.10] (332-613)
  IPR029052 Metallo-dependent phosphatase-like [SSF56300] (331-641)

Secondary structure (DSSP, 8-state):
------------------------EEEEEEE-TTSPPPPPTTSEEPS--TTTTSSSPEEEEEEE--TTSPPP-EEEEEE-SS----TT-EE-SS-TT--TTS-----TT-EEEEEE--TTT--SPEEEEEEE-TT-----TTEEEPSS-TTTTT---EEEEEE-SPPPPP-EEEEEEESSS----TT-EEPSS-TTTT-SSS-EEEEEEE--TTSPPEEEEEEEETTSPPPTTPEE-SS-TTTT-SSS--EEEEEEE--S--HHHHHHSEEEEEEEE-TTPPPPTTEEE----TTSSSS-GGG-SS--EEEEEEES--PPPPPPPPB--TTS-EEEEEE----B-SSS----SPPTT----THHHHHHHHHHHHHHH--SEEEEES--B-TTTT-S-HHHHHHHHHHHHHHTT--EEEE--SGGGSSSS-HHHHHHHHHTSTTB------TTSSSS--EEEEEEP-S--TT-SS--EEEEEEE----SBSSTTS-SB----HHHHHHHHHHHHHT--TTSPPPPEEEE-SSPPGGGG-B-TTSPBPPEES---S--------SS-HHHHHHHH--EEEEEE-SSTT---EEEETTEEEEE-----SSS---GGGT---EEEEEEEEGGGTEEEEEEEESSTT--EEEEEEEE--

pLDDT: mean 85.72, std 13.96, range [25.73, 98.94]